Protein AF-0000000076143104 (afdb_homodimer)

InterPro domains:
  IPR003313 AraC-type arabinose-binding/dimerisation domain [PF02311] (27-128)
  IPR009057 Homedomain-like superfamily [SSF46689] (211-255)
  IPR011051 RmlC-like cupin domain superfamily [SSF51182] (24-183)
  IPR014710 RmlC-like jelly roll fold [G3DSA:2.60.120.10] (15-93)
  IPR018060 AraC-like, DNA binding HTH domain [PF12833] (180-257)
  IPR018060 AraC-like, DNA binding HTH domain [PS01124] (161-257)
  IPR018060 AraC-like, DNA binding HTH domain [SM00342] (174-256)
  IPR018062 HTH domain AraC-type, conserved site [PS00041] (211-252)
  IPR020449 Transcription regulator HTH, AraC- type, HTH domain [PR00032] (225-240)
  IPR020449 Transcription regulator HTH, AraC- type, HTH domain [PR00032] (240-256)

Solvent-accessible surface area (backbone atoms only — not comparable to full-atom values): 27422 Å² total; per-residue (Å²): 136,89,69,55,68,68,61,48,47,49,53,61,58,65,47,88,59,57,64,51,39,41,75,51,75,43,57,57,66,39,70,47,69,78,43,62,46,70,36,24,34,38,44,33,22,74,35,33,25,37,39,38,37,41,85,60,33,34,32,54,36,47,56,56,21,24,37,37,38,35,51,62,51,53,33,29,38,36,27,46,37,52,24,38,38,36,38,39,38,32,36,62,89,77,47,84,68,52,70,80,59,71,43,38,25,57,51,50,72,48,55,51,35,46,51,63,62,36,41,79,54,66,82,82,59,55,83,93,31,67,66,34,46,49,53,52,47,48,53,54,50,55,48,63,56,46,77,46,94,43,65,48,59,44,44,78,53,65,71,59,29,52,52,52,50,51,42,70,75,36,47,36,65,79,76,45,64,65,54,48,16,65,76,68,73,44,57,51,67,57,54,47,51,47,32,34,73,49,50,72,29,50,64,64,56,43,53,50,51,52,42,51,52,50,44,53,53,43,48,64,68,64,52,54,64,58,61,51,19,52,53,46,51,37,94,34,49,64,59,37,40,50,53,43,21,71,73,70,72,35,40,73,79,55,60,83,99,133,91,70,56,67,67,60,48,48,49,53,61,58,65,47,87,60,55,64,50,40,41,75,51,75,44,57,58,62,39,69,47,68,78,45,61,45,69,35,23,33,38,42,32,22,74,34,35,33,39,38,37,38,40,87,58,32,34,32,56,36,48,54,55,20,24,38,40,38,34,50,62,51,54,32,30,38,35,24,75,24,54,26,39,37,36,38,39,38,32,35,61,90,77,47,85,70,52,70,81,59,70,42,38,25,57,53,51,72,49,53,50,35,45,51,63,62,37,41,79,54,66,82,82,59,55,83,93,30,68,65,33,45,50,54,51,48,48,53,54,50,55,48,63,56,46,76,47,95,42,64,48,60,43,43,81,54,65,72,59,28,51,53,52,51,51,41,70,76,37,45,37,64,79,76,46,65,66,54,49,18,65,76,67,72,45,58,53,67,56,54,47,51,49,32,34,72,49,48,71,29,48,64,66,55,44,52,51,50,52,43,51,51,49,46,52,54,43,47,67,68,64,52,54,63,58,61,50,19,52,52,46,51,37,93,35,49,64,58,38,40,49,52,42,22,70,74,68,73,35,41,74,80,55,60,82,98

Organism: NCBI:txid2745518

pLDDT: mean 93.97, std 5.05, range [60.91, 98.75]

Foldseek 3Di:
DDDDPVVVQCCQQPDPDQKAKAKDKDAAFDKFDKDFHQWKKKKAWCAFWKWKDFDQKIFIAHHQKIKIGHHPTIMMMTTLGITIIMMMTGRPVVAPLADDDIAIFHHDPLLVVLRVVRNPDDDDDDPPDPNVVSRVVNSVVRSVTHGAPGMQGAFPPVLLNVVLVVCLVQLQDPDDLVNSCVVSVHDSVVNQVRCCVGGVDGPVVNSLSSLLSVLSSCVSVPDDLQVSCVRNNHPGSVVVQVSNCVRPVHGSVPVND/DDDDPVVVQVCQQPDPDQKAKAKDKDFAFDKDDKDFHQWKKKKAWCAFWKW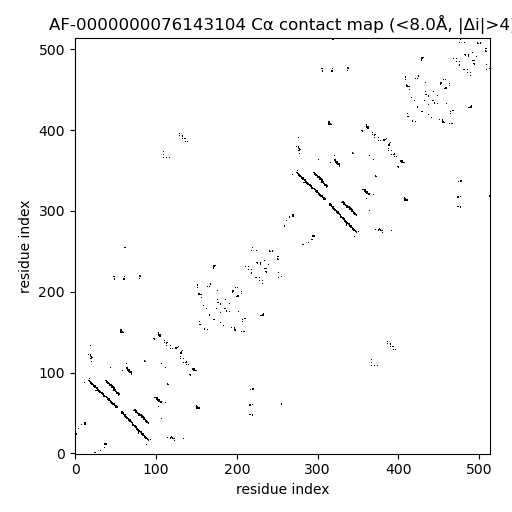KDFDQKIFIAHHQKIKTGHHPTIMMMTTLGITIIMMMTGRPVVAPLADDDIAIFHHDPLLVVLRVVRNPDDDDDDPPDPNVVSRVVNSVVRSVTHGAPGMQGAFPPVLLNVVLVVCLVQLQDPDDLVNSCVVSVHDSVVNQVRCCVGGVDGPVVNSLSSLLSVLSSCVSVPDDLQVSCVRNNHPGSVRVQVSNCVRPVHGSVPVND

Nearest PDB structures (foldseek):
  1yhf-assembly1_A  TM=9.070E-01  e=1.566E-05  Streptococcus pyogenes M1 GAS
  2ozj-assembly2_B-3  TM=9.223E-01  e=2.670E-05  Desulfitobacterium hafniense DCB-2
  9bwf-assembly1_A  TM=8.930E-01  e=3.189E-05  metagenome
  2pfw-assembly1_B  TM=9.242E-01  e=8.235E-05  Shewanella frigidimarina NCIMB 400
  3fjs-assembly2_D  TM=9.398E-01  e=1.323E-04  Cupriavidus pinatubonensis JMP134

Secondary structure (DSSP, 8-state):
----HHHHHHHHHH---SEEEEEEEE-TT-EEEEE--SSEEEEEEEEEEEEEEETTEEEEE-TTEEEEE-TT--EEEEEEEEEEEEEEEE-GGG-TTS--S-EEEE--HHHHHHHHHHTT--SPPPTTSHHHHHHHHHHHHHTT--B---EEE--SSHHHHHHHHHHHH-TT----HHHHHHHHT--HHHHHHHHHHHHSS-HHHHHHHHHHHHHHHHHHTT--HHHHHHHHT-S-HHHHHHHHHHHHSS-HHHH--/----HHHHHHHHHH---SEEEEEEEE-TT-EEEEE--SSEEEEEEEES-EEEEETTEEEEE-TTEEEEE-TT--EEEEESS-EEEEEEEE-GGG-TTS--S-EEEE--HHHHHHHHHHTT--SSPPTTSHHHHHHHHHHHHHTT--B---EEE--SSHHHHHHHHHHHH-TT----HHHHHHHHT--HHHHHHHHHHHHSS-HHHHHHHHHHHHHHHHHHTT--HHHHHHHHT-S-HHHHHHHHHHHHSS-HHHH--

Structure (mmCIF, N/CA/C/O backbone):
data_AF-0000000076143104-model_v1
#
loop_
_entity.id
_entity.type
_entity.pdbx_description
1 polymer 'Helix-turn-helix transcriptional regulator'
#
loop_
_atom_site.group_PDB
_atom_site.id
_atom_site.type_symbol
_atom_site.label_atom_id
_atom_site.label_alt_id
_atom_site.label_comp_id
_atom_site.label_asym_id
_atom_site.label_entity_id
_atom_site.label_seq_id
_atom_site.pdbx_PDB_ins_code
_atom_site.Cartn_x
_atom_site.Cartn_y
_atom_site.Cartn_z
_atom_site.occupancy
_atom_site.B_iso_or_equiv
_atom_site.auth_seq_id
_atom_site.auth_comp_id
_atom_site.auth_asym_id
_atom_site.auth_atom_id
_atom_site.pdbx_PDB_model_num
ATOM 1 N N . MET A 1 1 ? -22.234 6.957 9.867 1 70.81 1 MET A N 1
ATOM 2 C CA . MET A 1 1 ? -22.906 8.117 10.43 1 70.81 1 MET A CA 1
ATOM 3 C C . MET A 1 1 ? -21.938 8.938 11.297 1 70.81 1 MET A C 1
ATOM 5 O O . MET A 1 1 ? -21.109 8.375 12 1 70.81 1 MET A O 1
ATOM 9 N N . ILE A 1 2 ? -22.016 10.344 11.055 1 85.81 2 ILE A N 1
ATOM 10 C CA . ILE A 1 2 ? -21.141 11.234 11.82 1 85.81 2 ILE A CA 1
ATOM 11 C C . ILE A 1 2 ? -21.75 11.492 13.195 1 85.81 2 ILE A C 1
ATOM 13 O O . ILE A 1 2 ? -22.875 12.023 13.305 1 85.81 2 ILE A O 1
ATOM 17 N N . LYS A 1 3 ? -21.141 11.055 14.273 1 81.12 3 LYS A N 1
ATOM 18 C CA . LYS A 1 3 ? -21.578 11.242 15.656 1 81.12 3 LYS A CA 1
ATOM 19 C C . LYS A 1 3 ? -21.406 12.695 16.078 1 81.12 3 LYS A C 1
ATOM 21 O O . LYS A 1 3 ? -20.547 13.414 15.562 1 81.12 3 LYS A O 1
ATOM 26 N N . SER A 1 4 ? -22.203 13.055 17 1 89.81 4 SER A N 1
ATOM 27 C CA . SER A 1 4 ? -21.969 14.367 17.594 1 89.81 4 SER A CA 1
ATOM 28 C C . SER A 1 4 ? -20.594 14.43 18.281 1 89.81 4 SER A C 1
ATOM 30 O O . SER A 1 4 ? -20.125 13.43 18.828 1 89.81 4 SER A O 1
ATOM 32 N N . LEU A 1 5 ? -20.062 15.586 18.281 1 90.88 5 LEU A N 1
ATOM 33 C CA . LEU A 1 5 ? -18.719 15.766 18.828 1 90.88 5 LEU A CA 1
ATOM 34 C C . LEU A 1 5 ? -18.688 15.391 20.312 1 90.88 5 LEU A C 1
ATOM 36 O O . LEU A 1 5 ? -17.75 14.719 20.766 1 90.88 5 LEU A O 1
ATOM 40 N N . ASP A 1 6 ? -19.703 15.75 21.062 1 91.44 6 ASP A N 1
ATOM 41 C CA . ASP A 1 6 ? -19.734 15.477 22.5 1 91.44 6 ASP A CA 1
ATOM 42 C C . ASP A 1 6 ? -19.75 13.977 22.781 1 91.44 6 ASP A C 1
ATOM 44 O O . ASP A 1 6 ? -19.031 13.492 23.656 1 91.44 6 ASP A O 1
ATOM 48 N N . LEU A 1 7 ? -20.609 13.328 22.078 1 91.12 7 LEU A N 1
ATOM 49 C CA . LEU A 1 7 ? -20.703 11.883 22.25 1 91.12 7 LEU A CA 1
ATOM 50 C C . LEU A 1 7 ? -19.406 11.203 21.844 1 91.12 7 LEU A C 1
ATOM 52 O O . LEU A 1 7 ? -18.953 10.273 22.516 1 91.12 7 LEU A O 1
ATOM 56 N N . PHE A 1 8 ? -18.922 11.688 20.844 1 90.94 8 PHE A N 1
ATOM 57 C CA . PHE A 1 8 ? -17.656 11.164 20.344 1 90.94 8 PHE A CA 1
ATOM 58 C C . PHE A 1 8 ? -16.562 11.328 21.375 1 90.94 8 PHE A C 1
ATOM 60 O O . PHE A 1 8 ? -15.828 10.383 21.672 1 90.94 8 PHE A O 1
ATOM 67 N N . LEU A 1 9 ? -16.422 12.484 21.938 1 92.69 9 LEU A N 1
ATOM 68 C CA . LEU A 1 9 ? -15.391 12.781 22.938 1 92.69 9 LEU A CA 1
ATOM 69 C C . LEU A 1 9 ? -15.578 11.93 24.188 1 92.69 9 LEU A C 1
ATOM 71 O O . LEU A 1 9 ? -14.602 11.453 24.766 1 92.69 9 LEU A O 1
ATOM 75 N N . GLN A 1 10 ? -16.781 11.742 24.547 1 93.06 10 GLN A N 1
ATOM 76 C CA . GLN A 1 10 ? -17.094 10.906 25.703 1 93.06 10 GLN A CA 1
ATOM 77 C C . GLN A 1 10 ? -16.625 9.469 25.484 1 93.06 10 GLN A C 1
ATOM 79 O O . GLN A 1 10 ? -16 8.867 26.359 1 93.06 10 GLN A O 1
ATOM 84 N N . GLU A 1 11 ? -16.938 8.969 24.359 1 93.25 11 GLU A N 1
ATOM 85 C CA . GLU A 1 11 ? -16.562 7.598 24.016 1 93.25 11 GLU A CA 1
ATOM 86 C C . GLU A 1 11 ? -15.039 7.43 24 1 93.25 11 GLU A C 1
ATOM 88 O O . GLU A 1 11 ? -14.516 6.43 24.5 1 93.25 11 GLU A O 1
ATOM 93 N N . ILE A 1 12 ? -14.391 8.391 23.5 1 93.44 12 ILE A N 1
ATOM 94 C CA . ILE A 1 12 ? -12.93 8.344 23.406 1 93.44 12 ILE A CA 1
ATOM 95 C C . ILE A 1 12 ? -12.328 8.375 24.797 1 93.44 12 ILE A C 1
ATOM 97 O O . ILE A 1 12 ? -11.477 7.547 25.141 1 93.44 12 ILE A O 1
ATOM 101 N N . ASP A 1 13 ? -12.781 9.289 25.609 1 94.88 13 ASP A N 1
ATOM 102 C CA . ASP A 1 13 ? -12.164 9.508 26.922 1 94.88 13 ASP A CA 1
ATOM 103 C C . ASP A 1 13 ? -12.516 8.375 27.891 1 94.88 13 ASP A C 1
ATOM 105 O O . ASP A 1 13 ? -11.695 7.996 28.719 1 94.88 13 ASP A O 1
ATOM 109 N N . GLU A 1 14 ? -13.625 7.754 27.703 1 93.5 14 GLU A N 1
ATOM 110 C CA . GLU A 1 14 ? -14.078 6.727 28.625 1 93.5 14 GLU A CA 1
ATOM 111 C C . GLU A 1 14 ? -13.57 5.348 28.219 1 93.5 14 GLU A C 1
ATOM 113 O O . GLU A 1 14 ? -13.609 4.402 29 1 93.5 14 GLU A O 1
ATOM 118 N N . GLY A 1 15 ? -13.164 5.273 27.047 1 92.75 15 GLY A N 1
ATOM 119 C CA . GLY A 1 15 ? -12.703 3.977 26.594 1 92.75 15 GLY A CA 1
ATOM 120 C C . GLY A 1 15 ? -11.508 3.453 27.359 1 92.75 15 GLY A C 1
ATOM 121 O O . GLY A 1 15 ? -10.539 4.1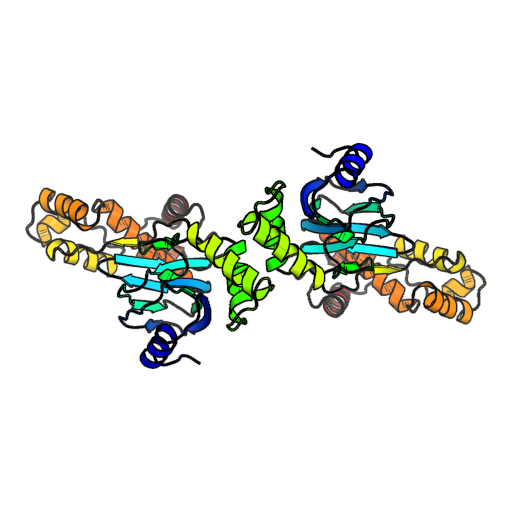8 27.578 1 92.75 15 GLY A O 1
ATOM 122 N N . ASP A 1 16 ? -11.469 2.201 27.781 1 91.56 16 ASP A N 1
ATOM 123 C CA . ASP A 1 16 ? -10.391 1.613 28.562 1 91.56 16 ASP A CA 1
ATOM 124 C C . ASP A 1 16 ? -9.391 0.886 27.672 1 91.56 16 ASP A C 1
ATOM 126 O O . ASP A 1 16 ? -8.516 0.165 28.156 1 91.56 16 ASP A O 1
ATOM 130 N N . TRP A 1 17 ? -9.477 1.115 26.484 1 91.69 17 TRP A N 1
ATOM 131 C CA . TRP A 1 17 ? -8.562 0.497 25.516 1 91.69 17 TRP A CA 1
ATOM 132 C C . TRP A 1 17 ? -7.246 1.265 25.453 1 91.69 17 TRP A C 1
ATOM 134 O O . TRP A 1 17 ? -7.203 2.465 25.734 1 91.69 17 TRP A O 1
ATOM 144 N N . ALA A 1 18 ? -6.164 0.556 25.141 1 93.56 18 ALA A N 1
ATOM 145 C CA . ALA A 1 18 ? -4.859 1.189 24.969 1 93.56 18 ALA A CA 1
ATOM 146 C C . ALA A 1 18 ? -4.758 1.881 23.609 1 93.56 18 ALA A C 1
ATOM 148 O O . ALA A 1 18 ? -4.215 2.984 23.5 1 93.56 18 ALA A O 1
ATOM 149 N N . VAL A 1 19 ? -5.281 1.269 22.609 1 96.44 19 VAL A N 1
ATOM 150 C CA . VAL A 1 19 ? -5.234 1.785 21.234 1 96.44 19 VAL A CA 1
ATOM 151 C C . VAL A 1 19 ? -6.465 1.317 20.469 1 96.44 19 VAL A C 1
ATOM 153 O O . VAL A 1 19 ? -6.902 0.176 20.609 1 96.44 19 VAL A O 1
ATOM 156 N N . ILE A 1 20 ? -7.066 2.205 19.641 1 96.94 20 ILE A N 1
ATOM 157 C CA . ILE A 1 20 ? -8.188 1.857 18.781 1 96.94 20 ILE A CA 1
ATOM 158 C C . ILE A 1 20 ? -8.148 2.709 17.516 1 96.94 20 ILE A C 1
ATOM 160 O O . ILE A 1 20 ? -7.574 3.803 17.516 1 96.94 20 ILE A O 1
ATOM 164 N N . SER A 1 21 ? -8.719 2.182 16.438 1 97.44 21 SER A N 1
ATOM 165 C CA . SER A 1 21 ? -8.836 2.912 15.18 1 97.44 21 SER A CA 1
ATOM 166 C C . SER A 1 21 ? -10.297 3.113 14.789 1 97.44 21 SER A C 1
ATOM 168 O O . SER A 1 21 ? -11.164 2.357 15.219 1 97.44 21 SER A O 1
ATOM 170 N N . SER A 1 22 ? -10.555 4.102 14.07 1 96.38 22 SER A N 1
ATOM 171 C CA . SER A 1 22 ? -11.898 4.355 13.547 1 96.38 22 SER A CA 1
ATOM 172 C C . SER A 1 22 ? -11.836 4.969 12.148 1 96.38 22 SER A C 1
ATOM 174 O O . SER A 1 22 ? -10.797 5.504 11.75 1 96.38 22 SER A O 1
ATOM 176 N N . ALA A 1 23 ? -12.922 4.75 11.43 1 97.38 23 ALA A N 1
ATOM 177 C CA . ALA A 1 23 ? -13.078 5.324 10.094 1 97.38 23 ALA A CA 1
ATOM 178 C C . ALA A 1 23 ? -14.312 6.215 10.023 1 97.38 23 ALA A C 1
ATOM 180 O O . ALA A 1 23 ? -15.398 5.816 10.453 1 97.38 23 ALA A O 1
ATOM 181 N N . THR A 1 24 ? -14.117 7.402 9.523 1 96.38 24 THR A N 1
ATOM 182 C CA . THR A 1 24 ? -15.234 8.312 9.281 1 96.38 24 THR A CA 1
ATOM 183 C C . THR A 1 24 ? -15.062 9.039 7.953 1 96.38 24 THR A C 1
ATOM 185 O O . THR A 1 24 ? -13.977 9.539 7.652 1 96.38 24 THR A O 1
ATOM 188 N N . ASP A 1 25 ? -16.031 9.086 7.148 1 96.81 25 ASP A N 1
ATOM 189 C CA . ASP A 1 25 ? -16.062 9.875 5.918 1 96.81 25 ASP A CA 1
ATOM 190 C C . ASP A 1 25 ? -16.859 11.164 6.113 1 96.81 25 ASP A C 1
ATOM 192 O O . ASP A 1 25 ? -18.016 11.125 6.543 1 96.81 25 ASP A O 1
ATOM 196 N N . TYR A 1 26 ? -16.234 12.25 5.84 1 96.5 26 TYR A N 1
ATOM 197 C CA . TYR A 1 26 ? -16.859 13.547 6.043 1 96.5 26 TYR A CA 1
ATOM 198 C C . TYR A 1 26 ? -17.219 14.195 4.707 1 96.5 26 TYR A C 1
ATOM 200 O O . TYR A 1 26 ? -16.484 14.07 3.732 1 96.5 26 TYR A O 1
ATOM 208 N N . PRO A 1 27 ? -18.312 14.898 4.656 1 94.69 27 PRO A N 1
ATOM 209 C CA . PRO A 1 27 ? -18.656 15.641 3.438 1 94.69 27 PRO A CA 1
ATOM 210 C C . PRO A 1 27 ? -17.797 16.891 3.258 1 94.69 27 PRO A C 1
ATOM 212 O O . PRO A 1 27 ? -17.047 17.266 4.16 1 94.69 27 PRO A O 1
ATOM 215 N N . GLU A 1 28 ? -17.891 17.469 2.123 1 91.56 28 GLU A N 1
ATOM 216 C CA . GLU A 1 28 ? -17.172 18.688 1.803 1 91.56 28 GLU A CA 1
ATOM 217 C C . GLU A 1 28 ? -17.5 19.797 2.789 1 91.56 28 GLU A C 1
ATOM 219 O O . GLU A 1 28 ? -18.656 19.969 3.174 1 91.56 28 GLU A O 1
ATOM 224 N N . ASN A 1 29 ? -16.484 20.516 3.244 1 92 29 ASN A N 1
ATOM 225 C CA . ASN A 1 29 ? -16.578 21.719 4.059 1 92 29 ASN A CA 1
ATOM 226 C C . ASN A 1 29 ? -17.062 21.406 5.477 1 92 29 ASN A C 1
ATOM 228 O O . ASN A 1 29 ? -17.562 22.281 6.176 1 92 29 ASN A O 1
ATOM 232 N N . TRP A 1 30 ? -17.016 20.172 5.855 1 95 30 TRP A N 1
ATOM 233 C CA . TRP A 1 30 ? -17.312 19.828 7.238 1 95 30 TRP A CA 1
ATOM 234 C C . TRP A 1 30 ? -16.312 20.453 8.195 1 95 30 TRP A C 1
ATOM 236 O O . TRP A 1 30 ? -15.117 20.547 7.879 1 95 30 TRP A O 1
ATOM 246 N N . VAL A 1 31 ? -16.859 20.891 9.406 1 96.81 31 VAL A N 1
ATOM 247 C CA . VAL A 1 31 ? -16 21.516 10.414 1 96.81 31 VAL A CA 1
ATOM 248 C C . VAL A 1 31 ? -16.156 20.781 11.742 1 96.81 31 VAL A C 1
ATOM 250 O O . VAL A 1 31 ? -17.266 20.5 12.172 1 96.81 31 VAL A O 1
ATOM 253 N N . ILE A 1 32 ? -15.086 20.375 12.328 1 97.12 32 ILE A N 1
ATOM 254 C CA . ILE A 1 32 ? -15.039 19.922 13.711 1 97.12 32 ILE A CA 1
ATOM 255 C C . ILE A 1 32 ? -14.484 21.047 14.594 1 97.12 32 ILE A C 1
ATOM 257 O O . ILE A 1 32 ? -13.305 21.375 14.523 1 97.12 32 ILE A O 1
ATOM 261 N N . PRO A 1 33 ? -15.32 21.609 15.383 1 97.25 33 PRO A N 1
ATOM 262 C CA . PRO A 1 33 ? -14.906 22.781 16.156 1 97.25 33 PRO A CA 1
ATOM 263 C C . PRO A 1 33 ? -13.844 22.438 17.203 1 97.25 33 PRO A C 1
ATOM 265 O O . PRO A 1 33 ? -13.5 21.266 17.391 1 97.25 33 PRO A O 1
ATOM 268 N N . ASP A 1 34 ? -13.32 23.469 17.859 1 97.69 34 ASP A N 1
ATOM 269 C CA . ASP A 1 34 ? -12.281 23.328 18.875 1 97.69 34 ASP A CA 1
ATOM 270 C C . ASP A 1 34 ? -12.688 22.312 19.938 1 97.69 34 ASP A C 1
ATOM 272 O O . ASP A 1 34 ? -13.797 22.359 20.453 1 97.69 34 ASP A O 1
ATOM 276 N N . HIS A 1 35 ? -11.812 21.391 20.188 1 97.62 35 HIS A N 1
ATOM 277 C CA . HIS A 1 35 ? -12.008 20.375 21.219 1 97.62 35 HIS A CA 1
ATOM 278 C C . HIS A 1 35 ? -10.68 19.781 21.656 1 97.62 35 HIS A C 1
ATOM 280 O O . HIS A 1 35 ? -9.633 20.078 21.078 1 97.62 35 HIS A O 1
ATOM 286 N N . SER A 1 36 ? -10.703 19.047 22.703 1 97.06 36 SER A N 1
ATOM 287 C CA . SER A 1 36 ? -9.57 18.266 23.203 1 97.06 36 SER A CA 1
ATOM 288 C C . SER A 1 36 ? -10.031 16.938 23.812 1 97.06 36 SER A C 1
ATOM 290 O O . SER A 1 36 ? -11.211 16.766 24.109 1 97.06 36 SER A O 1
ATOM 292 N N . HIS A 1 37 ? -9.18 16.016 23.906 1 95.94 37 HIS A N 1
ATOM 293 C CA . HIS A 1 37 ? -9.445 14.727 24.531 1 95.94 37 HIS A CA 1
ATOM 294 C C . HIS A 1 37 ? -8.188 14.156 25.172 1 95.94 37 HIS A C 1
ATOM 296 O O . HIS A 1 37 ? -7.098 14.703 25.016 1 95.94 37 HIS A O 1
ATOM 302 N N . GLU A 1 38 ? -8.406 13.039 25.953 1 95.69 38 GLU A N 1
ATOM 303 C CA . GLU A 1 38 ? -7.359 12.523 26.828 1 95.69 38 GLU A CA 1
ATOM 304 C C . GLU A 1 38 ? -6.559 11.422 26.156 1 95.69 38 GLU A C 1
ATOM 306 O O . GLU A 1 38 ? -5.848 10.664 26.812 1 95.69 38 GLU A O 1
ATOM 311 N N . LYS A 1 39 ? -6.699 11.281 24.906 1 97.44 39 LYS A N 1
ATOM 312 C CA . LYS A 1 39 ? -5.941 10.312 24.125 1 97.44 39 LYS A CA 1
ATOM 313 C C . LYS A 1 39 ? -5.066 11.016 23.094 1 97.44 39 LYS A C 1
ATOM 315 O O . LYS A 1 39 ? -5.41 12.094 22.609 1 97.44 39 LYS A O 1
ATOM 320 N N . HIS A 1 40 ? -3.859 10.445 22.812 1 97.5 40 HIS A N 1
ATOM 321 C CA . HIS A 1 40 ? -3.18 10.836 21.578 1 97.5 40 HIS A CA 1
ATOM 322 C C . HIS A 1 40 ? -4.004 10.461 20.359 1 97.5 40 HIS A C 1
ATOM 324 O O . HIS A 1 40 ? -4.812 9.531 20.406 1 97.5 40 HIS A O 1
ATOM 330 N N . GLN A 1 41 ? -3.799 11.195 19.312 1 98.06 41 GLN A N 1
ATOM 331 C CA . GLN A 1 41 ? -4.555 10.883 18.094 1 98.06 41 GLN A CA 1
ATOM 332 C C . GLN A 1 41 ? -3.701 11.086 16.844 1 98.06 41 GLN A C 1
ATOM 334 O O . GLN A 1 41 ? -2.977 12.078 16.734 1 98.06 41 GLN A O 1
ATOM 339 N N . LEU A 1 42 ? -3.666 10.117 15.969 1 98.62 42 LEU A N 1
ATOM 340 C CA . LEU A 1 42 ? -3.236 10.297 14.586 1 98.62 42 LEU A CA 1
ATOM 341 C C . LEU A 1 42 ? -4.438 10.445 13.656 1 98.62 42 LEU A C 1
ATOM 343 O O . LEU A 1 42 ? -5.312 9.586 13.625 1 98.62 42 LEU A O 1
ATOM 347 N N . LEU A 1 43 ? -4.523 11.547 12.984 1 98.38 43 LEU A N 1
ATOM 348 C CA . LEU A 1 43 ? -5.465 11.758 11.891 1 98.38 43 LEU A CA 1
ATOM 349 C C . LEU A 1 43 ? -4.828 11.398 10.547 1 98.38 43 LEU A C 1
ATOM 351 O O . LEU A 1 43 ? -3.797 11.969 10.18 1 98.38 43 LEU A O 1
ATOM 355 N N . TYR A 1 44 ? -5.387 10.453 9.891 1 98.31 44 TYR A N 1
ATOM 356 C CA . TYR A 1 44 ? -4.879 9.992 8.602 1 98.31 44 TYR A CA 1
ATOM 357 C C . TYR A 1 44 ? -5.914 10.203 7.5 1 98.31 44 TYR A C 1
ATOM 359 O O . TYR A 1 44 ? -7.004 9.633 7.543 1 98.31 44 TYR A O 1
ATOM 367 N N . ALA A 1 45 ? -5.582 11 6.465 1 96.56 45 ALA A N 1
ATOM 368 C CA . ALA A 1 45 ? -6.453 11.211 5.312 1 96.56 45 ALA A CA 1
ATOM 369 C C . ALA A 1 45 ? -6.141 10.211 4.203 1 96.56 45 ALA A C 1
ATOM 371 O O . ALA A 1 45 ? -5.16 10.367 3.471 1 96.56 45 ALA A O 1
ATOM 372 N N . THR A 1 46 ? -6.965 9.25 4.047 1 95.62 46 THR A N 1
ATOM 373 C CA . THR A 1 46 ? -6.758 8.336 2.928 1 95.62 46 THR A CA 1
ATOM 374 C C . THR A 1 46 ? -7.137 9 1.607 1 95.62 46 THR A C 1
ATOM 376 O O . THR A 1 46 ? -6.586 8.664 0.556 1 95.62 46 THR A O 1
ATOM 379 N N . GLU A 1 47 ? -8.031 9.898 1.652 1 92.44 47 GLU A N 1
ATOM 380 C CA . GLU A 1 47 ? -8.461 10.758 0.555 1 92.44 47 GLU A CA 1
ATOM 381 C C . GLU A 1 47 ? -8.875 12.133 1.062 1 92.44 47 GLU A C 1
ATOM 383 O O . GLU A 1 47 ? -9.375 12.266 2.182 1 92.44 47 GLU A O 1
ATOM 388 N N . GLY A 1 48 ? -8.641 13.125 0.197 1 92.12 48 GLY A N 1
ATOM 389 C CA . GLY A 1 48 ? -9.047 14.469 0.556 1 92.12 48 GLY A CA 1
ATOM 390 C C . GLY A 1 48 ? -7.984 15.234 1.321 1 92.12 48 GLY A C 1
ATOM 391 O O . GLY A 1 48 ? -6.906 14.703 1.594 1 92.12 48 GLY A O 1
ATOM 392 N N . VAL A 1 49 ? -8.289 16.531 1.611 1 94.94 49 VAL A N 1
ATOM 393 C CA . VAL A 1 49 ? -7.387 17.422 2.318 1 94.94 49 VAL A CA 1
ATOM 394 C C . VAL A 1 49 ? -8.07 17.953 3.578 1 94.94 49 VAL A C 1
ATOM 396 O O . VAL A 1 49 ? -9.266 18.266 3.562 1 94.94 49 VAL A O 1
ATOM 399 N N . MET A 1 50 ? -7.348 18.016 4.637 1 96.69 50 MET A N 1
ATOM 400 C CA . MET A 1 50 ? -7.867 18.641 5.848 1 96.69 50 MET A CA 1
ATOM 401 C C . MET A 1 50 ? -6.93 19.734 6.332 1 96.69 50 MET A C 1
ATOM 403 O O . MET A 1 50 ? -5.719 19.672 6.129 1 96.69 50 MET A O 1
ATOM 407 N N . VAL A 1 51 ? -7.512 20.781 6.895 1 97.25 51 VAL A N 1
ATOM 408 C CA . VAL A 1 51 ? -6.785 21.859 7.551 1 97.25 51 VAL A CA 1
ATOM 409 C C . VAL A 1 51 ? -7 21.781 9.062 1 97.25 51 VAL A C 1
ATOM 411 O O . VAL A 1 51 ? -8.141 21.797 9.531 1 97.25 51 VAL A O 1
ATOM 414 N N . VAL A 1 52 ? -5.93 21.656 9.758 1 98.06 52 VAL A N 1
ATOM 415 C CA . VAL A 1 52 ? -5.977 21.516 11.211 1 98.06 52 VAL A CA 1
ATOM 416 C C . VAL A 1 52 ? -5.449 22.781 11.883 1 98.06 52 VAL A C 1
ATOM 418 O O . VAL A 1 52 ? -4.441 23.344 11.445 1 98.06 52 VAL A O 1
ATOM 421 N N . HIS A 1 53 ? -6.145 23.203 12.859 1 96.94 53 HIS A N 1
ATOM 422 C CA . HIS A 1 53 ? -5.715 24.344 13.664 1 96.94 53 HIS A CA 1
ATOM 423 C C . HIS A 1 53 ? -5.441 23.922 15.102 1 96.94 53 HIS A C 1
ATOM 425 O O . HIS A 1 53 ? -6.246 23.203 15.711 1 96.94 53 HIS A O 1
ATOM 431 N N . SER A 1 54 ? -4.391 24.297 15.586 1 95.88 54 SER A N 1
ATOM 432 C CA . SER A 1 54 ? -4.02 24.109 16.984 1 95.88 54 SER A CA 1
ATOM 433 C C . SER A 1 54 ? -3.068 25.203 17.453 1 95.88 54 SER A C 1
ATOM 435 O O . SER A 1 54 ? -2.082 25.5 16.781 1 95.88 54 SER A O 1
ATOM 437 N N . ALA A 1 55 ? -3.43 25.812 18.547 1 91.12 55 ALA A N 1
ATOM 438 C CA . ALA A 1 55 ? -2.666 26.953 19.047 1 91.12 55 ALA A CA 1
ATOM 439 C C . ALA A 1 55 ? -2.508 28.016 17.969 1 91.12 55 ALA A C 1
ATOM 441 O O . ALA A 1 55 ? -3.494 28.453 17.359 1 91.12 55 ALA A O 1
ATOM 442 N N . GLN A 1 56 ? -1.355 28.531 17.797 1 89.44 56 GLN A N 1
ATOM 443 C CA . GLN A 1 56 ? -1.125 29.594 16.812 1 89.44 56 GLN A CA 1
ATOM 444 C C . GLN A 1 56 ? -0.488 29.031 15.539 1 89.44 56 GLN A C 1
ATOM 446 O O . GLN A 1 56 ? 0.419 29.641 14.969 1 89.44 56 GLN A O 1
ATOM 451 N N . ASN A 1 57 ? -1.067 27.844 15.227 1 95.19 57 ASN A N 1
ATOM 452 C CA . ASN A 1 57 ? -0.525 27.219 14.023 1 95.19 57 ASN A CA 1
ATOM 453 C C . ASN A 1 57 ? -1.616 26.531 13.203 1 95.19 57 ASN A C 1
ATOM 455 O O . ASN A 1 57 ? -2.648 26.141 13.75 1 95.19 57 ASN A O 1
ATOM 459 N N . GLN A 1 58 ? -1.383 26.547 11.922 1 96.25 58 GLN A N 1
ATOM 460 C CA . GLN A 1 58 ? -2.244 25.875 10.961 1 96.25 58 GLN A CA 1
ATOM 461 C C . GLN A 1 58 ? -1.456 24.859 10.141 1 96.25 58 GLN A C 1
ATOM 463 O O . GLN A 1 58 ? -0.32 25.125 9.742 1 96.25 58 GLN A O 1
ATOM 468 N N . TRP A 1 59 ? -2.051 23.703 9.914 1 97.19 59 TRP A N 1
ATOM 469 C CA . TRP A 1 59 ? -1.465 22.703 9.039 1 97.19 59 TRP A CA 1
ATOM 470 C C . TRP A 1 59 ? -2.432 22.328 7.918 1 97.19 59 TRP A C 1
ATOM 472 O O . TRP A 1 59 ? -3.637 22.203 8.148 1 97.19 59 TRP A O 1
ATOM 482 N N . THR A 1 60 ? -1.937 22.172 6.773 1 95.94 60 THR A N 1
ATOM 483 C CA . THR A 1 60 ? -2.672 21.547 5.672 1 95.94 60 THR A CA 1
ATOM 484 C C . THR A 1 60 ? -2.168 20.141 5.41 1 95.94 60 THR A C 1
ATOM 486 O O . THR A 1 60 ? -0.995 19.938 5.094 1 95.94 60 THR A O 1
ATOM 489 N N . VAL A 1 61 ? -3.043 19.203 5.5 1 95.75 61 VAL A N 1
ATOM 490 C CA . VAL A 1 61 ? -2.668 17.797 5.395 1 95.75 61 VAL A CA 1
ATOM 491 C C . VAL A 1 61 ? -3.27 17.188 4.125 1 95.75 61 VAL A C 1
ATOM 493 O O . VAL A 1 61 ? -4.477 16.938 4.059 1 95.75 61 VAL A O 1
ATOM 496 N N . PRO A 1 62 ? -2.445 16.922 3.133 1 92.69 62 PRO A N 1
ATOM 497 C CA . PRO A 1 62 ? -2.945 16.359 1.88 1 92.69 62 PRO A CA 1
ATOM 498 C C . PRO A 1 62 ? -3.215 14.859 1.98 1 92.69 62 PRO A C 1
ATOM 500 O O . PRO A 1 62 ? -3.012 14.258 3.039 1 92.69 62 PRO A O 1
ATOM 503 N N . PRO A 1 63 ? -3.699 14.25 0.893 1 91.12 63 PRO A N 1
ATOM 504 C CA . PRO A 1 63 ? -3.955 12.805 0.904 1 91.12 63 PRO A CA 1
ATOM 505 C C . PRO A 1 63 ? -2.705 11.984 1.214 1 91.12 63 PRO A C 1
ATOM 507 O O . PRO A 1 63 ? -1.6 12.367 0.815 1 91.12 63 PRO A O 1
ATOM 510 N N . ASN A 1 64 ? -2.93 10.891 1.975 1 91.19 64 ASN A N 1
ATOM 511 C CA . ASN A 1 64 ? -1.906 9.914 2.34 1 91.19 64 ASN A CA 1
ATOM 512 C C . ASN A 1 64 ? -0.909 10.492 3.338 1 91.19 64 ASN A C 1
ATOM 514 O O . ASN A 1 64 ? 0.206 9.984 3.473 1 91.19 64 ASN A O 1
ATOM 518 N N . ARG A 1 65 ? -1.259 11.609 3.91 1 94.69 65 ARG A N 1
ATOM 519 C CA . ARG A 1 65 ? -0.501 12.164 5.027 1 94.69 65 ARG A CA 1
ATOM 520 C C . ARG A 1 65 ? -1.342 12.195 6.297 1 94.69 65 ARG A C 1
ATOM 522 O O . ARG A 1 65 ? -2.547 11.938 6.258 1 94.69 65 ARG A O 1
ATOM 529 N N . GLY A 1 66 ? -0.653 12.438 7.383 1 97.19 66 GLY A N 1
ATOM 530 C CA . GLY A 1 66 ? -1.345 12.43 8.664 1 97.19 66 GLY A CA 1
ATOM 531 C C . GLY A 1 66 ? -0.993 13.609 9.539 1 97.19 66 GLY A C 1
ATOM 532 O O . GLY A 1 66 ? -0.174 14.453 9.156 1 97.19 66 GLY A O 1
ATOM 533 N N . PHE A 1 67 ? -1.702 13.75 10.633 1 98.31 67 PHE A N 1
ATOM 534 C CA . PHE A 1 67 ? -1.467 14.742 11.672 1 98.31 67 PHE A CA 1
ATOM 535 C C . PHE A 1 67 ? -1.468 14.086 13.047 1 98.31 67 PHE A C 1
ATOM 537 O O . PHE A 1 67 ? -2.43 13.414 13.422 1 98.31 67 PHE A O 1
ATOM 544 N N . TRP A 1 68 ? -0.401 14.266 13.719 1 98.31 68 TRP A N 1
ATOM 545 C CA . TRP A 1 68 ? -0.279 13.719 15.07 1 98.31 68 TRP A CA 1
ATOM 546 C C . TRP A 1 68 ? -0.671 14.75 16.109 1 98.31 68 TRP A C 1
ATOM 548 O O . TRP A 1 68 ? -0.171 15.883 16.094 1 98.31 68 TRP A O 1
ATOM 558 N N . MET A 1 69 ? -1.512 14.375 17.031 1 97.38 69 MET A N 1
ATOM 559 C CA . MET A 1 69 ? -2.029 15.25 18.078 1 97.38 69 MET A CA 1
ATOM 560 C C . MET A 1 69 ? -1.882 14.594 19.453 1 97.38 69 MET A C 1
ATOM 562 O O . MET A 1 69 ? -2.654 13.695 19.797 1 97.38 69 MET A O 1
ATOM 566 N N . PRO A 1 70 ? -0.916 15.078 20.297 1 96.56 70 PRO A N 1
ATOM 567 C CA . PRO A 1 70 ? -0.818 14.539 21.656 1 96.56 70 PRO A CA 1
ATOM 568 C C . PRO A 1 70 ? -2.057 14.844 22.5 1 96.56 70 PRO A C 1
ATOM 570 O O . PRO A 1 70 ? -2.771 15.812 22.234 1 96.56 70 PRO A O 1
ATOM 573 N N . SER A 1 71 ? -2.225 14.008 23.469 1 96.25 71 SER A N 1
ATOM 574 C CA . SER A 1 71 ? -3.352 14.148 24.391 1 96.25 71 SER A CA 1
ATOM 575 C C . SER A 1 71 ? -3.385 15.531 25.016 1 96.25 71 SER A C 1
ATOM 577 O O . SER A 1 71 ? -2.338 16.094 25.344 1 96.25 71 SER A O 1
ATOM 579 N N . GLY A 1 72 ? -4.633 16.094 25.078 1 95.94 72 GLY A N 1
ATOM 580 C CA . GLY A 1 72 ? -4.836 17.312 25.828 1 95.94 72 GLY A CA 1
ATOM 581 C C . GLY A 1 72 ? -4.75 18.562 24.969 1 95.94 72 GLY A C 1
ATOM 582 O O . GLY A 1 72 ? -5.141 19.656 25.406 1 95.94 72 GLY A O 1
ATOM 583 N N . HIS A 1 73 ? -4.254 18.516 23.781 1 96.06 73 HIS A N 1
ATOM 584 C CA . HIS A 1 73 ? -4.113 19.672 22.906 1 96.06 73 HIS A CA 1
ATOM 585 C C . HIS A 1 73 ? -5.445 20.047 22.266 1 96.06 73 HIS A C 1
ATOM 587 O O . HIS A 1 73 ? -6.129 19.172 21.703 1 96.06 73 HIS A O 1
ATOM 593 N N . VAL A 1 74 ? -5.75 21.312 22.375 1 97.5 74 VAL A N 1
ATOM 594 C CA . VAL A 1 74 ? -6.953 21.812 21.719 1 97.5 74 VAL A CA 1
ATOM 595 C C . VAL A 1 74 ? -6.711 21.953 20.219 1 97.5 74 VAL A C 1
ATOM 597 O O . VAL A 1 74 ? -5.664 22.453 19.797 1 97.5 74 VAL A O 1
ATOM 600 N N . HIS A 1 75 ? -7.645 21.469 19.391 1 97.75 75 HIS A N 1
ATOM 601 C CA . HIS A 1 75 ? -7.516 21.547 17.938 1 97.75 75 HIS A CA 1
ATOM 602 C C . HIS A 1 75 ? -8.883 21.594 17.266 1 97.75 75 HIS A C 1
ATOM 604 O O . HIS A 1 75 ? -9.906 21.297 17.906 1 97.75 75 HIS A O 1
ATOM 610 N N . SER A 1 76 ? -8.891 22.062 16.094 1 97.75 76 SER A N 1
ATOM 611 C CA . SER A 1 76 ? -10.047 22.047 15.203 1 97.75 76 SER A CA 1
ATOM 612 C C . SER A 1 76 ? -9.641 21.625 13.789 1 97.75 76 SER A C 1
ATOM 614 O O . SER A 1 76 ? -8.453 21.578 13.469 1 97.75 76 SER A O 1
ATOM 616 N N . LEU A 1 77 ? -10.602 21.188 13.023 1 96.62 77 LEU A N 1
ATOM 617 C CA . LEU A 1 77 ? -10.273 20.797 11.656 1 96.62 77 LEU A CA 1
ATOM 618 C C . LEU A 1 77 ? -11.406 21.172 10.695 1 96.62 77 LEU A C 1
ATOM 620 O O . LEU A 1 77 ? -12.562 21.234 11.102 1 96.62 77 LEU A O 1
ATOM 624 N N . ARG A 1 78 ? -11.016 21.484 9.523 1 96.31 78 ARG A N 1
ATOM 625 C CA . ARG A 1 78 ? -11.977 21.656 8.438 1 96.31 78 ARG A CA 1
ATOM 626 C C . ARG A 1 78 ? -11.602 20.797 7.234 1 96.31 78 ARG A C 1
ATOM 628 O O . ARG A 1 78 ? -10.422 20.641 6.91 1 96.31 78 ARG A O 1
ATOM 635 N N . CYS A 1 79 ? -12.547 20.219 6.602 1 95.94 79 CYS A N 1
ATOM 636 C CA . CYS A 1 79 ? -12.375 19.391 5.406 1 95.94 79 CYS A CA 1
ATOM 637 C C . CYS A 1 79 ? -12.445 20.25 4.145 1 95.94 79 CYS A C 1
ATOM 639 O O . CYS A 1 79 ? -13.367 21.031 3.977 1 95.94 79 CYS A O 1
ATOM 641 N N . VAL A 1 80 ? -11.367 20.062 3.338 1 93.56 80 VAL A N 1
ATOM 642 C CA . VAL A 1 80 ? -11.367 20.688 2.018 1 93.56 80 VAL A CA 1
ATOM 643 C C . VAL A 1 80 ? -11.914 19.703 0.983 1 93.56 80 VAL A C 1
ATOM 645 O O . VAL A 1 80 ? -11.234 18.766 0.589 1 93.56 80 VAL A O 1
ATOM 648 N N . GLY A 1 81 ? -13.211 19.734 0.647 1 89.75 81 GLY A N 1
ATOM 649 C CA . GLY A 1 81 ? -13.883 18.703 -0.124 1 89.75 81 GLY A CA 1
ATOM 650 C C . GLY A 1 81 ? -14.227 17.469 0.696 1 89.75 81 GLY A C 1
ATOM 651 O O . GLY A 1 81 ? -14.141 17.484 1.925 1 89.75 81 GLY A O 1
ATOM 652 N N . PRO A 1 82 ? -14.633 16.438 -0.026 1 93.69 82 PRO A N 1
ATOM 653 C CA . PRO A 1 82 ? -14.883 15.195 0.713 1 93.69 82 PRO A CA 1
ATOM 654 C C . PRO A 1 82 ? -13.617 14.594 1.315 1 93.69 82 PRO A C 1
ATOM 656 O O . PRO A 1 82 ? -12.555 14.648 0.697 1 93.69 82 PRO A O 1
ATOM 659 N N . LEU A 1 83 ? -13.719 14.086 2.551 1 95.19 83 LEU A N 1
ATOM 660 C CA . LEU A 1 83 ? -12.57 13.586 3.297 1 95.19 83 LEU A CA 1
ATOM 661 C C . LEU A 1 83 ? -12.836 12.172 3.812 1 95.19 83 LEU A C 1
ATOM 663 O O . LEU A 1 83 ? -13.859 11.922 4.457 1 95.19 83 LEU A O 1
ATOM 667 N N . LYS A 1 84 ? -11.992 11.227 3.488 1 97.12 84 LYS A N 1
ATOM 668 C CA . LYS A 1 84 ? -11.961 9.914 4.125 1 97.12 84 LYS A CA 1
ATOM 669 C C . LYS A 1 84 ? -10.883 9.859 5.203 1 97.12 84 LYS A C 1
ATOM 671 O O . LYS A 1 84 ? -9.695 9.711 4.895 1 97.12 84 LYS A O 1
ATOM 676 N N . MET A 1 85 ? -11.344 9.906 6.438 1 97.38 85 MET A N 1
ATOM 677 C CA . MET A 1 85 ? -10.43 10.047 7.566 1 97.38 85 MET A CA 1
ATOM 678 C C . MET A 1 85 ? -10.352 8.742 8.359 1 97.38 85 MET A C 1
ATOM 680 O O . MET A 1 85 ? -11.375 8.102 8.617 1 97.38 85 MET A O 1
ATOM 684 N N . ARG A 1 86 ? -9.164 8.305 8.656 1 98.5 86 ARG A N 1
ATOM 685 C CA . ARG A 1 86 ? -8.883 7.258 9.633 1 98.5 86 ARG A CA 1
ATOM 686 C C . ARG A 1 86 ? -8.18 7.824 10.859 1 98.5 86 ARG A C 1
ATOM 688 O O . ARG A 1 86 ? -7.297 8.68 10.742 1 98.5 86 ARG A O 1
ATOM 695 N N . SER A 1 87 ? -8.664 7.418 12.008 1 97.88 87 SER A N 1
ATOM 696 C CA . SER A 1 87 ? -8.078 7.887 13.266 1 97.88 87 SER A CA 1
ATOM 697 C C . SER A 1 87 ? -7.523 6.73 14.086 1 97.88 87 SER A C 1
ATOM 699 O O . SER A 1 87 ? -8.117 5.648 14.125 1 97.88 87 SER A O 1
ATOM 701 N N . VAL A 1 88 ? -6.441 6.977 14.641 1 98.31 88 VAL A N 1
ATOM 702 C CA . VAL A 1 88 ? -5.875 6.082 15.648 1 98.31 88 VAL A CA 1
ATOM 703 C C . VAL A 1 88 ? -5.766 6.812 16.984 1 98.31 88 VAL A C 1
ATOM 705 O O . VAL A 1 88 ? -5.105 7.852 17.078 1 98.31 88 VAL A O 1
ATOM 708 N N . PHE A 1 89 ? -6.395 6.285 18.016 1 97.75 89 PHE A N 1
ATOM 709 C CA . PHE A 1 89 ? -6.336 6.84 19.359 1 97.75 89 PHE A CA 1
ATOM 710 C C . PHE A 1 89 ? -5.469 5.969 20.266 1 97.75 89 PHE A C 1
ATOM 712 O O . PHE A 1 89 ? -5.582 4.742 20.25 1 97.75 89 PHE A O 1
ATOM 719 N N . VAL A 1 90 ? -4.629 6.594 21.047 1 97.44 90 VAL A N 1
ATOM 720 C CA . VAL A 1 90 ? -3.703 5.871 21.906 1 97.44 90 VAL A CA 1
ATOM 721 C C . VAL A 1 90 ? -3.777 6.43 23.328 1 97.44 90 VAL A C 1
ATOM 723 O O . VAL A 1 90 ? -3.707 7.645 23.531 1 97.44 90 VAL A O 1
ATOM 726 N N . ARG A 1 91 ? -3.93 5.574 24.234 1 95.88 91 ARG A N 1
ATOM 727 C CA . ARG A 1 91 ? -3.857 5.984 25.641 1 95.88 91 ARG A CA 1
ATOM 728 C C . ARG A 1 91 ? -2.445 6.422 26.016 1 95.88 91 ARG A C 1
ATOM 730 O O . ARG A 1 91 ? -1.481 5.688 25.781 1 95.88 91 ARG A O 1
ATOM 737 N N . PRO A 1 92 ? -2.184 7.594 26.531 1 92.88 92 PRO A N 1
ATOM 738 C CA . PRO A 1 92 ? -0.855 8.172 26.75 1 92.88 92 PRO A CA 1
ATOM 739 C C . PRO A 1 92 ? 0.01 7.324 27.688 1 92.88 92 PRO A C 1
ATOM 741 O O . PRO A 1 92 ? 1.229 7.254 27.516 1 92.88 92 PRO A O 1
ATOM 744 N N . ASP A 1 93 ? -0.427 6.629 28.672 1 88.12 93 ASP A N 1
ATOM 745 C CA . ASP A 1 93 ? 0.374 5.938 29.672 1 88.12 93 ASP A CA 1
ATOM 746 C C . ASP A 1 93 ? 0.753 4.535 29.203 1 88.12 93 ASP A C 1
ATOM 748 O O . ASP A 1 93 ? 1.613 3.887 29.812 1 88.12 93 ASP A O 1
ATOM 752 N N . SER A 1 94 ? 0.288 4.105 28.125 1 82.81 94 SER A N 1
ATOM 753 C CA . SER A 1 94 ? 0.505 2.736 27.672 1 82.81 94 SER A CA 1
ATOM 754 C C . SER A 1 94 ? 1.752 2.631 26.797 1 82.81 94 SER A C 1
ATOM 756 O O . SER A 1 94 ? 2.363 1.564 26.703 1 82.81 94 SER A O 1
ATOM 758 N N . PHE A 1 95 ? 2.184 3.799 26.281 1 83.38 95 PHE A N 1
ATOM 759 C CA . PHE A 1 95 ? 3.324 3.752 25.359 1 83.38 95 PHE A CA 1
ATOM 760 C C . PHE A 1 95 ? 4.184 5 25.516 1 83.38 95 PHE A C 1
ATOM 762 O O . PHE A 1 95 ? 3.895 6.039 24.906 1 83.38 95 PHE A O 1
ATOM 769 N N . PRO A 1 96 ? 5.215 4.809 26.109 1 77.94 96 PRO A N 1
ATOM 770 C CA . PRO A 1 96 ? 5.969 6 26.5 1 77.94 96 PRO A CA 1
ATOM 771 C C . PRO A 1 96 ? 6.793 6.574 25.344 1 77.94 96 PRO A C 1
ATOM 773 O O . PRO A 1 96 ? 7.266 7.711 25.422 1 77.94 96 PRO A O 1
ATOM 776 N N . ASN A 1 97 ? 6.926 5.973 24.219 1 87.56 97 ASN A N 1
ATOM 777 C CA . ASN A 1 97 ? 7.852 6.426 23.172 1 87.56 97 ASN A CA 1
ATOM 778 C C . ASN A 1 97 ? 7.113 7.109 22.031 1 87.56 97 ASN A C 1
ATOM 780 O O . ASN A 1 97 ? 7.633 7.191 20.906 1 87.56 97 ASN A O 1
ATOM 784 N N . LEU A 1 98 ? 6 7.793 22.359 1 94.75 98 LEU A N 1
ATOM 785 C CA . LEU A 1 98 ? 5.254 8.469 21.297 1 94.75 98 LEU A CA 1
ATOM 786 C C . LEU A 1 98 ? 5.586 9.961 21.266 1 94.75 98 LEU A C 1
ATOM 788 O O . LEU A 1 98 ? 5.977 10.531 22.297 1 94.75 98 LEU A O 1
ATOM 792 N N . PRO A 1 99 ? 5.496 10.578 20.094 1 94.69 99 PRO A N 1
ATOM 793 C CA . PRO A 1 99 ? 5.82 12 19.969 1 94.69 99 PRO A CA 1
ATOM 794 C C . PRO A 1 99 ? 4.988 12.883 20.906 1 94.69 99 PRO A C 1
ATOM 796 O O . PRO A 1 99 ? 3.805 12.617 21.109 1 94.69 99 PRO A O 1
ATOM 799 N N . THR A 1 100 ? 5.559 13.969 21.359 1 93.38 100 THR A N 1
ATOM 800 C CA . THR A 1 100 ? 4.906 14.805 22.359 1 93.38 100 THR A CA 1
ATOM 801 C C . THR A 1 100 ? 4.457 16.125 21.75 1 93.38 100 THR A C 1
ATOM 803 O O . THR A 1 100 ? 3.816 16.938 22.422 1 93.38 100 THR A O 1
ATOM 806 N N . GLU A 1 101 ? 4.754 16.344 20.5 1 94.25 101 GLU A N 1
ATOM 807 C CA . GLU A 1 101 ? 4.387 17.594 19.844 1 94.25 101 GLU A CA 1
ATOM 808 C C . GLU A 1 101 ? 3.484 17.328 18.641 1 94.25 101 GLU A C 1
ATOM 810 O O . GLU A 1 101 ? 3.586 16.297 18 1 94.25 101 GLU A O 1
ATOM 815 N N . THR A 1 102 ? 2.643 18.328 18.391 1 96.69 102 THR A N 1
ATOM 816 C CA . THR A 1 102 ? 1.808 18.266 17.188 1 96.69 102 THR A CA 1
ATOM 817 C C . THR A 1 102 ? 2.654 18.406 15.93 1 96.69 102 THR A C 1
ATOM 819 O O . THR A 1 102 ? 3.631 19.156 15.906 1 96.69 102 THR A O 1
ATOM 822 N N . LYS A 1 103 ? 2.297 17.672 14.898 1 96.44 103 LYS A N 1
ATOM 823 C CA . LYS A 1 103 ? 3.039 17.781 13.641 1 96.44 103 LYS A CA 1
ATOM 824 C C . LYS A 1 103 ? 2.305 17.078 12.508 1 96.44 103 LYS A C 1
ATOM 826 O O . LYS A 1 103 ? 1.62 16.078 12.727 1 96.44 103 LYS A O 1
ATOM 831 N N . ALA A 1 104 ? 2.432 17.625 11.336 1 97.12 104 ALA A N 1
ATOM 832 C CA . ALA A 1 104 ? 2.086 16.875 10.125 1 97.12 104 ALA A CA 1
ATOM 833 C C . ALA A 1 104 ? 3.119 15.781 9.844 1 97.12 104 ALA A C 1
ATOM 835 O O . ALA A 1 104 ? 4.32 15.992 10.039 1 97.12 104 ALA A O 1
ATOM 836 N N . VAL A 1 105 ? 2.613 14.664 9.352 1 97.31 105 VAL A N 1
ATOM 837 C CA . VAL A 1 105 ? 3.539 13.539 9.258 1 97.31 105 VAL A CA 1
ATOM 838 C C . VAL A 1 105 ? 3.326 12.797 7.941 1 97.31 105 VAL A C 1
ATOM 840 O O . VAL A 1 105 ? 2.23 12.828 7.375 1 97.31 105 VAL A O 1
ATOM 843 N N . SER A 1 106 ? 4.422 12.164 7.535 1 95.12 106 SER A N 1
ATOM 844 C CA . SER A 1 106 ? 4.309 11.203 6.449 1 95.12 106 SER A CA 1
ATOM 845 C C . SER A 1 106 ? 3.781 9.859 6.949 1 95.12 106 SER A C 1
ATOM 847 O O . SER A 1 106 ? 4.137 9.422 8.039 1 95.12 106 SER A O 1
ATOM 849 N N . ILE A 1 107 ? 2.957 9.289 6.16 1 96.88 107 ILE A N 1
ATOM 850 C CA . ILE A 1 107 ? 2.436 7.957 6.449 1 96.88 107 ILE A CA 1
ATOM 851 C C . ILE A 1 107 ? 3.059 6.938 5.496 1 96.88 107 ILE A C 1
ATOM 853 O O . ILE A 1 107 ? 2.855 7.012 4.281 1 96.88 107 ILE A O 1
ATOM 857 N N . SER A 1 108 ? 3.822 5.988 6.039 1 96.5 108 SER A N 1
ATOM 858 C CA . SER A 1 108 ? 4.418 4.961 5.191 1 96.5 108 SER A CA 1
ATOM 859 C C . SER A 1 108 ? 3.355 4.031 4.621 1 96.5 108 SER A C 1
ATOM 861 O O . SER A 1 108 ? 2.275 3.883 5.195 1 96.5 108 SER A O 1
ATOM 863 N N . PRO A 1 109 ? 3.707 3.385 3.496 1 96.88 109 PRO A N 1
ATOM 864 C CA . PRO A 1 109 ? 2.768 2.393 2.971 1 96.88 109 PRO A CA 1
ATOM 865 C C . PRO A 1 109 ? 2.42 1.311 3.992 1 96.88 109 PRO A C 1
ATOM 867 O O . PRO A 1 109 ? 1.266 0.887 4.078 1 96.88 109 PRO A O 1
ATOM 870 N N . LEU A 1 110 ? 3.357 0.894 4.793 1 98.19 110 LEU A N 1
ATOM 871 C CA . LEU A 1 110 ? 3.098 -0.113 5.816 1 98.19 110 LEU A CA 1
ATOM 872 C C . LEU A 1 110 ? 2.113 0.409 6.855 1 98.19 110 LEU A C 1
ATOM 874 O O . LEU A 1 110 ? 1.12 -0.254 7.164 1 98.19 110 LEU A O 1
ATOM 878 N N . LEU A 1 111 ? 2.35 1.573 7.363 1 98.44 111 LEU A N 1
ATOM 879 C CA . LEU A 1 111 ? 1.454 2.146 8.367 1 98.44 111 LEU A CA 1
ATOM 880 C C . LEU A 1 111 ? 0.058 2.354 7.789 1 98.44 111 LEU A C 1
ATOM 882 O O . LEU A 1 111 ? -0.941 2.113 8.469 1 98.44 111 LEU A O 1
ATOM 886 N N . SER A 1 112 ? 0.017 2.818 6.559 1 98.38 112 SER A N 1
ATOM 887 C CA . SER A 1 112 ? -1.263 2.992 5.879 1 98.38 112 SER A CA 1
ATOM 888 C C . SER A 1 112 ? -2.074 1.702 5.891 1 98.38 112 SER A C 1
ATOM 890 O O . SER A 1 112 ? -3.236 1.696 6.301 1 98.38 112 SER A O 1
ATOM 892 N N . GLU A 1 113 ? -1.459 0.601 5.527 1 98.5 113 GLU A N 1
ATOM 893 C CA . GLU A 1 113 ? -2.186 -0.663 5.445 1 98.5 113 GLU A CA 1
ATOM 894 C C . GLU A 1 113 ? -2.516 -1.204 6.832 1 98.5 113 GLU A C 1
ATOM 896 O O . GLU A 1 113 ? -3.557 -1.836 7.027 1 98.5 113 GLU A O 1
ATOM 901 N N . LEU A 1 114 ? -1.659 -0.989 7.785 1 98.69 114 LEU A N 1
ATOM 902 C CA . LEU A 1 114 ? -1.941 -1.377 9.164 1 98.69 114 LEU A CA 1
ATOM 903 C C . LEU A 1 114 ? -3.174 -0.651 9.688 1 98.69 114 LEU A C 1
ATOM 905 O O . LEU A 1 114 ? -4.051 -1.27 10.297 1 98.69 114 LEU A O 1
ATOM 909 N N . ILE A 1 115 ? -3.217 0.631 9.414 1 98.69 115 ILE A N 1
ATOM 910 C CA . ILE A 1 115 ? -4.34 1.431 9.891 1 98.69 115 ILE A CA 1
ATOM 911 C C . ILE A 1 115 ? -5.629 0.957 9.227 1 98.69 115 ILE A C 1
ATOM 913 O O . ILE A 1 115 ? -6.645 0.757 9.898 1 98.69 115 ILE A O 1
ATOM 917 N N . LYS A 1 116 ? -5.586 0.75 7.957 1 98.31 116 LYS A N 1
ATOM 918 C CA . LYS A 1 116 ? -6.766 0.277 7.242 1 98.31 116 LYS A CA 1
ATOM 919 C C . LYS A 1 116 ? -7.258 -1.052 7.809 1 98.31 116 LYS A C 1
ATOM 921 O O . LYS A 1 116 ? -8.461 -1.238 8.016 1 98.31 116 LYS A O 1
ATOM 926 N N . ALA A 1 117 ? -6.352 -1.965 8.125 1 98 117 ALA A N 1
ATOM 927 C CA . ALA A 1 117 ? -6.703 -3.27 8.68 1 98 117 ALA A CA 1
ATOM 928 C C . ALA A 1 117 ? -7.27 -3.129 10.086 1 98 117 ALA A C 1
ATOM 930 O O . ALA A 1 117 ? -8.117 -3.924 10.508 1 98 117 ALA A O 1
ATOM 931 N N . SER A 1 118 ? -6.836 -2.152 10.812 1 98.25 118 SER A N 1
ATOM 932 C CA . SER A 1 118 ? -7.141 -2.031 12.234 1 98.25 118 SER A CA 1
ATOM 933 C C . SER A 1 118 ? -8.539 -1.463 12.445 1 98.25 118 SER A C 1
ATOM 935 O O . SER A 1 118 ? -9.102 -1.574 13.539 1 98.25 118 SER A O 1
ATOM 937 N N . VAL A 1 119 ? -9.086 -0.806 11.43 1 97.75 119 VAL A N 1
ATOM 938 C CA . VAL A 1 119 ? -10.352 -0.092 11.562 1 97.75 119 VAL A CA 1
ATOM 939 C C . VAL A 1 119 ? -11.461 -1.07 11.945 1 97.75 119 VAL A C 1
ATOM 941 O O . VAL A 1 119 ? -12.391 -0.713 12.672 1 97.75 119 VAL A O 1
ATOM 944 N N . SER A 1 120 ? -11.359 -2.309 11.555 1 96.06 120 SER A N 1
ATOM 945 C CA . SER A 1 120 ? -12.414 -3.287 11.812 1 96.06 120 SER A CA 1
ATOM 946 C C . SER A 1 120 ? -12.164 -4.043 13.109 1 96.06 120 SER A C 1
ATOM 948 O O . SER A 1 120 ? -13.016 -4.812 13.562 1 96.06 120 SER A O 1
ATOM 950 N N . LEU A 1 121 ? -11.086 -3.846 13.719 1 96.94 121 LEU A N 1
ATOM 951 C CA . LEU A 1 121 ? -10.727 -4.562 14.938 1 96.94 121 LEU A CA 1
ATOM 952 C C . LEU A 1 121 ? -11.297 -3.863 16.172 1 96.94 121 LEU A C 1
ATOM 954 O O . LEU A 1 121 ? -11.289 -2.633 16.25 1 96.94 121 LEU A O 1
ATOM 958 N N . LYS A 1 122 ? -11.773 -4.691 17.078 1 94.38 122 LYS A N 1
ATOM 959 C CA . LYS A 1 122 ? -12.344 -4.141 18.312 1 94.38 122 LYS A CA 1
ATOM 960 C C . LYS A 1 122 ? -11.648 -4.715 19.531 1 94.38 122 LYS A C 1
ATOM 962 O O . LYS A 1 122 ? -11.414 -5.922 19.625 1 94.38 122 LYS A O 1
ATOM 967 N N . PRO A 1 123 ? -11.344 -3.82 20.469 1 92.75 123 PRO A N 1
ATOM 968 C CA . PRO A 1 123 ? -10.781 -4.312 21.719 1 92.75 123 PRO A CA 1
ATOM 969 C C . PRO A 1 123 ? -11.812 -5.031 22.594 1 92.75 123 PRO A C 1
ATOM 971 O O . PRO A 1 123 ? -13.016 -4.836 22.422 1 92.75 123 PRO A O 1
ATOM 974 N N . PRO A 1 124 ? -11.32 -5.879 23.547 1 94.06 124 PRO A N 1
ATOM 975 C CA . PRO A 1 124 ? -9.906 -6.156 23.812 1 94.06 124 PRO A CA 1
ATOM 976 C C . PRO A 1 124 ? -9.281 -7.113 22.797 1 94.06 124 PRO A C 1
ATOM 978 O O . PRO A 1 124 ? -9.984 -7.961 22.25 1 94.06 124 PRO A O 1
ATOM 981 N N . TYR A 1 125 ? -7.984 -6.938 22.625 1 94.75 125 TYR A N 1
ATOM 982 C CA . TYR A 1 125 ? -7.23 -7.816 21.734 1 94.75 125 TYR A CA 1
ATOM 983 C C . TYR A 1 125 ? -6.531 -8.914 22.516 1 94.75 125 TYR A C 1
ATOM 985 O O . TYR A 1 125 ? -5.754 -8.633 23.438 1 94.75 125 TYR A O 1
ATOM 993 N N . ALA A 1 126 ? -6.754 -10.148 22.125 1 94.44 126 ALA A N 1
ATOM 994 C CA . ALA A 1 126 ? -6.07 -11.258 22.797 1 94.44 126 ALA A CA 1
ATOM 995 C C . ALA A 1 126 ? -4.559 -11.148 22.641 1 94.44 126 ALA A C 1
ATOM 997 O O . ALA A 1 126 ? -4.066 -10.781 21.562 1 94.44 126 ALA A O 1
ATOM 998 N N . GLU A 1 127 ? -3.91 -11.539 23.719 1 90.56 127 GLU A N 1
ATOM 999 C CA . GLU A 1 127 ? -2.451 -11.484 23.688 1 90.56 127 GLU A CA 1
ATOM 1000 C C . GLU A 1 127 ? -1.891 -12.391 22.594 1 90.56 127 GLU A C 1
ATOM 1002 O O . GLU A 1 127 ? -2.379 -13.5 22.391 1 90.56 127 GLU A O 1
ATOM 1007 N N . ASP A 1 128 ? -0.919 -11.992 21.891 1 88.94 128 ASP A N 1
ATOM 1008 C CA . ASP A 1 128 ? -0.199 -12.742 20.875 1 88.94 128 ASP A CA 1
ATOM 1009 C C . ASP A 1 128 ? -1.116 -13.094 19.703 1 88.94 128 ASP A C 1
ATOM 1011 O O . ASP A 1 128 ? -0.908 -14.102 19.031 1 88.94 128 ASP A O 1
ATOM 1015 N N . SER A 1 129 ? -2.23 -12.359 19.625 1 94.62 129 SER A N 1
ATOM 1016 C CA . SER A 1 129 ? -3.125 -12.523 18.484 1 94.62 129 SER A CA 1
ATOM 1017 C C . SER A 1 129 ? -2.684 -11.648 17.312 1 94.62 129 SER A C 1
ATOM 1019 O O . SER A 1 129 ? -1.878 -10.734 17.484 1 94.62 129 SER A O 1
ATOM 1021 N N . ARG A 1 130 ? -3.219 -11.984 16.156 1 95.88 130 ARG A N 1
ATOM 1022 C CA . ARG A 1 130 ? -3 -11.156 14.977 1 95.88 130 ARG A CA 1
ATOM 1023 C C . ARG A 1 130 ? -3.43 -9.719 15.234 1 95.88 130 ARG A C 1
ATOM 1025 O O . ARG A 1 130 ? -2.713 -8.781 14.883 1 95.88 130 ARG A O 1
ATOM 1032 N N . ASP A 1 131 ? -4.621 -9.594 15.875 1 97.62 131 ASP A N 1
ATOM 1033 C CA . ASP A 1 131 ? -5.16 -8.266 16.156 1 97.62 131 ASP A CA 1
ATOM 1034 C C . ASP A 1 131 ? -4.215 -7.461 17.047 1 97.62 131 ASP A C 1
ATOM 1036 O O . ASP A 1 131 ? -3.941 -6.289 16.766 1 97.62 131 ASP A O 1
ATOM 1040 N N . ALA A 1 132 ? -3.721 -8.109 18.094 1 96.62 132 ALA A N 1
ATOM 1041 C CA . ALA A 1 132 ? -2.793 -7.445 19.016 1 96.62 132 ALA A CA 1
ATOM 1042 C C . ALA A 1 132 ? -1.496 -7.07 18.297 1 96.62 132 ALA A C 1
ATOM 1044 O O . ALA A 1 132 ? -0.94 -5.996 18.547 1 96.62 132 ALA A O 1
ATOM 1045 N N . ARG A 1 133 ? -1.014 -7.949 17.453 1 97 133 ARG A N 1
ATOM 1046 C CA . ARG A 1 133 ? 0.225 -7.688 16.734 1 97 133 ARG A CA 1
ATOM 1047 C C . ARG A 1 133 ? 0.066 -6.504 15.789 1 97 133 ARG A C 1
ATOM 1049 O O . ARG A 1 133 ? 0.981 -5.691 15.641 1 97 133 ARG A O 1
ATOM 1056 N N . ILE A 1 134 ? -1.106 -6.395 15.117 1 98.25 134 ILE A N 1
ATOM 1057 C CA . ILE A 1 134 ? -1.398 -5.25 14.258 1 98.25 134 ILE A CA 1
ATOM 1058 C C . ILE A 1 134 ? -1.326 -3.961 15.078 1 98.25 134 ILE A C 1
ATOM 1060 O O . ILE A 1 134 ? -0.62 -3.021 14.703 1 98.25 134 ILE A O 1
ATOM 1064 N N . MET A 1 135 ? -1.963 -3.939 16.188 1 97.38 135 MET A N 1
ATOM 1065 C CA . MET A 1 135 ? -2.039 -2.729 17 1 97.38 135 MET A CA 1
ATOM 1066 C C . MET A 1 135 ? -0.669 -2.365 17.562 1 97.38 135 MET A C 1
ATOM 1068 O O . MET A 1 135 ? -0.284 -1.194 17.562 1 97.38 135 MET A O 1
ATOM 1072 N N . HIS A 1 136 ? 0.094 -3.34 18.016 1 96.38 136 HIS A N 1
ATOM 1073 C CA . HIS A 1 136 ? 1.423 -3.068 18.547 1 96.38 136 HIS A CA 1
ATOM 1074 C C . HIS A 1 136 ? 2.361 -2.553 17.469 1 96.38 136 HIS A C 1
ATOM 1076 O O . HIS A 1 136 ? 3.195 -1.682 17.719 1 96.38 136 HIS A O 1
ATOM 1082 N N . LEU A 1 137 ? 2.209 -3.111 16.281 1 97.38 137 LEU A N 1
ATOM 1083 C CA . LEU A 1 137 ? 3.051 -2.645 15.195 1 97.38 137 LEU A CA 1
ATOM 1084 C C . LEU A 1 137 ? 2.689 -1.216 14.797 1 97.38 137 LEU A C 1
ATOM 1086 O O . LEU A 1 137 ? 3.562 -0.429 14.43 1 97.38 137 LEU A O 1
ATOM 1090 N N . ILE A 1 138 ? 1.399 -0.867 14.82 1 97.94 138 ILE A N 1
ATOM 1091 C CA . ILE A 1 138 ? 0.993 0.519 14.617 1 97.94 138 ILE A CA 1
ATOM 1092 C C . ILE A 1 138 ? 1.712 1.422 15.617 1 97.94 138 ILE A C 1
ATOM 1094 O O . ILE A 1 138 ? 2.26 2.461 15.242 1 97.94 138 ILE A O 1
ATOM 1098 N N . LEU A 1 139 ? 1.783 0.991 16.891 1 96.88 139 LEU A N 1
ATOM 1099 C CA . LEU A 1 139 ? 2.443 1.785 17.922 1 96.88 139 LEU A CA 1
ATOM 1100 C C . LEU A 1 139 ? 3.932 1.931 17.625 1 96.88 139 LEU A C 1
ATOM 1102 O O . LEU A 1 139 ? 4.508 3.004 17.812 1 96.88 139 LEU A O 1
ATOM 1106 N N . ASP A 1 140 ? 4.535 0.853 17.125 1 96.5 140 ASP A N 1
ATOM 1107 C CA . ASP A 1 140 ? 5.93 0.931 16.703 1 96.5 140 ASP A CA 1
ATOM 1108 C C . ASP A 1 140 ? 6.121 1.984 15.609 1 96.5 140 ASP A C 1
ATOM 1110 O O . ASP A 1 140 ? 7.066 2.771 15.656 1 96.5 140 ASP A O 1
ATOM 1114 N N . GLU A 1 141 ? 5.23 1.999 14.625 1 96.94 141 GLU A N 1
ATOM 1115 C CA . GLU A 1 141 ? 5.324 2.904 13.484 1 96.94 141 GLU A CA 1
ATOM 1116 C C . GLU A 1 141 ? 5.062 4.348 13.898 1 96.94 141 GLU A C 1
ATOM 1118 O O . GLU A 1 141 ? 5.664 5.277 13.359 1 96.94 141 GLU A O 1
ATOM 1123 N N . LEU A 1 142 ? 4.156 4.523 14.852 1 96.94 142 LEU A N 1
ATOM 1124 C CA . LEU A 1 142 ? 3.822 5.863 15.328 1 96.94 142 LEU A CA 1
ATOM 1125 C C . LEU A 1 142 ? 5.023 6.52 15.992 1 96.94 142 LEU A C 1
ATOM 1127 O O . LEU A 1 142 ? 5.18 7.742 15.945 1 96.94 142 LEU A O 1
ATOM 1131 N N . ALA A 1 143 ? 5.832 5.672 16.594 1 94.94 143 ALA A N 1
ATOM 1132 C CA . ALA A 1 143 ? 7.012 6.18 17.297 1 94.94 143 ALA A CA 1
ATOM 1133 C C . ALA A 1 143 ? 8.031 6.742 16.297 1 94.94 143 ALA A C 1
ATOM 1135 O O . ALA A 1 143 ? 8.914 7.516 16.688 1 94.94 143 ALA A O 1
ATOM 1136 N N . LEU A 1 144 ? 7.887 6.402 14.969 1 91.12 144 LEU A N 1
ATOM 1137 C CA . LEU A 1 144 ? 8.875 6.734 13.945 1 91.12 144 LEU A CA 1
ATOM 1138 C C . LEU A 1 144 ? 8.312 7.742 12.953 1 91.12 144 LEU A C 1
ATOM 1140 O O . LEU A 1 144 ? 8.906 7.973 11.898 1 91.12 144 LEU A O 1
ATOM 1144 N N . LEU A 1 145 ? 7.324 8.445 13.211 1 93.69 145 LEU A N 1
ATOM 1145 C CA . LEU A 1 145 ? 6.605 9.281 12.258 1 93.69 145 LEU A CA 1
ATOM 1146 C C . LEU A 1 145 ? 7.469 10.453 11.805 1 93.69 145 LEU A C 1
ATOM 1148 O O . LEU A 1 145 ? 7.75 11.367 12.594 1 93.69 145 LEU A O 1
ATOM 1152 N N . PRO A 1 146 ? 7.863 10.484 10.562 1 94.25 146 PRO A N 1
ATOM 1153 C CA . PRO A 1 146 ? 8.633 11.641 10.078 1 94.25 146 PRO A CA 1
ATOM 1154 C C . PRO A 1 146 ? 7.785 12.898 9.945 1 94.2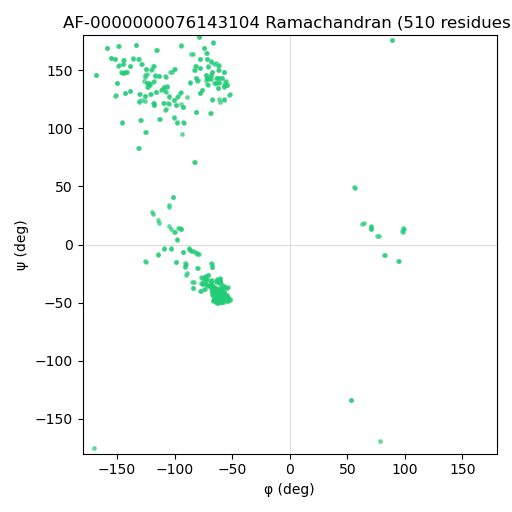5 146 PRO A C 1
ATOM 1156 O O . PRO A 1 146 ? 6.676 12.852 9.406 1 94.25 146 PRO A O 1
ATOM 1159 N N . ALA A 1 147 ? 8.344 14.008 10.359 1 94.75 147 ALA A N 1
ATOM 1160 C CA . ALA A 1 147 ? 7.637 15.281 10.297 1 94.75 147 ALA A CA 1
ATOM 1161 C C . ALA A 1 147 ? 7.715 15.883 8.891 1 94.75 147 ALA A C 1
ATOM 1163 O O . ALA A 1 147 ? 8.719 15.719 8.195 1 94.75 147 ALA A O 1
ATOM 1164 N N . LEU A 1 148 ? 6.645 16.516 8.469 1 91.94 148 LEU A N 1
ATOM 1165 C CA . LEU A 1 148 ? 6.605 17.266 7.219 1 91.94 148 LEU A CA 1
ATOM 1166 C C . LEU A 1 148 ? 6.434 18.766 7.488 1 91.94 148 LEU A C 1
ATOM 1168 O O . LEU A 1 148 ? 5.719 19.156 8.414 1 91.94 148 LEU A O 1
ATOM 1172 N N . PRO A 1 149 ? 7.043 19.562 6.676 1 89.62 149 PRO A N 1
ATOM 1173 C CA . PRO A 1 149 ? 6.93 21 6.852 1 89.62 149 PRO A CA 1
ATOM 1174 C C . PRO A 1 149 ? 5.652 21.578 6.234 1 89.62 149 PRO A C 1
ATOM 1176 O O . PRO A 1 149 ? 5.723 22.391 5.309 1 89.62 149 PRO A O 1
ATOM 1179 N N . LEU A 1 150 ? 4.582 21.297 6.828 1 93.94 150 LEU A N 1
ATOM 1180 C CA . LEU A 1 150 ? 3.291 21.688 6.273 1 93.94 150 LEU A CA 1
ATOM 1181 C C . LEU A 1 150 ? 2.549 22.609 7.23 1 93.94 150 LEU A C 1
ATOM 1183 O O . LEU A 1 150 ? 1.316 22.594 7.285 1 93.94 150 LEU A O 1
ATOM 1187 N N . SER A 1 151 ? 3.295 23.312 8.008 1 95.5 151 SER A N 1
ATOM 1188 C CA . SER A 1 151 ? 2.707 24.219 8.977 1 95.5 151 SER A CA 1
ATOM 1189 C C . SER A 1 151 ? 2.812 25.672 8.508 1 95.5 151 SER A C 1
ATOM 1191 O O . SER A 1 151 ? 3.701 26.016 7.723 1 95.5 151 SER A O 1
ATOM 1193 N N . LEU A 1 152 ? 1.896 26.406 8.875 1 96.81 152 LEU A N 1
ATOM 1194 C CA . LEU A 1 152 ? 1.868 27.859 8.695 1 96.81 152 LEU A CA 1
ATOM 1195 C C . LEU A 1 152 ? 1.638 28.562 10.023 1 96.81 152 LEU A C 1
ATOM 1197 O O . LEU A 1 152 ? 0.492 28.781 10.43 1 96.81 152 LEU A O 1
ATOM 1201 N N . PRO A 1 153 ? 2.766 29 10.625 1 97.12 153 PRO A N 1
ATOM 1202 C CA . PRO A 1 153 ? 2.604 29.688 11.906 1 97.12 153 PRO A CA 1
ATOM 1203 C C . PRO A 1 153 ? 1.825 31 11.773 1 97.12 153 PRO A C 1
ATOM 1205 O O . PRO A 1 153 ? 2.018 31.734 10.805 1 97.12 153 PRO A O 1
ATOM 1208 N N . GLN A 1 154 ? 0.989 31.234 12.695 1 96.19 154 GLN A N 1
ATOM 1209 C CA . GLN A 1 154 ? 0.226 32.469 12.758 1 96.19 154 GLN A CA 1
ATOM 1210 C C . GLN A 1 154 ? 0.767 33.406 13.844 1 96.19 154 GLN A C 1
ATOM 1212 O O . GLN A 1 154 ? 0.885 33 15 1 96.19 154 GLN A O 1
ATOM 1217 N N . PRO A 1 155 ? 1.066 34.656 13.445 1 96.38 155 PRO A N 1
ATOM 1218 C CA . PRO A 1 155 ? 1.623 35.562 14.438 1 96.38 155 PRO A CA 1
ATOM 1219 C C . PRO A 1 155 ? 0.586 36.031 15.453 1 96.38 155 PRO A C 1
ATOM 1221 O O . PRO A 1 155 ? -0.576 36.25 15.102 1 96.38 155 PRO A O 1
ATOM 1224 N N . ALA A 1 156 ? 1.049 36.219 16.656 1 95.31 156 ALA A N 1
ATOM 1225 C CA . ALA A 1 156 ? 0.192 36.781 17.703 1 95.31 156 ALA A CA 1
ATOM 1226 C C . ALA A 1 156 ? 0.148 38.281 17.641 1 95.31 156 ALA A C 1
ATOM 1228 O O . ALA A 1 156 ? -0.858 38.906 18.016 1 95.31 156 ALA A O 1
ATOM 1229 N N . ASP A 1 157 ? 1.233 38.906 17.219 1 96.62 157 ASP A N 1
ATOM 1230 C CA . ASP A 1 157 ? 1.287 40.375 17.109 1 96.62 157 ASP A CA 1
ATOM 1231 C C . ASP A 1 157 ? 0.246 40.875 16.109 1 96.62 157 ASP A C 1
ATOM 1233 O O . ASP A 1 157 ? 0.23 40.469 14.953 1 96.62 157 ASP A O 1
ATOM 1237 N N . PRO A 1 158 ? -0.581 41.75 16.531 1 96.06 158 PRO A N 1
ATOM 1238 C CA . PRO A 1 158 ? -1.701 42.156 15.688 1 96.06 158 PRO A CA 1
ATOM 1239 C C . PRO A 1 158 ? -1.244 42.812 14.383 1 96.06 158 PRO A C 1
ATOM 1241 O O . PRO A 1 158 ? -1.948 42.75 13.375 1 96.06 158 PRO A O 1
ATOM 1244 N N . ARG A 1 159 ? -0.115 43.5 14.438 1 95.31 159 ARG A N 1
ATOM 1245 C CA . ARG A 1 159 ? 0.362 44.188 13.242 1 95.31 159 ARG A CA 1
ATOM 1246 C C . ARG A 1 159 ? 0.752 43.188 12.156 1 95.31 159 ARG A C 1
ATOM 1248 O O . ARG A 1 159 ? 0.29 43.312 11.016 1 95.31 159 ARG A O 1
ATOM 1255 N N . VAL A 1 160 ? 1.479 42.219 12.492 1 96.12 160 VAL A N 1
ATOM 1256 C CA . VAL A 1 160 ? 1.906 41.219 11.523 1 96.12 160 VAL A CA 1
ATOM 1257 C C . VAL A 1 160 ? 0.745 40.281 11.203 1 96.12 160 VAL A C 1
ATOM 1259 O O . VAL A 1 160 ? 0.623 39.781 10.07 1 96.12 160 VAL A O 1
ATOM 1262 N N . HIS A 1 161 ? -0.058 40.062 12.141 1 97.06 161 HIS A N 1
ATOM 1263 C CA . HIS A 1 161 ? -1.255 39.25 11.898 1 97.06 161 HIS A CA 1
ATOM 1264 C C . HIS A 1 161 ? -2.109 39.844 10.789 1 97.06 161 HIS A C 1
ATOM 1266 O O . HIS A 1 161 ? -2.658 39.125 9.961 1 97.06 161 HIS A O 1
ATOM 1272 N N . ARG A 1 162 ? -2.281 41.125 10.812 1 97 162 ARG A N 1
ATOM 1273 C CA . ARG A 1 162 ? -3.041 41.812 9.781 1 97 162 ARG A CA 1
ATOM 1274 C C . ARG A 1 162 ? -2.447 41.562 8.398 1 97 162 ARG A C 1
ATOM 1276 O O . ARG A 1 162 ? -3.182 41.375 7.43 1 97 162 ARG A O 1
ATOM 1283 N N . ILE A 1 163 ? -1.188 41.625 8.336 1 97.69 163 ILE A N 1
ATOM 1284 C CA . ILE A 1 163 ? -0.502 41.375 7.078 1 97.69 163 ILE A CA 1
ATOM 1285 C C . ILE A 1 163 ? -0.802 39.938 6.617 1 97.69 163 ILE A C 1
ATOM 1287 O O . ILE A 1 163 ? -1.221 39.719 5.477 1 97.69 163 ILE A O 1
ATOM 1291 N N . CYS A 1 164 ? -0.634 38.969 7.523 1 97.44 164 CYS A N 1
ATOM 1292 C CA . CYS A 1 164 ? -0.807 37.562 7.207 1 97.44 164 CYS A CA 1
ATOM 1293 C C . CYS A 1 164 ? -2.238 37.281 6.77 1 97.44 164 CYS A C 1
ATOM 1295 O O . CYS A 1 164 ? -2.461 36.562 5.793 1 97.44 164 CYS A O 1
ATOM 1297 N N . GLN A 1 165 ? -3.15 37.844 7.398 1 96.62 165 GLN A N 1
ATOM 1298 C CA . GLN A 1 165 ? -4.555 37.688 7.039 1 96.62 165 GLN A CA 1
ATOM 1299 C C . GLN A 1 165 ? -4.84 38.219 5.645 1 96.62 165 GLN A C 1
ATOM 1301 O O . GLN A 1 165 ? -5.535 37.562 4.852 1 96.62 165 GLN A O 1
ATOM 1306 N N . ALA A 1 166 ? -4.367 39.344 5.426 1 96.69 166 ALA A N 1
ATOM 1307 C CA . ALA A 1 166 ? -4.559 39.969 4.121 1 96.69 166 ALA A CA 1
ATOM 1308 C C . ALA A 1 166 ? -3.984 39.094 3.006 1 96.69 166 ALA A C 1
ATOM 1310 O O . ALA A 1 166 ? -4.609 38.938 1.958 1 96.69 166 ALA A O 1
ATOM 1311 N N . LEU A 1 167 ? -2.818 38.594 3.244 1 96 167 LEU A N 1
ATOM 1312 C CA . LEU A 1 167 ? -2.139 37.781 2.246 1 96 167 LEU A CA 1
ATOM 1313 C C . LEU A 1 167 ? -2.867 36.438 2.041 1 96 167 LEU A C 1
ATOM 1315 O O . LEU A 1 167 ? -2.877 35.906 0.935 1 96 167 LEU A O 1
ATOM 1319 N N . GLN A 1 168 ? -3.467 35.875 3.037 1 94.81 168 GLN A N 1
ATOM 1320 C CA . GLN A 1 168 ? -4.238 34.656 2.918 1 94.81 168 GLN A CA 1
ATOM 1321 C C . GLN A 1 168 ? -5.559 34.906 2.195 1 94.81 168 GLN A C 1
ATOM 1323 O O . GLN A 1 168 ? -6.039 34.031 1.461 1 94.81 168 GLN A O 1
ATOM 1328 N N . ASP A 1 169 ? -6.062 36.094 2.355 1 94.88 169 ASP A N 1
ATOM 1329 C CA . ASP A 1 169 ? -7.309 36.469 1.69 1 94.88 169 ASP A CA 1
ATOM 1330 C C . ASP A 1 169 ? -7.074 36.75 0.207 1 94.88 169 ASP A C 1
ATOM 1332 O O . ASP A 1 169 ? -7.961 36.531 -0.619 1 94.88 169 ASP A O 1
ATOM 1336 N N . GLU A 1 170 ? -5.922 37.281 -0.074 1 95.88 170 GLU A N 1
ATOM 1337 C CA . GLU A 1 170 ? -5.504 37.594 -1.44 1 95.88 170 GLU A CA 1
ATOM 1338 C C . GLU A 1 170 ? -4.102 37.062 -1.72 1 95.88 170 GLU A C 1
ATOM 1340 O O . GLU A 1 170 ? -3.141 37.844 -1.771 1 95.88 170 GLU A O 1
ATOM 1345 N N . PRO A 1 171 ? -4.027 35.844 -2.049 1 94.38 171 PRO A N 1
ATOM 1346 C CA . PRO A 1 171 ? -2.711 35.219 -2.145 1 94.38 171 PRO A CA 1
ATOM 1347 C C . PRO A 1 171 ? -1.876 35.781 -3.301 1 94.38 171 PRO A C 1
ATOM 1349 O O . PRO A 1 171 ? -0.649 35.625 -3.299 1 94.38 171 PRO A O 1
ATOM 1352 N N . GLY A 1 172 ? -2.467 36.375 -4.215 1 94.44 172 GLY A N 1
ATOM 1353 C CA . GLY A 1 172 ? -1.745 36.969 -5.34 1 94.44 172 GLY A CA 1
ATOM 1354 C C . GLY A 1 172 ? -1.17 38.344 -5.043 1 94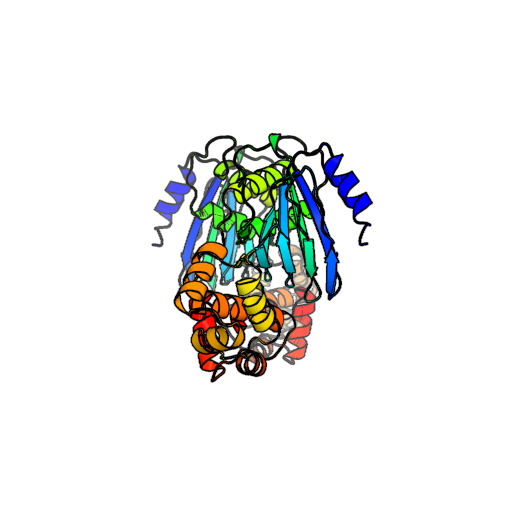.44 172 GLY A C 1
ATOM 1355 O O . GLY A 1 172 ? -0.465 38.906 -5.879 1 94.44 172 GLY A O 1
ATOM 1356 N N . ASP A 1 173 ? -1.479 38.875 -3.902 1 94.88 173 ASP A N 1
ATOM 1357 C CA . ASP A 1 173 ? -0.971 40.188 -3.506 1 94.88 173 ASP A CA 1
ATOM 1358 C C . ASP A 1 173 ? 0.556 40.219 -3.535 1 94.88 173 ASP A C 1
ATOM 1360 O O . ASP A 1 173 ? 1.21 39.438 -2.832 1 94.88 173 ASP A O 1
ATOM 1364 N N . ALA A 1 174 ? 1.169 41.156 -4.262 1 94.56 174 ALA A N 1
ATOM 1365 C CA . ALA A 1 174 ? 2.615 41.219 -4.449 1 94.56 174 ALA A CA 1
ATOM 1366 C C . ALA A 1 174 ? 3.227 42.344 -3.592 1 94.56 174 ALA A C 1
ATOM 1368 O O . ALA A 1 174 ? 4.387 42.688 -3.783 1 94.56 174 ALA A O 1
ATOM 1369 N N . SER A 1 175 ? 2.447 42.781 -2.668 1 96.44 175 SER A N 1
ATOM 1370 C CA . SER A 1 175 ? 2.938 43.844 -1.81 1 96.44 175 SER A CA 1
ATOM 1371 C C . SER A 1 175 ? 4.238 43.469 -1.12 1 96.44 175 SER A C 1
ATOM 1373 O O . SER A 1 175 ? 4.391 42.312 -0.673 1 96.44 175 SER A O 1
ATOM 1375 N N . THR A 1 176 ? 5.172 44.406 -1.02 1 97 176 THR A N 1
ATOM 1376 C CA . THR A 1 176 ? 6.461 44.219 -0.369 1 97 176 THR A CA 1
ATOM 1377 C C . THR A 1 176 ? 6.414 44.688 1.084 1 97 176 THR A C 1
ATOM 1379 O O . THR A 1 176 ? 5.418 45.25 1.523 1 97 176 THR A O 1
ATOM 1382 N N . VAL A 1 177 ? 7.504 44.344 1.741 1 97.69 177 VAL A N 1
ATOM 1383 C CA . VAL A 1 177 ? 7.625 44.844 3.107 1 97.69 177 VAL A CA 1
ATOM 1384 C C . VAL A 1 177 ? 7.539 46.375 3.111 1 97.69 177 VAL A C 1
ATOM 1386 O O . VAL A 1 177 ? 6.953 46.969 4.02 1 97.69 177 VAL A O 1
ATOM 1389 N N . ALA A 1 178 ? 8.078 47 2.107 1 97.69 178 ALA A N 1
ATOM 1390 C CA . ALA A 1 178 ? 8.039 48.438 1.976 1 97.69 178 ALA A CA 1
ATOM 1391 C C . ALA A 1 178 ? 6.602 48.938 1.84 1 97.69 178 ALA A C 1
ATOM 1393 O O . ALA A 1 178 ? 6.223 49.938 2.455 1 97.69 178 ALA A O 1
ATOM 1394 N N . ASP A 1 179 ? 5.852 48.312 1.024 1 97.94 179 ASP A N 1
ATOM 1395 C CA . ASP A 1 179 ? 4.445 48.688 0.845 1 97.94 179 ASP A CA 1
ATOM 1396 C C . ASP A 1 179 ? 3.684 48.594 2.166 1 97.94 179 ASP A C 1
ATOM 1398 O O . ASP A 1 179 ? 2.92 49.5 2.51 1 97.94 179 ASP A O 1
ATOM 1402 N N . TRP A 1 180 ? 3.902 47.531 2.865 1 97.75 180 TRP A N 1
ATOM 1403 C CA . TRP A 1 180 ? 3.215 47.312 4.137 1 97.75 180 TRP A CA 1
ATOM 1404 C C . TRP A 1 180 ? 3.676 48.312 5.184 1 97.75 180 TRP A C 1
ATOM 1406 O O . TRP A 1 180 ? 2.889 48.75 6.027 1 97.75 180 TRP A O 1
ATOM 1416 N N . SER A 1 181 ? 4.938 48.594 5.121 1 97.69 181 SER A N 1
ATOM 1417 C CA . SER A 1 181 ? 5.473 49.625 5.996 1 97.69 181 SER A CA 1
ATOM 1418 C C . SER A 1 181 ? 4.688 50.938 5.855 1 97.69 181 SER A C 1
ATOM 1420 O O . SER A 1 181 ? 4.301 51.531 6.855 1 97.69 181 SER A O 1
ATOM 1422 N N . GLU A 1 182 ? 4.414 51.344 4.672 1 97.5 182 GLU A N 1
ATOM 1423 C CA . GLU A 1 182 ? 3.654 52.562 4.398 1 97.5 182 GLU A CA 1
ATOM 1424 C C . GLU A 1 182 ? 2.209 52.438 4.867 1 97.5 182 GLU A C 1
ATOM 1426 O O . GLU A 1 182 ? 1.678 53.344 5.523 1 97.5 182 GLU A O 1
ATOM 1431 N N . ARG A 1 183 ? 1.627 51.344 4.625 1 96.38 183 ARG A N 1
ATOM 1432 C CA . ARG A 1 183 ? 0.218 51.094 4.922 1 96.38 183 ARG A CA 1
ATOM 1433 C C . ARG A 1 183 ? -0.026 51.062 6.426 1 96.38 183 ARG A C 1
ATOM 1435 O O . ARG A 1 183 ? -1.069 51.531 6.902 1 96.38 183 ARG A O 1
ATOM 1442 N N . LEU A 1 184 ? 0.975 50.5 7.145 1 96.19 184 LEU A N 1
ATOM 1443 C CA . LEU A 1 184 ? 0.77 50.281 8.57 1 96.19 184 LEU A CA 1
ATOM 1444 C C . LEU A 1 184 ? 1.518 51.344 9.398 1 96.19 184 LEU A C 1
ATOM 1446 O O . LEU A 1 184 ? 1.429 51.344 10.625 1 96.19 184 LEU A O 1
ATOM 1450 N N . ASN A 1 185 ? 2.236 52.188 8.688 1 96.19 185 ASN A N 1
ATOM 1451 C CA . ASN A 1 185 ? 3.057 53.188 9.352 1 96.19 185 ASN A CA 1
ATOM 1452 C C . ASN A 1 185 ? 4.031 52.562 10.344 1 96.19 185 ASN A C 1
ATOM 1454 O O . ASN A 1 185 ? 4.066 52.969 11.516 1 96.19 185 ASN A O 1
ATOM 1458 N N . LEU A 1 186 ? 4.75 51.531 9.859 1 96.12 186 LEU A N 1
ATOM 1459 C CA . LEU A 1 186 ? 5.797 50.844 10.602 1 96.12 186 LEU A CA 1
ATOM 1460 C C . LEU A 1 186 ? 7.109 50.844 9.82 1 96.12 186 LEU A C 1
ATOM 1462 O O . LEU A 1 186 ? 7.105 50.812 8.594 1 96.12 186 LEU A O 1
ATOM 1466 N N . ASP A 1 187 ? 8.188 50.812 10.562 1 96.5 187 ASP A N 1
ATOM 1467 C CA . ASP A 1 187 ? 9.484 50.656 9.906 1 96.5 187 ASP A CA 1
ATOM 1468 C C . ASP A 1 187 ? 9.633 49.281 9.297 1 96.5 187 ASP A C 1
ATOM 1470 O O . ASP A 1 187 ? 9.195 48.281 9.891 1 96.5 187 ASP A O 1
ATOM 1474 N N . GLN A 1 188 ? 10.297 49.219 8.219 1 97.38 188 GLN A N 1
ATOM 1475 C CA . GLN A 1 188 ? 10.516 47.969 7.547 1 97.38 188 GLN A CA 1
ATOM 1476 C C . GLN A 1 188 ? 11.281 47 8.445 1 97.38 188 GLN A C 1
ATOM 1478 O O . GLN A 1 188 ? 10.984 45.781 8.453 1 97.38 188 GLN A O 1
ATOM 1483 N N . LYS A 1 189 ? 12.18 47.469 9.148 1 97.62 189 LYS A N 1
ATOM 1484 C CA . LYS A 1 189 ? 12.984 46.656 10.047 1 97.62 189 LYS A CA 1
ATOM 1485 C C . LYS A 1 189 ? 12.117 46.031 11.125 1 97.62 189 LYS A C 1
ATOM 1487 O O . LYS A 1 189 ? 12.352 44.875 11.523 1 97.62 189 LYS A O 1
ATOM 1492 N N . THR A 1 190 ? 11.234 46.75 11.602 1 97.25 190 THR A N 1
ATOM 1493 C CA . THR A 1 190 ? 10.305 46.281 12.609 1 97.25 190 THR A CA 1
ATOM 1494 C C . THR A 1 190 ? 9.461 45.125 12.062 1 97.25 190 THR A C 1
ATOM 1496 O O . THR A 1 190 ? 9.305 44.094 12.719 1 97.25 190 THR A O 1
ATOM 1499 N N . ILE A 1 191 ? 8.922 45.281 10.883 1 97.62 191 ILE A N 1
ATOM 1500 C CA . ILE A 1 191 ? 8.102 44.25 10.25 1 97.62 191 ILE A CA 1
ATOM 1501 C C . ILE A 1 191 ? 8.922 42.969 10.086 1 97.62 191 ILE A C 1
ATOM 1503 O O . ILE A 1 191 ? 8.469 41.875 10.453 1 97.62 191 ILE A O 1
ATOM 1507 N N . GLN A 1 192 ? 10.086 43.062 9.633 1 97.75 192 GLN A N 1
ATOM 1508 C CA . GLN A 1 192 ? 10.961 41.938 9.406 1 97.75 192 GLN A CA 1
ATOM 1509 C C . GLN A 1 192 ? 11.289 41.219 10.711 1 97.75 192 GLN A C 1
ATOM 1511 O O . GLN A 1 192 ? 11.25 40 10.781 1 97.75 192 GLN A O 1
ATOM 1516 N N . ARG A 1 193 ? 11.617 42 11.672 1 97.62 193 ARG A N 1
ATOM 1517 C CA . ARG A 1 193 ? 11.938 41.469 12.984 1 97.62 193 ARG A CA 1
ATOM 1518 C C . ARG A 1 193 ? 10.742 40.688 13.57 1 97.62 193 ARG A C 1
ATOM 1520 O O . ARG A 1 193 ? 10.898 39.594 14.109 1 97.62 193 ARG A O 1
ATOM 1527 N N . LEU A 1 194 ? 9.578 41.219 13.453 1 97.12 194 LEU A N 1
ATOM 1528 C CA . LEU A 1 194 ? 8.367 40.625 14.008 1 97.12 194 LEU A CA 1
ATOM 1529 C C . LEU A 1 194 ? 8.031 39.344 13.281 1 97.12 194 LEU A C 1
ATOM 1531 O O . LEU A 1 194 ? 7.59 38.375 13.906 1 97.12 194 LEU A O 1
ATOM 1535 N N . PHE A 1 195 ? 8.188 39.312 12 1 97.75 195 PHE A N 1
ATOM 1536 C CA . PHE A 1 195 ? 7.938 38.062 11.25 1 97.75 195 PHE A CA 1
ATOM 1537 C C . PHE A 1 195 ? 8.828 36.938 11.75 1 97.75 195 PHE A C 1
ATOM 1539 O O . PHE A 1 195 ? 8.352 35.844 12.031 1 97.75 195 PHE A O 1
ATOM 1546 N N . ARG A 1 196 ? 10.062 37.219 11.875 1 97.62 196 ARG A N 1
ATOM 1547 C CA . ARG A 1 196 ? 11.008 36.188 12.344 1 97.62 196 ARG A CA 1
ATOM 1548 C C . ARG A 1 196 ? 10.68 35.75 13.766 1 97.62 196 ARG A C 1
ATOM 1550 O O . ARG A 1 196 ? 10.656 34.562 14.062 1 97.62 196 ARG A O 1
ATOM 1557 N N . LYS A 1 197 ? 10.445 36.719 14.555 1 97.62 197 LYS A N 1
ATOM 1558 C CA . LYS A 1 197 ? 10.164 36.438 15.961 1 97.62 197 LYS A CA 1
ATOM 1559 C C . LYS A 1 197 ? 8.883 35.625 16.125 1 97.62 197 LYS A C 1
ATOM 1561 O O . LYS A 1 197 ? 8.844 34.656 16.891 1 97.62 197 LYS A O 1
ATOM 1566 N N . GLU A 1 198 ? 7.883 36 15.359 1 96.81 198 GLU A N 1
ATOM 1567 C CA . GLU A 1 198 ? 6.543 35.469 15.586 1 96.81 198 GLU A CA 1
ATOM 1568 C C . GLU A 1 198 ? 6.316 34.188 14.781 1 96.81 198 GLU A C 1
ATOM 1570 O O . GLU A 1 198 ? 5.484 33.344 15.148 1 96.81 198 GLU A O 1
ATOM 1575 N N . THR A 1 199 ? 7.016 34 13.672 1 96.62 199 THR A N 1
ATOM 1576 C CA . THR A 1 199 ? 6.688 32.875 12.789 1 96.62 199 THR A CA 1
ATOM 1577 C C . THR A 1 199 ? 7.914 32 12.539 1 96.62 199 THR A C 1
ATOM 1579 O O . THR A 1 199 ? 7.797 30.891 12.016 1 96.62 199 THR A O 1
ATOM 1582 N N . GLY A 1 200 ? 9.062 32.531 12.867 1 96.31 200 GLY A N 1
ATOM 1583 C CA . GLY A 1 200 ? 10.297 31.812 12.57 1 96.31 200 GLY A CA 1
ATOM 1584 C C . GLY A 1 200 ? 10.703 31.906 11.109 1 96.31 200 GLY A C 1
ATOM 1585 O O . GLY A 1 200 ? 11.672 31.281 10.688 1 96.31 200 GLY A O 1
ATOM 1586 N N . MET A 1 201 ? 9.992 32.719 10.359 1 96.75 201 MET A N 1
ATOM 1587 C CA . MET A 1 201 ? 10.219 32.875 8.922 1 96.75 201 MET A CA 1
ATOM 1588 C C . MET A 1 201 ? 10.367 34.344 8.547 1 96.75 201 MET A C 1
ATOM 1590 O O . MET A 1 201 ? 9.906 35.219 9.273 1 96.75 201 MET A O 1
ATOM 1594 N N . THR A 1 202 ? 11.062 34.562 7.43 1 97.5 202 THR A N 1
ATOM 1595 C CA . THR A 1 202 ? 11 35.906 6.844 1 97.5 202 THR A CA 1
ATOM 1596 C C . THR A 1 202 ? 9.641 36.156 6.203 1 97.5 202 THR A C 1
ATOM 1598 O O . THR A 1 202 ? 8.859 35.219 6.012 1 97.5 202 THR A O 1
ATOM 1601 N N . PHE A 1 203 ? 9.398 37.438 5.93 1 97.62 203 PHE A N 1
ATOM 1602 C CA . PHE A 1 203 ? 8.18 37.844 5.227 1 97.62 203 PHE A CA 1
ATOM 1603 C C . PHE A 1 203 ? 8.023 37.031 3.945 1 97.62 203 PHE A C 1
ATOM 1605 O O . PHE A 1 203 ? 6.961 36.438 3.701 1 97.62 203 PHE A O 1
ATOM 1612 N N . GLY A 1 204 ? 9.008 36.906 3.182 1 95.44 204 GLY A N 1
ATOM 1613 C CA . GLY A 1 204 ? 8.977 36.188 1.919 1 95.44 204 GLY A CA 1
ATOM 1614 C C . GLY A 1 204 ? 8.742 34.688 2.084 1 95.44 204 GLY A C 1
ATOM 1615 O O . GLY A 1 204 ? 7.941 34.094 1.359 1 95.44 204 GLY A O 1
ATOM 1616 N N . GLN A 1 205 ? 9.453 34.094 3.006 1 94.88 205 GLN A N 1
ATOM 1617 C CA . GLN A 1 205 ? 9.297 32.656 3.285 1 94.88 205 GLN A CA 1
ATOM 1618 C C . GLN A 1 205 ? 7.863 32.344 3.697 1 94.88 205 GLN A C 1
ATOM 1620 O O . GLN A 1 205 ? 7.281 31.359 3.232 1 94.88 205 GLN A O 1
ATOM 1625 N N . TRP A 1 206 ? 7.375 33.188 4.539 1 97 206 TRP A N 1
ATOM 1626 C CA . TRP A 1 206 ? 6.02 32.969 5.031 1 97 206 TRP A CA 1
ATOM 1627 C C . TRP A 1 206 ? 5.004 33.062 3.895 1 97 206 TRP A C 1
ATOM 1629 O O . TRP A 1 206 ? 4.129 32.188 3.764 1 97 206 TRP A O 1
ATOM 1639 N N . ARG A 1 207 ? 5.094 34.094 3.146 1 95.94 207 ARG A N 1
ATOM 1640 C CA . ARG A 1 207 ? 4.188 34.281 2.02 1 95.94 207 ARG A CA 1
ATOM 1641 C C . ARG A 1 207 ? 4.238 33.094 1.071 1 95.94 207 ARG A C 1
ATOM 1643 O O . ARG A 1 207 ? 3.197 32.594 0.615 1 95.94 207 ARG A O 1
ATOM 1650 N N . GLN A 1 208 ? 5.398 32.656 0.814 1 92.94 208 GLN A N 1
ATOM 1651 C CA . GLN A 1 208 ? 5.562 31.5 -0.071 1 92.94 208 GLN A CA 1
ATOM 1652 C C . GLN A 1 208 ? 4.914 30.25 0.522 1 92.94 208 GLN A C 1
ATOM 1654 O O . GLN A 1 208 ? 4.242 29.5 -0.187 1 92.94 208 GLN A O 1
ATOM 1659 N N . GLN A 1 209 ? 5.129 30.047 1.79 1 94.31 209 GLN A N 1
ATOM 1660 C CA . GLN A 1 209 ? 4.531 28.906 2.486 1 94.31 209 GLN A CA 1
ATOM 1661 C C . GLN A 1 209 ? 3.008 29 2.459 1 94.31 209 GLN A C 1
ATOM 1663 O O . GLN A 1 209 ? 2.334 27.984 2.209 1 94.31 209 GLN A O 1
ATOM 1668 N N . ALA A 1 210 ? 2.52 30.125 2.686 1 95.88 210 ALA A N 1
ATOM 1669 C CA . ALA A 1 210 ? 1.076 30.344 2.66 1 95.88 210 ALA A CA 1
ATOM 1670 C C . ALA A 1 210 ? 0.496 30 1.288 1 95.88 210 ALA A C 1
ATOM 1672 O O . ALA A 1 210 ? -0.526 29.328 1.189 1 95.88 210 ALA A O 1
ATOM 1673 N N . ARG A 1 211 ? 1.163 30.469 0.281 1 94.44 211 ARG A N 1
ATOM 1674 C CA . ARG A 1 211 ? 0.715 30.219 -1.085 1 94.44 211 ARG A CA 1
ATOM 1675 C C . ARG A 1 211 ? 0.768 28.734 -1.411 1 94.44 211 ARG A C 1
ATOM 1677 O O . ARG A 1 211 ? -0.153 28.188 -2.027 1 94.44 211 ARG A O 1
ATOM 1684 N N . LEU A 1 212 ? 1.783 28.141 -0.964 1 92.31 212 LEU A N 1
ATOM 1685 C CA . LEU A 1 212 ? 1.964 26.719 -1.2 1 92.31 212 LEU A CA 1
ATOM 1686 C C . LEU A 1 212 ? 0.84 25.906 -0.556 1 92.31 212 LEU A C 1
ATOM 1688 O O . LEU A 1 212 ? 0.255 25.031 -1.194 1 92.31 212 LEU A O 1
ATOM 1692 N N . LEU A 1 213 ? 0.579 26.172 0.649 1 94.44 213 LEU A N 1
ATOM 1693 C CA . LEU A 1 213 ? -0.43 25.422 1.392 1 94.44 213 LEU A CA 1
ATOM 1694 C C . LEU A 1 213 ? -1.822 25.672 0.821 1 94.44 213 LEU A C 1
ATOM 1696 O O . LEU A 1 213 ? -2.643 24.75 0.752 1 94.44 213 LEU A O 1
ATOM 1700 N N . LEU A 1 214 ? -2.01 26.859 0.405 1 93.62 214 LEU A N 1
ATOM 1701 C CA . LEU A 1 214 ? -3.273 27.156 -0.254 1 93.62 214 LEU A CA 1
ATOM 1702 C C . LEU A 1 214 ? -3.395 26.406 -1.576 1 93.62 214 LEU A C 1
ATOM 1704 O O . LEU A 1 214 ? -4.48 25.953 -1.938 1 93.62 214 LEU A O 1
ATOM 1708 N N . ALA A 1 215 ? -2.33 26.328 -2.256 1 92.38 215 ALA A N 1
ATOM 1709 C CA . ALA A 1 215 ? -2.311 25.578 -3.508 1 92.38 215 ALA A CA 1
ATOM 1710 C C . ALA A 1 215 ? -2.742 24.125 -3.285 1 92.38 215 ALA A C 1
ATOM 1712 O O . ALA A 1 215 ? -3.504 23.578 -4.078 1 92.38 215 ALA A O 1
ATOM 1713 N N . LEU A 1 216 ? -2.309 23.547 -2.24 1 90.56 216 LEU A N 1
ATOM 1714 C CA . LEU A 1 216 ? -2.672 22.172 -1.903 1 90.56 216 LEU A CA 1
ATOM 1715 C C . LEU A 1 216 ? -4.184 22.031 -1.773 1 90.56 216 LEU A C 1
ATOM 1717 O O . LEU A 1 216 ? -4.762 21.062 -2.279 1 90.56 216 LEU A O 1
ATOM 1721 N N . GLU A 1 217 ? -4.715 22.984 -1.157 1 91.38 217 GLU A N 1
ATOM 1722 C CA . GLU A 1 217 ? -6.164 22.969 -0.963 1 91.38 217 GLU A CA 1
ATOM 1723 C C . GLU A 1 217 ? -6.902 23.016 -2.297 1 91.38 217 GLU A C 1
ATOM 1725 O O . GLU A 1 217 ? -7.844 22.266 -2.525 1 91.38 217 GLU A O 1
ATOM 1730 N N . ARG A 1 218 ? -6.398 23.828 -3.092 1 91.5 218 ARG A N 1
ATOM 1731 C CA . ARG A 1 218 ? -7.078 24.078 -4.359 1 91.5 218 ARG A CA 1
ATOM 1732 C C . ARG A 1 218 ? -6.906 22.891 -5.309 1 91.5 218 ARG A C 1
ATOM 1734 O O . ARG A 1 218 ? -7.844 22.516 -6.012 1 91.5 218 ARG A O 1
ATOM 1741 N N . ILE A 1 219 ? -5.77 22.359 -5.27 1 88.44 219 ILE A N 1
ATOM 1742 C CA . ILE A 1 219 ? -5.516 21.188 -6.102 1 88.44 219 ILE A CA 1
ATOM 1743 C C . ILE A 1 219 ? -6.414 20.031 -5.66 1 88.44 219 ILE A C 1
ATOM 1745 O O . ILE A 1 219 ? -6.945 19.297 -6.496 1 88.44 219 ILE A O 1
ATOM 1749 N N . ALA A 1 220 ? -6.609 19.922 -4.465 1 83.75 220 ALA A N 1
ATOM 1750 C CA . ALA A 1 220 ? -7.375 18.812 -3.883 1 83.75 220 ALA A CA 1
ATOM 1751 C C . ALA A 1 220 ? -8.82 18.844 -4.359 1 83.75 220 ALA A C 1
ATOM 1753 O O . ALA A 1 220 ? -9.461 17.797 -4.477 1 83.75 220 ALA A O 1
ATOM 1754 N N . VAL A 1 221 ? -9.312 20 -4.641 1 85.94 221 VAL A N 1
ATOM 1755 C CA . VAL A 1 221 ? -10.711 20.094 -5.027 1 85.94 221 VAL A CA 1
ATOM 1756 C C . VAL A 1 221 ? -10.828 20.156 -6.551 1 85.94 221 VAL A C 1
ATOM 1758 O O . VAL A 1 221 ? -11.898 20.422 -7.094 1 85.94 221 VAL A O 1
ATOM 1761 N N . GLY A 1 222 ? -9.656 20.016 -7.207 1 86.12 222 GLY A N 1
ATOM 1762 C CA . GLY A 1 222 ? -9.695 19.766 -8.641 1 86.12 222 GLY A CA 1
ATOM 1763 C C . GLY A 1 222 ? -9.484 21.016 -9.477 1 86.12 222 GLY A C 1
ATOM 1764 O O . GLY A 1 222 ? -9.727 21 -10.688 1 86.12 222 GLY A O 1
ATOM 1765 N N . GLU A 1 223 ? -9.031 22.078 -8.898 1 90.19 223 GLU A N 1
ATOM 1766 C CA . GLU A 1 223 ? -8.766 23.281 -9.688 1 90.19 223 GLU A CA 1
ATOM 1767 C C . GLU A 1 223 ? -7.594 23.062 -10.641 1 90.19 223 GLU A C 1
ATOM 1769 O O . GLU A 1 223 ? -6.656 22.328 -10.32 1 90.19 223 GLU A O 1
ATOM 1774 N N . LYS A 1 224 ? -7.637 23.688 -11.727 1 91.38 224 LYS A N 1
ATOM 1775 C CA . LYS A 1 224 ? -6.582 23.578 -12.734 1 91.38 224 LYS A CA 1
ATOM 1776 C C . LYS A 1 224 ? -5.309 24.281 -12.273 1 91.38 224 LYS A C 1
ATOM 1778 O O . LYS A 1 224 ? -5.367 25.359 -11.703 1 91.38 224 LYS A O 1
ATOM 1783 N N . VAL A 1 225 ? -4.234 23.734 -12.562 1 91.06 225 VAL A N 1
ATOM 1784 C CA . VAL A 1 225 ? -2.934 24.219 -12.125 1 91.06 225 VAL A CA 1
ATOM 1785 C C . VAL A 1 225 ? -2.709 25.641 -12.664 1 91.06 225 VAL A C 1
ATOM 1787 O O . VAL A 1 225 ? -2.15 26.484 -11.969 1 91.06 225 VAL A O 1
ATOM 1790 N N . ILE A 1 226 ? -3.115 25.875 -13.883 1 90.88 226 ILE A N 1
ATOM 1791 C CA . ILE A 1 226 ? -2.922 27.172 -14.5 1 90.88 226 ILE A CA 1
ATOM 1792 C C . ILE A 1 226 ? -3.676 28.234 -13.711 1 90.88 226 ILE A C 1
ATOM 1794 O O . ILE A 1 226 ? -3.154 29.328 -13.477 1 90.88 226 ILE A O 1
ATOM 1798 N N . ASP A 1 227 ? -4.887 28.047 -13.344 1 93.62 227 ASP A N 1
ATOM 1799 C CA . ASP A 1 227 ? -5.691 28.984 -12.57 1 93.62 227 ASP A CA 1
ATOM 1800 C C . ASP A 1 227 ? -5.078 29.219 -11.188 1 93.62 227 ASP A C 1
ATOM 1802 O O . ASP A 1 227 ? -5.027 30.359 -10.719 1 93.62 227 ASP A O 1
ATOM 1806 N N . ILE A 1 228 ? -4.621 28.141 -10.602 1 94.19 228 ILE A N 1
ATOM 1807 C CA . ILE A 1 228 ? -3.998 28.234 -9.289 1 94.19 228 ILE A CA 1
ATOM 1808 C C . ILE A 1 228 ? -2.756 29.109 -9.359 1 94.19 228 ILE A C 1
ATOM 1810 O O . ILE A 1 228 ? -2.58 30.016 -8.539 1 94.19 228 ILE A O 1
ATOM 1814 N N . ALA A 1 229 ? -1.969 28.859 -10.336 1 93.19 229 ALA A N 1
ATOM 1815 C CA . ALA A 1 229 ? -0.727 29.609 -10.508 1 93.19 229 ALA A CA 1
ATOM 1816 C C . ALA A 1 229 ? -1.003 31.109 -10.609 1 93.19 229 ALA A C 1
ATOM 1818 O O . ALA A 1 229 ? -0.397 31.922 -9.898 1 93.19 229 ALA A O 1
ATOM 1819 N N . LEU A 1 230 ? -1.904 31.484 -11.43 1 90.81 230 LEU A N 1
ATOM 1820 C CA . LEU A 1 230 ? -2.234 32.906 -11.664 1 90.81 230 LEU A CA 1
ATOM 1821 C C . LEU A 1 230 ? -2.809 33.531 -10.406 1 90.81 230 LEU A C 1
ATOM 1823 O O . LEU A 1 230 ? -2.426 34.656 -10.047 1 90.81 230 LEU A O 1
ATOM 1827 N N . GLU A 1 231 ? -3.609 32.875 -9.75 1 92.44 231 GLU A N 1
ATOM 1828 C CA . GLU A 1 231 ? -4.27 33.406 -8.562 1 92.44 231 GLU A CA 1
ATOM 1829 C C . GLU A 1 231 ? -3.287 33.562 -7.406 1 92.44 231 GLU A C 1
ATOM 1831 O O . GLU A 1 231 ? -3.457 34.438 -6.547 1 92.44 231 GLU A O 1
ATOM 1836 N N . LEU A 1 232 ? -2.34 32.719 -7.414 1 93.62 232 LEU A N 1
ATOM 1837 C CA . LEU A 1 232 ? -1.369 32.781 -6.328 1 93.62 232 LEU A CA 1
ATOM 1838 C C . LEU A 1 232 ? -0.246 33.75 -6.641 1 93.62 232 LEU A C 1
ATOM 1840 O O . LEU A 1 232 ? 0.628 34 -5.805 1 93.62 232 LEU A O 1
ATOM 1844 N N . GLY A 1 233 ? -0.251 34.344 -7.812 1 89.69 233 GLY A N 1
ATOM 1845 C CA . GLY A 1 233 ? 0.655 35.438 -8.133 1 89.69 233 GLY A CA 1
ATOM 1846 C C . GLY A 1 233 ? 1.882 35 -8.906 1 89.69 233 GLY A C 1
ATOM 1847 O O . GLY A 1 233 ? 2.867 35.719 -8.992 1 89.69 233 GLY A O 1
ATOM 1848 N N . TYR A 1 234 ? 1.835 33.781 -9.352 1 91.44 234 TYR A N 1
ATOM 1849 C CA . TYR A 1 234 ? 2.971 33.344 -10.156 1 91.44 234 TYR A CA 1
ATOM 1850 C C . TYR A 1 234 ? 2.836 33.812 -11.602 1 91.44 234 TYR A C 1
ATOM 1852 O O . TYR A 1 234 ? 1.724 33.938 -12.125 1 91.44 234 TYR A O 1
ATOM 1860 N N . GLU A 1 235 ? 3.984 33.938 -12.203 1 88.75 235 GLU A N 1
ATOM 1861 C CA . GLU A 1 235 ? 4.02 34.5 -13.555 1 88.75 235 GLU A CA 1
ATOM 1862 C C . GLU A 1 235 ? 3.568 33.469 -14.586 1 88.75 235 GLU A C 1
ATOM 1864 O O . GLU A 1 235 ? 3.068 33.812 -15.656 1 88.75 235 GLU A O 1
ATOM 1869 N N . SER A 1 236 ? 3.791 32.188 -14.242 1 91.12 236 SER A N 1
ATOM 1870 C CA . SER A 1 236 ? 3.432 31.109 -15.164 1 91.12 236 SER A CA 1
ATOM 1871 C C . SER A 1 236 ? 3.186 29.797 -14.422 1 91.12 236 SER A C 1
ATOM 1873 O O . SER A 1 236 ? 3.652 29.609 -13.297 1 91.12 236 SER A O 1
ATOM 1875 N N . PRO A 1 237 ? 2.467 28.938 -15.148 1 90.94 237 PRO A N 1
ATOM 1876 C CA . PRO A 1 237 ? 2.303 27.594 -14.57 1 90.94 237 PRO A CA 1
ATOM 1877 C C . PRO A 1 237 ? 3.633 26.875 -14.359 1 90.94 237 PRO A C 1
ATOM 1879 O O . PRO A 1 237 ? 3.789 26.141 -13.383 1 90.94 237 PRO A O 1
ATOM 1882 N N . SER A 1 238 ? 4.547 27.141 -15.164 1 92.94 238 SER A N 1
ATOM 1883 C CA . SER A 1 238 ? 5.863 26.516 -15.055 1 92.94 238 SER A CA 1
ATOM 1884 C C . SER A 1 238 ? 6.594 26.984 -13.805 1 92.94 238 SER A C 1
ATOM 1886 O O . SER A 1 238 ? 7.242 26.188 -13.117 1 92.94 238 SER A O 1
ATOM 1888 N N . ALA A 1 239 ? 6.512 28.25 -13.578 1 91.5 239 ALA A N 1
ATOM 1889 C CA . ALA A 1 239 ? 7.141 28.797 -12.375 1 91.5 239 ALA A CA 1
ATOM 1890 C C . ALA A 1 239 ? 6.539 28.188 -11.109 1 91.5 239 ALA A C 1
ATOM 1892 O O . ALA A 1 239 ? 7.262 27.844 -10.172 1 91.5 239 ALA A O 1
ATOM 1893 N N . PHE A 1 240 ? 5.273 28.047 -11.141 1 91.88 240 PHE A N 1
ATOM 1894 C CA . PHE A 1 240 ? 4.574 27.438 -10.016 1 91.88 240 PHE A CA 1
ATOM 1895 C C . PHE A 1 240 ? 4.98 25.969 -9.844 1 91.88 240 PHE A C 1
ATOM 1897 O O . PHE A 1 240 ? 5.289 25.531 -8.734 1 91.88 240 PHE A O 1
ATOM 1904 N N . THR A 1 241 ? 4.973 25.281 -10.883 1 91.81 241 THR A N 1
ATOM 1905 C CA . THR A 1 241 ? 5.324 23.859 -10.859 1 91.81 241 THR A CA 1
ATOM 1906 C C . THR A 1 241 ? 6.746 23.656 -10.344 1 91.81 241 THR A C 1
ATOM 1908 O O . THR A 1 241 ? 7.012 22.75 -9.555 1 91.81 241 THR A O 1
ATOM 1911 N N . SER A 1 242 ? 7.582 24.516 -10.734 1 91.94 242 SER A N 1
ATOM 1912 C CA . SER A 1 242 ? 8.969 24.453 -10.281 1 91.94 242 SER A CA 1
ATOM 1913 C C . SER A 1 242 ? 9.062 24.672 -8.773 1 91.94 242 SER A C 1
ATOM 1915 O O . SER A 1 242 ? 9.773 23.938 -8.078 1 91.94 242 SER A O 1
ATOM 1917 N N . MET A 1 243 ? 8.398 25.672 -8.305 1 87.81 243 MET A N 1
ATOM 1918 C CA . MET A 1 243 ? 8.383 25.953 -6.875 1 87.81 243 MET A CA 1
ATOM 1919 C C . MET A 1 243 ? 7.793 24.797 -6.086 1 87.81 243 MET A C 1
ATOM 1921 O O . MET A 1 243 ? 8.352 24.375 -5.07 1 87.81 243 MET A O 1
ATOM 1925 N N . PHE A 1 244 ? 6.699 24.281 -6.586 1 89.69 244 PHE A N 1
ATOM 1926 C CA . PHE A 1 244 ? 6.02 23.172 -5.945 1 89.69 244 PHE A CA 1
ATOM 1927 C C . PHE A 1 244 ? 6.934 21.953 -5.859 1 89.69 244 PHE A C 1
ATOM 1929 O O . PHE A 1 244 ? 7.078 21.344 -4.793 1 89.69 244 PHE A O 1
ATOM 1936 N N . LYS A 1 245 ? 7.555 21.672 -6.91 1 90.06 245 LYS A N 1
ATOM 1937 C CA . LYS A 1 245 ? 8.477 20.531 -6.973 1 90.06 245 LYS A CA 1
ATOM 1938 C C . LYS A 1 245 ? 9.664 20.734 -6.039 1 90.06 245 LYS A C 1
ATOM 1940 O O . LYS A 1 245 ? 10.133 19.797 -5.402 1 90.06 245 LYS A O 1
ATOM 1945 N N . LYS A 1 246 ? 10.117 21.906 -6.02 1 87.19 246 LYS A N 1
ATOM 1946 C CA . LYS A 1 246 ? 11.219 22.234 -5.125 1 87.19 246 LYS A CA 1
ATOM 1947 C C . LYS A 1 246 ? 10.844 21.984 -3.666 1 87.19 246 LYS A C 1
ATOM 1949 O O . LYS A 1 246 ? 11.656 21.484 -2.885 1 87.19 246 LYS A O 1
ATOM 1954 N N . GLN A 1 247 ? 9.672 22.281 -3.404 1 82.25 247 GLN A N 1
ATOM 1955 C CA . GLN A 1 247 ? 9.234 22.188 -2.014 1 82.25 247 GLN A CA 1
ATOM 1956 C C . GLN A 1 247 ? 8.805 20.766 -1.658 1 82.25 247 GLN A C 1
ATOM 1958 O O . GLN A 1 247 ? 9.086 20.281 -0.557 1 82.25 247 GLN A O 1
ATOM 1963 N N . PHE A 1 248 ? 8.141 20.031 -2.586 1 81.56 248 PHE A N 1
ATOM 1964 C CA . PHE A 1 248 ? 7.516 18.75 -2.24 1 81.56 248 PHE A CA 1
ATOM 1965 C C . PHE A 1 248 ? 8.203 17.594 -2.965 1 81.56 248 PHE A C 1
ATOM 1967 O O . PHE A 1 248 ? 7.906 16.438 -2.699 1 81.56 248 PHE A O 1
ATOM 1974 N N . GLY A 1 249 ? 9.039 17.922 -3.85 1 81.56 249 GLY A N 1
ATOM 1975 C CA . GLY A 1 249 ? 9.781 16.906 -4.578 1 81.56 249 GLY A CA 1
ATOM 1976 C C . GLY A 1 249 ? 9.016 16.312 -5.746 1 81.56 249 GLY A C 1
ATOM 1977 O O . GLY A 1 249 ? 9.555 15.539 -6.527 1 81.56 249 GLY A O 1
ATOM 1978 N N . LYS A 1 250 ? 7.789 16.656 -5.816 1 85.56 250 LYS A N 1
ATOM 1979 C CA . LYS A 1 250 ? 6.918 16.203 -6.895 1 85.56 250 LYS A CA 1
ATOM 1980 C C . LYS A 1 250 ? 6.133 17.359 -7.5 1 85.56 250 LYS A C 1
ATOM 1982 O O . LYS A 1 250 ? 5.953 18.391 -6.855 1 85.56 250 LYS A O 1
ATOM 1987 N N . THR A 1 251 ? 5.664 17.109 -8.734 1 89.06 251 THR A N 1
ATOM 1988 C CA . THR A 1 251 ? 4.809 18.094 -9.375 1 89.06 251 THR A CA 1
ATOM 1989 C C . THR A 1 251 ? 3.389 18.031 -8.82 1 89.06 251 THR A C 1
ATOM 1991 O O . THR A 1 251 ? 2.988 17.016 -8.25 1 89.06 251 THR A O 1
ATOM 1994 N N . PRO A 1 252 ? 2.627 19.094 -8.992 1 85.44 252 PRO A N 1
ATOM 1995 C CA . PRO A 1 252 ? 1.247 19.094 -8.5 1 85.44 252 PRO A CA 1
ATOM 1996 C C . PRO A 1 252 ? 0.44 17.906 -9.031 1 85.44 252 PRO A C 1
ATOM 1998 O O . PRO A 1 252 ? -0.298 17.266 -8.273 1 85.44 252 PRO A O 1
ATOM 2001 N N . SER A 1 253 ? 0.66 17.531 -10.227 1 80.25 253 SER A N 1
ATOM 2002 C CA . SER A 1 253 ? -0.094 16.453 -10.852 1 80.25 253 SER A CA 1
ATOM 2003 C C . SER A 1 253 ? 0.27 15.094 -10.25 1 80.25 253 SER A C 1
ATOM 2005 O O . SER A 1 253 ? -0.564 14.188 -10.195 1 80.25 253 SER A O 1
ATOM 2007 N N . HIS A 1 254 ? 1.436 15.07 -9.758 1 78.5 254 HIS A N 1
ATOM 2008 C CA . HIS A 1 254 ? 1.924 13.789 -9.25 1 78.5 254 HIS A CA 1
ATOM 2009 C C . HIS A 1 254 ? 1.774 13.703 -7.734 1 78.5 254 HIS A C 1
ATOM 2011 O O . HIS A 1 254 ? 1.938 12.633 -7.152 1 78.5 254 HIS A O 1
ATOM 2017 N N . PHE A 1 255 ? 1.556 14.82 -7.172 1 76.5 255 PHE A N 1
ATOM 2018 C CA . PHE A 1 255 ? 1.499 14.859 -5.719 1 76.5 255 PHE A CA 1
ATOM 2019 C C . PHE A 1 255 ? 0.23 14.188 -5.207 1 76.5 255 PHE A C 1
ATOM 2021 O O . PHE A 1 255 ? 0.248 13.523 -4.164 1 76.5 255 PHE A O 1
ATOM 2028 N N . PHE A 1 256 ? -0.875 14.32 -5.926 1 69.81 256 PHE A N 1
ATOM 2029 C CA . PHE A 1 256 ? -2.143 13.766 -5.461 1 69.81 256 PHE A CA 1
ATOM 2030 C C . PHE A 1 256 ? -2.447 12.445 -6.152 1 69.81 256 PHE A C 1
ATOM 2032 O O . PHE A 1 256 ? -3.557 11.922 -6.039 1 69.81 256 PHE A O 1
ATOM 2039 N N . ARG A 1 257 ? -1.471 11.914 -6.844 1 60.91 257 ARG A N 1
ATOM 2040 C CA . ARG A 1 257 ? -1.649 10.617 -7.484 1 60.91 257 ARG A CA 1
ATOM 2041 C C . ARG A 1 257 ? -1.022 9.5 -6.652 1 60.91 257 ARG A C 1
ATOM 2043 O O . ARG A 1 257 ? -0.052 9.734 -5.926 1 60.91 257 ARG A O 1
ATOM 2050 N N . MET B 1 1 ? 22.984 -9.266 -6.805 1 71.06 1 MET B N 1
ATOM 2051 C CA . MET B 1 1 ? 23.609 -10.336 -7.578 1 71.06 1 MET B CA 1
ATOM 2052 C C . MET B 1 1 ? 22.859 -11.648 -7.391 1 71.06 1 MET B C 1
ATOM 2054 O O . MET B 1 1 ? 22.406 -11.953 -6.293 1 71.06 1 MET B O 1
ATOM 2058 N N . ILE B 1 2 ? 22.656 -12.359 -8.617 1 85.94 2 ILE B N 1
ATOM 2059 C CA . ILE B 1 2 ? 21.953 -13.633 -8.578 1 85.94 2 ILE B CA 1
ATOM 2060 C C . ILE B 1 2 ? 22.922 -14.742 -8.164 1 85.94 2 ILE B C 1
ATOM 2062 O O . ILE B 1 2 ? 23.922 -14.992 -8.844 1 85.94 2 ILE B O 1
ATOM 2066 N N . LYS B 1 3 ? 22.734 -15.359 -7.012 1 81.06 3 LYS B N 1
ATOM 2067 C CA . LYS B 1 3 ? 23.547 -16.453 -6.484 1 81.06 3 LYS B CA 1
ATOM 2068 C C . LYS B 1 3 ? 23.312 -17.734 -7.273 1 81.06 3 LYS B C 1
ATOM 2070 O O . LYS B 1 3 ? 22.25 -17.938 -7.848 1 81.06 3 LYS B O 1
ATOM 2075 N N . SER B 1 4 ? 24.312 -18.547 -7.266 1 90 4 SER B N 1
ATOM 2076 C CA . SER B 1 4 ? 24.078 -19.875 -7.824 1 90 4 SER B CA 1
ATOM 2077 C C . SER B 1 4 ? 23 -20.625 -7.043 1 90 4 SER B C 1
ATOM 2079 O O . SER B 1 4 ? 22.891 -20.469 -5.828 1 90 4 SER B O 1
ATOM 2081 N N . LEU B 1 5 ? 22.328 -21.469 -7.746 1 90.88 5 LEU B N 1
ATOM 2082 C CA . LEU B 1 5 ? 21.219 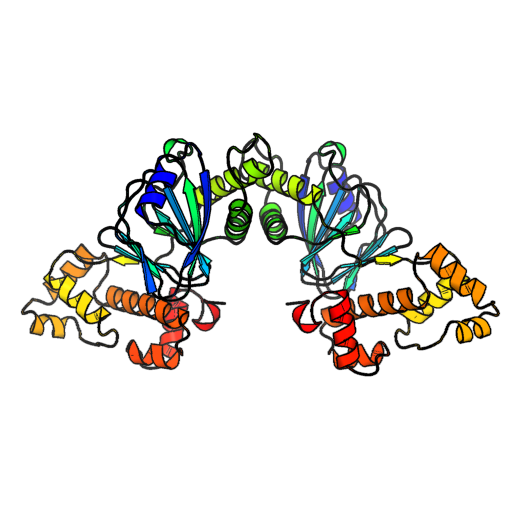-22.188 -7.137 1 90.88 5 LEU B CA 1
ATOM 2083 C C . LEU B 1 5 ? 21.703 -23.062 -5.98 1 90.88 5 LEU B C 1
ATOM 2085 O O . LEU B 1 5 ? 21.062 -23.109 -4.926 1 90.88 5 LEU B O 1
ATOM 2089 N N . ASP B 1 6 ? 22.828 -23.703 -6.137 1 91.5 6 ASP B N 1
ATOM 2090 C CA . ASP B 1 6 ? 23.359 -24.594 -5.109 1 91.5 6 ASP B CA 1
ATOM 2091 C C . ASP B 1 6 ? 23.688 -23.828 -3.83 1 91.5 6 ASP B C 1
ATOM 2093 O O . ASP B 1 6 ? 23.375 -24.281 -2.729 1 91.5 6 ASP B O 1
ATOM 2097 N N . LEU B 1 7 ? 24.375 -22.766 -4.02 1 91 7 LEU B N 1
ATOM 2098 C CA . LEU B 1 7 ? 24.734 -21.938 -2.871 1 91 7 LEU B CA 1
ATOM 2099 C C . LEU B 1 7 ? 23.484 -21.391 -2.186 1 91 7 LEU B C 1
ATOM 2101 O O . LEU B 1 7 ? 23.406 -21.359 -0.956 1 91 7 LEU B O 1
ATOM 2105 N N . PHE B 1 8 ? 22.672 -21.031 -2.988 1 91 8 PHE B N 1
ATOM 2106 C CA . PHE B 1 8 ? 21.406 -20.516 -2.486 1 91 8 PHE B CA 1
ATOM 2107 C C . PHE B 1 8 ? 20.672 -21.562 -1.661 1 91 8 PHE B C 1
ATOM 2109 O O . PHE B 1 8 ? 20.234 -21.281 -0.544 1 91 8 PHE B O 1
ATOM 2116 N N . LEU B 1 9 ? 20.531 -22.75 -2.15 1 92.56 9 LEU B N 1
ATOM 2117 C CA . LEU B 1 9 ? 19.844 -23.844 -1.474 1 92.56 9 LEU B CA 1
ATOM 2118 C C . LEU B 1 9 ? 20.531 -24.203 -0.165 1 92.56 9 LEU B C 1
ATOM 2120 O O . LEU B 1 9 ? 19.875 -24.484 0.838 1 92.56 9 LEU B O 1
ATOM 2124 N N . GLN B 1 10 ? 21.812 -24.172 -0.181 1 93 10 GLN B N 1
ATOM 2125 C CA . GLN B 1 10 ? 22.578 -24.453 1.025 1 93 10 GLN B CA 1
ATOM 2126 C C . GLN B 1 10 ? 22.297 -23.422 2.117 1 93 10 GLN B C 1
ATOM 2128 O O . GL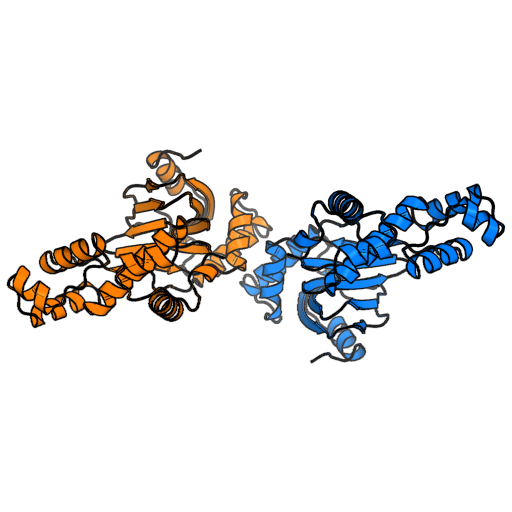N B 1 10 ? 22.062 -23.797 3.273 1 93 10 GLN B O 1
ATOM 2133 N N . GLU B 1 11 ? 22.297 -22.203 1.745 1 93.12 11 GLU B N 1
ATOM 2134 C CA . GLU B 1 11 ? 22.031 -21.141 2.695 1 93.12 11 GLU B CA 1
ATOM 2135 C C . GLU B 1 11 ? 20.641 -21.25 3.293 1 93.12 11 GLU B C 1
ATOM 2137 O O . GLU B 1 11 ? 20.453 -21.062 4.496 1 93.12 11 GLU B O 1
ATOM 2142 N N . ILE B 1 12 ? 19.719 -21.578 2.477 1 93.44 12 ILE B N 1
ATOM 2143 C CA . ILE B 1 12 ? 18.344 -21.703 2.912 1 93.44 12 ILE B CA 1
ATOM 2144 C C . ILE B 1 12 ? 18.203 -22.859 3.889 1 93.44 12 ILE B C 1
ATOM 2146 O O . ILE B 1 12 ? 17.641 -22.719 4.973 1 93.44 12 ILE B O 1
ATOM 2150 N N . ASP B 1 13 ? 18.75 -23.984 3.535 1 94.81 13 ASP B N 1
ATOM 2151 C CA . ASP B 1 13 ? 18.547 -25.203 4.324 1 94.81 13 ASP B CA 1
ATOM 2152 C C . ASP B 1 13 ? 19.344 -25.156 5.625 1 94.81 13 ASP B C 1
ATOM 2154 O O . ASP B 1 13 ? 18.906 -25.672 6.652 1 94.81 13 ASP B O 1
ATOM 2158 N N . GLU B 1 14 ? 20.422 -24.438 5.637 1 93.38 14 GLU B N 1
ATOM 2159 C CA . GLU B 1 14 ? 21.297 -24.406 6.805 1 93.38 14 GLU B CA 1
ATOM 2160 C C . GLU B 1 14 ? 20.906 -23.281 7.762 1 93.38 14 GLU B C 1
ATOM 2162 O O . GLU B 1 14 ? 21.328 -23.266 8.914 1 93.38 14 GLU B O 1
ATOM 2167 N N . GLY B 1 15 ? 20.172 -22.438 7.262 1 92.62 15 GLY B N 1
ATOM 2168 C CA . GLY B 1 15 ? 19.781 -21.312 8.109 1 92.62 15 GLY B CA 1
ATOM 2169 C C . GLY B 1 15 ? 18.984 -21.75 9.336 1 92.62 15 GLY B C 1
ATOM 2170 O O . GLY B 1 15 ? 18.047 -22.531 9.227 1 92.62 15 GLY B O 1
ATOM 2171 N N . ASP B 1 16 ? 19.266 -21.25 10.523 1 91.5 16 ASP B N 1
ATOM 2172 C CA . ASP B 1 16 ? 18.594 -21.625 11.766 1 91.5 16 ASP B CA 1
ATOM 2173 C C . ASP B 1 16 ? 17.484 -20.625 12.102 1 91.5 16 ASP B C 1
ATOM 2175 O O . ASP B 1 16 ? 16.906 -20.672 13.188 1 91.5 16 ASP B O 1
ATOM 2179 N N . TRP B 1 17 ? 17.156 -19.875 11.211 1 91.56 17 TRP B N 1
ATOM 2180 C CA . TRP B 1 17 ? 16.094 -18.891 11.414 1 91.56 17 TRP B CA 1
ATOM 2181 C C . TRP B 1 17 ? 14.719 -19.531 11.203 1 91.56 17 TRP B C 1
ATOM 2183 O O . TRP B 1 17 ? 14.586 -20.516 10.477 1 91.56 17 TRP B O 1
ATOM 2193 N N . ALA B 1 18 ? 13.711 -19.016 11.891 1 93.56 18 ALA B N 1
ATOM 2194 C CA . ALA B 1 18 ? 12.344 -19.484 11.727 1 93.56 18 ALA B CA 1
ATOM 2195 C C . ALA B 1 18 ? 11.719 -18.938 10.445 1 93.56 18 ALA B C 1
ATOM 2197 O O . ALA B 1 18 ? 11.008 -19.641 9.734 1 93.56 18 ALA B O 1
ATOM 2198 N N . VAL B 1 19 ? 11.992 -17.703 10.156 1 96.44 19 VAL B N 1
ATOM 2199 C CA . VAL B 1 19 ? 11.438 -17.016 8.992 1 96.44 19 VAL B CA 1
ATOM 2200 C C . VAL B 1 19 ? 12.414 -15.953 8.5 1 96.44 19 VAL B C 1
ATOM 2202 O O . VAL B 1 19 ? 13.039 -15.266 9.312 1 96.44 19 VAL B O 1
ATOM 2205 N N . ILE B 1 20 ? 12.586 -15.82 7.18 1 96.94 20 ILE B N 1
ATOM 2206 C CA . ILE B 1 20 ? 13.414 -14.781 6.586 1 96.94 20 ILE B CA 1
ATOM 2207 C C . ILE B 1 20 ? 12.844 -14.383 5.223 1 96.94 20 ILE B C 1
ATOM 2209 O O . ILE B 1 20 ? 12.141 -15.172 4.586 1 96.94 20 ILE B O 1
ATOM 2213 N N . SER B 1 21 ? 13.125 -13.156 4.809 1 97.44 21 SER B N 1
ATOM 2214 C CA . SER B 1 21 ? 12.727 -12.664 3.494 1 97.44 21 SER B CA 1
ATOM 2215 C C . SER B 1 21 ? 13.938 -12.281 2.658 1 97.44 21 SER B C 1
ATOM 2217 O O . SER B 1 21 ? 15.008 -11.992 3.201 1 97.44 21 SER B O 1
ATOM 2219 N N . SER B 1 22 ? 13.812 -12.328 1.425 1 96.38 22 SER B N 1
ATOM 2220 C CA . SER B 1 22 ? 14.867 -11.898 0.509 1 96.38 22 SER B CA 1
ATOM 2221 C C . SER B 1 22 ? 14.273 -11.258 -0.743 1 96.38 22 SER B C 1
ATOM 2223 O O . SER B 1 22 ? 13.102 -11.453 -1.054 1 96.38 22 SER B O 1
ATOM 2225 N N . ALA B 1 23 ? 15.102 -10.422 -1.342 1 97.31 23 ALA B N 1
ATOM 2226 C CA . ALA B 1 23 ? 14.742 -9.766 -2.596 1 97.31 23 ALA B CA 1
ATOM 2227 C C . ALA B 1 23 ? 15.742 -10.094 -3.697 1 97.31 23 ALA B C 1
ATOM 2229 O O . ALA B 1 23 ? 16.953 -9.992 -3.492 1 97.31 23 ALA B O 1
ATOM 2230 N N . THR B 1 24 ? 15.219 -10.516 -4.82 1 96.44 24 THR B N 1
ATOM 2231 C CA . THR B 1 24 ? 16.062 -10.75 -5.996 1 96.44 24 THR B CA 1
ATOM 2232 C C . THR B 1 24 ? 15.359 -10.25 -7.262 1 96.44 24 THR B C 1
ATOM 2234 O O . THR B 1 24 ? 14.172 -10.516 -7.465 1 96.44 24 THR B O 1
ATOM 2237 N N . ASP B 1 25 ? 16.016 -9.531 -8.062 1 96.81 25 ASP B N 1
ATOM 2238 C CA . ASP B 1 25 ? 15.531 -9.109 -9.375 1 96.81 25 ASP B CA 1
ATOM 2239 C C . ASP B 1 25 ? 16.141 -9.969 -10.477 1 96.81 25 ASP B C 1
ATOM 2241 O O . ASP B 1 25 ? 17.375 -10.102 -10.562 1 96.81 25 ASP B O 1
ATOM 2245 N N . TYR B 1 26 ? 15.312 -10.547 -11.258 1 96.5 26 TYR B N 1
ATOM 2246 C CA . TYR B 1 26 ? 15.766 -11.438 -12.312 1 96.5 26 TYR B CA 1
ATOM 2247 C C . TYR B 1 26 ? 15.586 -10.797 -13.68 1 96.5 26 TYR B C 1
ATOM 2249 O O . TYR B 1 26 ? 14.609 -10.094 -13.922 1 96.5 26 TYR B O 1
ATOM 2257 N N . PRO B 1 27 ? 16.484 -11.055 -14.594 1 94.75 27 PRO B N 1
ATOM 2258 C CA . PRO B 1 27 ? 16.312 -10.57 -15.961 1 94.75 27 PRO B CA 1
ATOM 2259 C C . PRO B 1 27 ? 15.258 -11.359 -16.734 1 94.75 27 PRO B C 1
ATOM 2261 O O . PRO B 1 27 ? 14.781 -12.391 -16.25 1 94.75 27 PRO B O 1
ATOM 2264 N N . GLU B 1 28 ? 14.906 -10.852 -17.844 1 91.62 28 GLU B N 1
ATOM 2265 C CA . GLU B 1 28 ? 13.945 -11.508 -18.719 1 91.62 28 GLU B CA 1
ATOM 2266 C C . GLU B 1 28 ? 14.406 -12.922 -19.094 1 91.62 28 GLU B C 1
ATOM 2268 O O . GLU B 1 28 ? 15.586 -13.141 -19.359 1 91.62 28 GLU B O 1
ATOM 2273 N N . ASN B 1 29 ? 13.477 -13.875 -19.047 1 92.19 29 ASN B N 1
ATOM 2274 C CA . ASN B 1 29 ? 13.641 -15.242 -19.516 1 92.19 29 ASN B CA 1
ATOM 2275 C C . ASN B 1 29 ? 14.578 -16.031 -18.609 1 92.19 29 ASN B C 1
ATOM 2277 O O . ASN B 1 29 ? 15.148 -17.047 -19.016 1 92.19 29 ASN B O 1
ATOM 2281 N N . TRP B 1 30 ? 14.844 -15.547 -17.453 1 95 30 TRP B N 1
ATOM 2282 C CA . TRP B 1 30 ? 15.625 -16.312 -16.484 1 95 30 TRP B CA 1
ATOM 2283 C C . TRP B 1 30 ? 14.891 -17.578 -16.078 1 95 30 TRP B C 1
ATOM 2285 O O . TRP B 1 30 ? 13.664 -17.578 -15.938 1 95 30 TRP B O 1
ATOM 2295 N N . VAL B 1 31 ? 15.727 -18.703 -15.867 1 96.94 31 VAL B N 1
ATOM 2296 C CA . VAL B 1 31 ? 15.148 -19.984 -15.477 1 96.94 31 VAL B CA 1
ATOM 2297 C C . VAL B 1 31 ? 15.82 -20.484 -14.203 1 96.94 31 VAL B C 1
ATOM 2299 O O . VAL B 1 31 ? 17.047 -20.453 -14.094 1 96.94 31 VAL B O 1
ATOM 2302 N N . ILE B 1 32 ? 15.07 -20.812 -13.227 1 97.12 32 ILE B N 1
ATOM 2303 C CA . ILE B 1 32 ? 15.531 -21.562 -12.07 1 97.12 32 ILE B CA 1
ATOM 2304 C C . ILE B 1 32 ? 15.125 -23.031 -12.219 1 97.12 32 ILE B C 1
ATOM 2306 O O . ILE B 1 32 ? 13.938 -23.359 -12.133 1 97.12 32 ILE B O 1
ATOM 2310 N N . PRO B 1 33 ? 16.078 -23.859 -12.453 1 97.25 33 PRO B N 1
ATOM 2311 C CA . PRO B 1 33 ? 15.75 -25.25 -12.742 1 97.25 33 PRO B CA 1
ATOM 2312 C C . PRO B 1 33 ? 15.133 -25.984 -11.547 1 97.25 33 PRO B C 1
ATOM 2314 O O . PRO B 1 33 ? 15.039 -25.406 -10.453 1 97.25 33 PRO B O 1
ATOM 2317 N N . ASP B 1 34 ? 14.695 -27.219 -11.781 1 97.75 34 ASP B N 1
ATOM 2318 C CA . ASP B 1 34 ? 14.07 -28.047 -10.758 1 97.75 34 ASP B CA 1
ATOM 2319 C C . ASP B 1 34 ? 14.938 -28.125 -9.508 1 97.75 34 ASP B C 1
ATOM 2321 O O . ASP B 1 34 ? 16.141 -28.375 -9.594 1 97.75 34 ASP B O 1
ATOM 2325 N N . HIS B 1 35 ? 14.336 -27.859 -8.406 1 97.62 35 HIS B N 1
ATOM 2326 C CA . HIS B 1 35 ? 15 -27.938 -7.113 1 97.62 35 HIS B CA 1
ATOM 2327 C C . HIS B 1 35 ? 13.984 -28.094 -5.984 1 97.62 35 HIS B C 1
ATOM 2329 O O . HIS B 1 35 ? 12.773 -28.016 -6.215 1 97.62 35 HIS B O 1
ATOM 2335 N N . SER B 1 36 ? 14.438 -28.391 -4.812 1 97.06 36 SER B N 1
ATOM 2336 C CA . SER B 1 36 ? 13.648 -28.438 -3.588 1 97.06 36 SER B CA 1
ATOM 2337 C C . SER B 1 36 ? 14.469 -27.969 -2.387 1 97.06 36 SER B C 1
ATOM 2339 O O . SER B 1 36 ? 15.695 -27.922 -2.451 1 97.06 36 SER B O 1
ATOM 2341 N N . HIS B 1 37 ? 13.828 -27.562 -1.371 1 96 37 HIS B N 1
ATOM 2342 C CA . HIS B 1 37 ? 14.469 -27.172 -0.127 1 96 37 HIS B CA 1
ATOM 2343 C C . HIS B 1 37 ? 13.586 -27.469 1.076 1 96 37 HIS B C 1
ATOM 2345 O O . HIS B 1 37 ? 12.43 -27.875 0.917 1 96 37 HIS B O 1
ATOM 2351 N N . GLU B 1 38 ? 14.203 -27.312 2.293 1 95.69 38 GLU B N 1
ATOM 2352 C CA . GLU B 1 38 ? 13.578 -27.797 3.521 1 95.69 38 GLU B CA 1
ATOM 2353 C C . GLU B 1 38 ? 12.773 -26.688 4.207 1 95.69 38 GLU B C 1
ATOM 2355 O O . GLU B 1 38 ? 12.438 -26.812 5.387 1 95.69 38 GLU B O 1
ATOM 2360 N N . LYS B 1 39 ? 12.547 -25.656 3.537 1 97.44 39 LYS B N 1
ATOM 2361 C CA . LYS B 1 39 ? 11.727 -24.562 4.047 1 97.44 39 LYS B CA 1
ATOM 2362 C C . LYS B 1 39 ? 10.477 -24.359 3.193 1 97.44 39 LYS B C 1
ATOM 2364 O O . LYS B 1 39 ? 10.484 -24.656 1.994 1 97.44 39 LYS B O 1
ATOM 2369 N N . HIS B 1 40 ? 9.336 -23.984 3.846 1 97.5 40 HIS B N 1
ATOM 2370 C CA . HIS B 1 40 ? 8.258 -23.422 3.053 1 97.5 40 HIS B CA 1
ATOM 2371 C C . HIS B 1 40 ? 8.703 -22.141 2.355 1 97.5 40 HIS B C 1
ATOM 2373 O O . HIS B 1 40 ? 9.609 -21.453 2.826 1 97.5 40 HIS B O 1
ATOM 2379 N N . GLN B 1 41 ? 8.062 -21.844 1.268 1 98.06 41 GLN B N 1
ATOM 2380 C CA . GLN B 1 41 ? 8.438 -20.625 0.557 1 98.06 41 GLN B CA 1
ATOM 2381 C C . GLN B 1 41 ? 7.211 -19.938 -0.049 1 98.06 41 GLN B C 1
ATOM 2383 O O . GLN B 1 41 ? 6.348 -20.594 -0.63 1 98.06 41 GLN B O 1
ATOM 2388 N N . LEU B 1 42 ? 7.043 -18.672 0.173 1 98.62 42 LEU B N 1
ATOM 2389 C CA . LEU B 1 42 ? 6.176 -17.812 -0.629 1 98.62 42 LEU B CA 1
ATOM 2390 C C . LEU B 1 42 ? 6.988 -17.031 -1.66 1 98.62 42 LEU B C 1
ATOM 2392 O O . LEU B 1 42 ? 7.93 -16.312 -1.306 1 98.62 42 LEU B O 1
ATOM 2396 N N . LEU B 1 43 ? 6.688 -17.219 -2.902 1 98.38 43 LEU B N 1
ATOM 2397 C CA . LEU B 1 43 ? 7.195 -16.391 -3.99 1 98.38 43 LEU B CA 1
ATOM 2398 C C . LEU B 1 43 ? 6.23 -15.25 -4.305 1 98.38 43 LEU B C 1
ATOM 2400 O O . LEU B 1 43 ? 5.062 -15.484 -4.621 1 98.38 43 LEU B O 1
ATOM 2404 N N . TYR B 1 44 ? 6.688 -14.062 -4.152 1 98.31 44 TYR B N 1
ATOM 2405 C CA . TYR B 1 44 ? 5.875 -12.875 -4.395 1 98.31 44 TYR B CA 1
ATOM 2406 C C . TYR B 1 44 ? 6.469 -12.031 -5.52 1 98.31 44 TYR B C 1
ATOM 2408 O O . TYR B 1 44 ? 7.59 -11.531 -5.406 1 98.31 44 TYR B O 1
ATOM 2416 N N . ALA B 1 45 ? 5.719 -11.812 -6.605 1 96.56 45 ALA B N 1
ATOM 2417 C CA . ALA B 1 45 ? 6.145 -10.945 -7.707 1 96.56 45 ALA B CA 1
ATOM 2418 C C . ALA B 1 45 ? 5.648 -9.523 -7.504 1 96.56 45 ALA B C 1
ATOM 2420 O O . ALA B 1 45 ? 4.473 -9.227 -7.738 1 96.56 45 ALA B O 1
ATOM 2421 N N . THR B 1 46 ? 6.508 -8.664 -7.133 1 95.69 46 THR B N 1
ATOM 2422 C CA . THR B 1 46 ? 6.094 -7.27 -7.031 1 95.69 46 THR B CA 1
ATOM 2423 C C . THR B 1 46 ? 5.926 -6.652 -8.414 1 95.69 46 THR B C 1
ATOM 2425 O O . THR B 1 46 ? 5.133 -5.73 -8.602 1 95.69 46 THR B O 1
ATOM 2428 N N . GLU B 1 47 ? 6.66 -7.117 -9.336 1 92.56 47 GLU B N 1
ATOM 2429 C CA . GLU B 1 47 ? 6.59 -6.781 -10.758 1 92.56 47 GLU B CA 1
ATOM 2430 C C . GLU B 1 47 ? 6.934 -7.984 -11.625 1 92.56 47 GLU B C 1
ATOM 2432 O O . GLU B 1 47 ? 7.742 -8.828 -11.234 1 92.56 47 GLU B O 1
ATOM 2437 N N . GLY B 1 48 ? 6.289 -8.016 -12.797 1 92.12 48 GLY B N 1
ATOM 2438 C CA . GLY B 1 48 ? 6.59 -9.086 -13.734 1 92.12 48 GLY B CA 1
ATOM 2439 C C . GLY B 1 48 ? 5.727 -10.312 -13.531 1 92.12 48 GLY B C 1
ATOM 2440 O O . GLY B 1 48 ? 4.891 -10.352 -12.625 1 92.12 48 GLY B O 1
ATOM 2441 N N . VAL B 1 49 ? 5.906 -11.297 -14.438 1 94.88 49 VAL B N 1
ATOM 2442 C CA . VAL B 1 49 ? 5.148 -12.547 -14.422 1 94.88 49 VAL B CA 1
ATOM 2443 C C . VAL B 1 49 ? 6.109 -13.734 -14.305 1 94.88 49 VAL B C 1
ATOM 2445 O O . VAL B 1 49 ? 7.172 -13.742 -14.938 1 94.88 49 VAL B O 1
ATOM 2448 N N . MET B 1 50 ? 5.762 -14.672 -13.5 1 96.69 50 MET B N 1
ATOM 2449 C CA . MET B 1 50 ? 6.535 -15.906 -13.438 1 96.69 50 MET B CA 1
ATOM 2450 C C . MET B 1 50 ? 5.648 -17.125 -13.688 1 96.69 50 MET B C 1
ATOM 2452 O O . MET B 1 50 ? 4.457 -17.109 -13.367 1 96.69 50 MET B O 1
ATOM 2456 N N . VAL B 1 51 ? 6.211 -18.125 -14.312 1 97.25 51 VAL B N 1
ATOM 2457 C CA . VAL B 1 51 ? 5.57 -19.406 -14.516 1 97.25 51 VAL B CA 1
ATOM 2458 C C . VAL B 1 51 ? 6.258 -20.469 -13.648 1 97.25 51 VAL B C 1
ATOM 2460 O O . VAL B 1 51 ? 7.473 -20.656 -13.742 1 97.25 51 VAL B O 1
ATOM 2463 N N . VAL B 1 52 ? 5.496 -21.078 -12.812 1 98 52 VAL B N 1
ATOM 2464 C CA . VAL B 1 52 ? 6.02 -22.062 -11.875 1 98 52 VAL B CA 1
ATOM 2465 C C . VAL B 1 52 ? 5.547 -23.469 -12.273 1 98 52 VAL B C 1
ATOM 2467 O O . VAL B 1 52 ? 4.383 -23.656 -12.641 1 98 52 VAL B O 1
ATOM 2470 N N . HIS B 1 53 ? 6.441 -24.375 -12.234 1 96.94 53 HIS B N 1
ATOM 2471 C CA . HIS B 1 53 ? 6.125 -25.766 -12.484 1 96.94 53 HIS B CA 1
ATOM 2472 C C . HIS B 1 53 ? 6.387 -26.625 -11.242 1 96.94 53 HIS B C 1
ATOM 2474 O O . HIS B 1 53 ? 7.441 -26.5 -10.609 1 96.94 53 HIS B O 1
ATOM 2480 N N . SER B 1 54 ? 5.496 -27.375 -10.914 1 95.88 54 SER B N 1
ATOM 2481 C CA . SER B 1 54 ? 5.621 -28.375 -9.852 1 95.88 54 SER B CA 1
ATOM 2482 C C . SER B 1 54 ? 4.719 -29.578 -10.102 1 95.88 54 SER B C 1
ATOM 2484 O O . SER B 1 54 ? 3.535 -29.406 -10.406 1 95.88 54 SER B O 1
ATOM 2486 N N . ALA B 1 55 ? 5.316 -30.734 -10.031 1 90.94 55 ALA B N 1
ATOM 2487 C CA . ALA B 1 55 ? 4.594 -31.953 -10.359 1 90.94 55 ALA B CA 1
ATOM 2488 C C . ALA B 1 55 ? 3.943 -31.844 -11.742 1 90.94 55 ALA B C 1
ATOM 2490 O O . ALA B 1 55 ? 4.613 -31.531 -12.727 1 90.94 55 ALA B O 1
ATOM 2491 N N . GLN B 1 56 ? 2.725 -32.219 -11.867 1 89.31 56 GLN B N 1
ATOM 2492 C CA . GLN B 1 56 ? 2.039 -32.188 -13.156 1 89.31 56 GLN B CA 1
ATOM 2493 C C . GLN B 1 56 ? 1.13 -30.984 -13.273 1 89.31 56 GLN B C 1
ATOM 2495 O O . GLN B 1 56 ? 0.016 -31.078 -13.789 1 89.31 56 GLN B O 1
ATOM 2500 N N . ASN B 1 57 ? 1.736 -29.906 -12.742 1 95.12 57 ASN B N 1
ATOM 2501 C CA . ASN B 1 57 ? 0.943 -28.688 -12.805 1 95.12 57 ASN B CA 1
ATOM 2502 C C . ASN B 1 57 ? 1.812 -27.469 -13.109 1 95.12 57 ASN B C 1
ATOM 2504 O O . ASN B 1 57 ? 3.006 -27.453 -12.805 1 95.12 57 ASN B O 1
ATOM 2508 N N . GLN B 1 58 ? 1.188 -26.547 -13.805 1 96.25 58 GLN B N 1
ATOM 2509 C CA . GLN B 1 58 ? 1.796 -25.266 -14.117 1 96.25 58 GLN B CA 1
ATOM 2510 C C . GLN B 1 58 ? 0.949 -24.109 -13.586 1 96.25 58 GLN B C 1
ATOM 2512 O O . GLN B 1 58 ? -0.281 -24.156 -13.656 1 96.25 58 GLN B O 1
ATOM 2517 N N . TRP B 1 59 ? 1.605 -23.109 -13.039 1 97.12 59 TRP B N 1
ATOM 2518 C CA . TRP B 1 59 ? 0.93 -21.891 -12.609 1 97.12 59 TRP B CA 1
ATOM 2519 C C . TRP B 1 59 ? 1.539 -20.656 -13.281 1 97.12 59 TRP B C 1
ATOM 2521 O O . TRP B 1 59 ? 2.76 -20.562 -13.43 1 97.12 59 TRP B O 1
ATOM 2531 N N . THR B 1 60 ? 0.74 -19.781 -13.672 1 95.94 60 THR B N 1
ATOM 2532 C CA . THR B 1 60 ? 1.173 -18.438 -14.086 1 95.94 60 THR B CA 1
ATOM 2533 C C . THR B 1 60 ? 0.831 -17.406 -13.016 1 95.94 60 THR B C 1
ATOM 2535 O O . THR B 1 60 ? -0.34 -17.219 -12.68 1 95.94 60 THR B O 1
ATOM 2538 N N . VAL B 1 61 ? 1.818 -16.75 -12.531 1 95.62 61 VAL B N 1
ATOM 2539 C CA . VAL B 1 61 ? 1.646 -15.82 -11.414 1 95.62 61 VAL B CA 1
ATOM 2540 C C . VAL B 1 61 ? 1.901 -14.391 -11.891 1 95.62 61 VAL B C 1
ATOM 2542 O O . VAL B 1 61 ? 3.049 -14 -12.117 1 95.62 61 VAL B O 1
ATOM 2545 N N . PRO B 1 62 ? 0.859 -13.602 -12.008 1 92.62 62 PRO B N 1
ATOM 2546 C CA . PRO B 1 62 ? 1.019 -12.219 -12.469 1 92.62 62 PRO B CA 1
ATOM 2547 C C . PRO B 1 62 ? 1.526 -11.289 -11.367 1 92.62 62 PRO B C 1
ATOM 2549 O O . PRO B 1 62 ? 1.754 -11.727 -10.234 1 92.62 62 PRO B O 1
ATOM 2552 N N . PRO B 1 63 ? 1.729 -10 -11.695 1 91.19 63 PRO B N 1
ATOM 2553 C CA . PRO B 1 63 ? 2.184 -9.039 -10.688 1 91.19 63 PRO B CA 1
ATOM 2554 C C . PRO B 1 63 ? 1.229 -8.938 -9.5 1 91.19 63 PRO B C 1
ATOM 2556 O O . PRO B 1 63 ? 0.012 -9.047 -9.672 1 91.19 63 PRO B O 1
ATOM 2559 N N . ASN B 1 64 ? 1.84 -8.766 -8.305 1 91.25 64 ASN B N 1
ATOM 2560 C CA . ASN B 1 64 ? 1.14 -8.562 -7.043 1 91.25 64 ASN B CA 1
ATOM 2561 C C . ASN B 1 64 ? 0.434 -9.836 -6.586 1 91.25 64 ASN B C 1
ATOM 2563 O O . ASN B 1 64 ? -0.492 -9.781 -5.773 1 91.25 64 ASN B O 1
ATOM 2567 N N . ARG B 1 65 ? 0.781 -10.938 -7.203 1 94.69 65 ARG B N 1
ATOM 2568 C CA . ARG B 1 65 ? 0.337 -12.242 -6.734 1 94.69 65 ARG B CA 1
ATOM 2569 C C . ARG B 1 65 ? 1.52 -13.094 -6.281 1 94.69 65 ARG B C 1
ATOM 2571 O O . ARG B 1 65 ? 2.676 -12.719 -6.496 1 94.69 65 ARG B O 1
ATOM 2578 N N . GLY B 1 66 ? 1.175 -14.164 -5.613 1 97.25 66 GLY B N 1
ATOM 2579 C CA . GLY B 1 66 ? 2.225 -15.008 -5.078 1 97.25 66 GLY B CA 1
ATOM 2580 C C . GLY B 1 66 ? 1.993 -16.484 -5.348 1 97.25 66 GLY B C 1
ATOM 2581 O O . GLY B 1 66 ? 0.977 -16.859 -5.934 1 97.25 66 GLY B O 1
ATOM 2582 N N . PHE B 1 67 ? 2.977 -17.281 -5.039 1 98.31 67 PHE B N 1
ATOM 2583 C CA . PHE B 1 67 ? 2.938 -18.734 -5.098 1 98.31 67 PHE B CA 1
ATOM 2584 C C . PHE B 1 67 ? 3.469 -19.344 -3.809 1 98.31 67 PHE B C 1
ATOM 2586 O O . PHE B 1 67 ? 4.59 -19.047 -3.389 1 98.31 67 PHE B O 1
ATOM 2593 N N . TRP B 1 68 ? 2.658 -20.141 -3.215 1 98.31 68 TRP B N 1
ATOM 2594 C CA . TRP B 1 68 ? 3.049 -20.812 -1.98 1 98.31 68 TRP B CA 1
ATOM 2595 C C . TRP B 1 68 ? 3.594 -22.203 -2.271 1 98.31 68 TRP B C 1
ATOM 2597 O O . TRP B 1 68 ? 2.949 -23 -2.963 1 98.31 68 TRP B O 1
ATOM 2607 N N . MET B 1 69 ? 4.727 -22.516 -1.736 1 97.38 69 MET B N 1
ATOM 2608 C CA . MET B 1 69 ? 5.418 -23.781 -1.941 1 97.38 69 MET B CA 1
ATOM 2609 C C . MET B 1 69 ? 5.812 -24.406 -0.607 1 97.38 69 MET B C 1
ATOM 2611 O O . MET B 1 69 ? 6.781 -23.984 0.024 1 97.38 69 MET B O 1
ATOM 2615 N N . PRO B 1 70 ? 5.102 -25.516 -0.176 1 96.56 70 PRO B N 1
ATOM 2616 C CA . PRO B 1 70 ? 5.512 -26.203 1.048 1 96.56 70 PRO B CA 1
ATOM 2617 C C . PRO B 1 70 ? 6.891 -26.859 0.928 1 96.56 70 PRO B C 1
ATOM 2619 O O . PRO B 1 70 ? 7.336 -27.172 -0.179 1 96.56 70 PRO B O 1
ATOM 2622 N N . SER B 1 71 ? 7.484 -27.016 2.07 1 96.31 71 SER B N 1
ATOM 2623 C CA . SER B 1 71 ? 8.805 -27.609 2.148 1 96.31 71 SER B CA 1
ATOM 2624 C C . SER B 1 71 ? 8.836 -28.984 1.464 1 96.31 71 SER B C 1
ATOM 2626 O O . SER B 1 71 ? 7.871 -29.75 1.557 1 96.31 71 SER B O 1
ATOM 2628 N N . GLY B 1 72 ? 9.945 -29.203 0.694 1 95.94 72 GLY B N 1
ATOM 2629 C CA . GLY B 1 72 ? 10.188 -30.516 0.143 1 95.94 72 GLY B CA 1
ATOM 2630 C C . GLY B 1 72 ? 9.648 -30.688 -1.267 1 95.94 72 GLY B C 1
ATOM 2631 O O . GLY B 1 72 ? 9.992 -31.656 -1.957 1 95.94 72 GLY B O 1
ATOM 2632 N N . HIS B 1 73 ? 8.812 -29.844 -1.761 1 96.12 73 HIS B N 1
ATOM 2633 C CA . HIS B 1 73 ? 8.227 -29.953 -3.094 1 96.12 73 HIS B CA 1
ATOM 2634 C C . HIS B 1 73 ? 9.219 -29.5 -4.164 1 96.12 73 HIS B C 1
ATOM 2636 O O . HIS B 1 73 ? 9.82 -28.438 -4.047 1 96.12 73 HIS B O 1
ATOM 2642 N N . VAL B 1 74 ? 9.344 -30.359 -5.156 1 97.5 74 VAL B N 1
ATOM 2643 C CA . VAL B 1 74 ? 10.195 -30.016 -6.289 1 97.5 74 VAL B CA 1
ATOM 2644 C C . VAL B 1 74 ? 9.477 -29 -7.188 1 97.5 74 VAL B C 1
ATOM 2646 O O . VAL B 1 74 ? 8.281 -29.156 -7.469 1 97.5 74 VAL B O 1
ATOM 2649 N N . HIS B 1 75 ? 10.164 -27.938 -7.598 1 97.75 75 HIS B N 1
ATOM 2650 C CA . HIS B 1 75 ? 9.578 -26.922 -8.453 1 97.75 75 HIS B CA 1
ATOM 2651 C C . HIS B 1 75 ? 10.648 -26.25 -9.312 1 97.75 75 HIS B C 1
ATOM 2653 O O . HIS B 1 75 ? 11.844 -26.375 -9.039 1 97.75 75 HIS B O 1
ATOM 2659 N N . SER B 1 76 ? 10.203 -25.656 -10.352 1 97.81 76 SER B N 1
ATOM 2660 C CA . SER B 1 76 ? 11 -24.797 -11.219 1 97.81 76 SER B CA 1
ATOM 2661 C C . SER B 1 76 ? 10.242 -23.531 -11.602 1 97.81 76 SER B C 1
ATOM 2663 O O . SER B 1 76 ? 9.031 -23.438 -11.383 1 97.81 76 SER B O 1
ATOM 2665 N N . LEU B 1 77 ? 10.977 -22.531 -12.023 1 96.62 77 LEU B N 1
ATOM 2666 C CA . LEU B 1 77 ? 10.289 -21.312 -12.43 1 96.62 77 LEU B CA 1
ATOM 2667 C C . LEU B 1 77 ? 10.992 -20.656 -13.609 1 96.62 77 LEU B C 1
ATOM 2669 O O . LEU B 1 77 ? 12.203 -20.844 -13.797 1 96.62 77 LEU B O 1
ATOM 2673 N N . ARG B 1 78 ? 10.219 -20.031 -14.414 1 96.31 78 ARG B N 1
ATOM 2674 C CA . ARG B 1 78 ? 10.742 -19.188 -15.484 1 96.31 78 ARG B CA 1
ATOM 2675 C C . ARG B 1 78 ? 10.156 -17.797 -15.422 1 96.31 78 ARG B C 1
ATOM 2677 O O . ARG B 1 78 ? 8.969 -17.625 -15.125 1 96.31 78 ARG B O 1
ATOM 2684 N N . CYS B 1 79 ? 10.961 -16.844 -15.75 1 96.06 79 CYS B N 1
ATOM 2685 C CA . CYS B 1 79 ? 10.547 -15.445 -15.797 1 96.06 79 CYS B CA 1
ATOM 2686 C C . CYS B 1 79 ? 10.117 -15.055 -17.203 1 96.06 79 CYS B C 1
ATOM 2688 O O . CYS B 1 79 ? 10.852 -15.281 -18.172 1 96.06 79 CYS B O 1
ATOM 2690 N N . VAL B 1 80 ? 8.938 -14.594 -17.594 1 93.25 80 VAL B N 1
ATOM 2691 C CA . VAL B 1 80 ? 8.445 -14.164 -18.906 1 93.25 80 VAL B CA 1
ATOM 2692 C C . VAL B 1 80 ? 8.945 -12.758 -19.203 1 93.25 80 VAL B C 1
ATOM 2694 O O . VAL B 1 80 ? 9.344 -12.461 -20.328 1 93.25 80 VAL B O 1
ATOM 2697 N N . GLY B 1 81 ? 9.523 -11.898 -18.578 1 89.69 81 GLY B N 1
ATOM 2698 C CA . GLY B 1 81 ? 10.117 -10.57 -18.516 1 89.69 81 GLY B CA 1
ATOM 2699 C C . GLY B 1 81 ? 10.914 -10.328 -17.25 1 89.69 81 GLY B C 1
ATOM 2700 O O . GLY B 1 81 ? 11.195 -11.258 -16.484 1 89.69 81 GLY B O 1
ATOM 2701 N N . PRO B 1 82 ? 11.336 -9.062 -17.234 1 93.69 82 PRO B N 1
ATOM 2702 C CA . PRO B 1 82 ? 11.984 -8.773 -15.961 1 93.69 82 PRO B CA 1
ATOM 2703 C C . PRO B 1 82 ? 11.078 -9.023 -14.766 1 93.69 82 PRO B C 1
ATOM 2705 O O . PRO B 1 82 ? 9.875 -8.758 -14.828 1 93.69 82 PRO B O 1
ATOM 2708 N N . LEU B 1 83 ? 11.648 -9.641 -13.734 1 95.19 83 LEU B N 1
ATOM 2709 C CA . LEU B 1 83 ? 10.883 -10.055 -12.562 1 95.19 83 LEU B CA 1
ATOM 2710 C C . LEU B 1 83 ? 11.5 -9.492 -11.289 1 95.19 83 LEU B C 1
ATOM 2712 O O . LEU B 1 83 ? 12.703 -9.664 -11.047 1 95.19 83 LEU B O 1
ATOM 2716 N N . LYS B 1 84 ? 10.75 -8.766 -10.516 1 97.12 84 LYS B N 1
ATOM 2717 C CA . LYS B 1 84 ? 11.117 -8.406 -9.141 1 97.12 84 LYS B CA 1
ATOM 2718 C C . LYS B 1 84 ? 10.453 -9.336 -8.133 1 97.12 84 LYS B C 1
ATOM 2720 O O . LYS B 1 84 ? 9.273 -9.188 -7.824 1 97.12 84 LYS B O 1
ATOM 2725 N N . MET B 1 85 ? 11.273 -10.234 -7.609 1 97.38 85 MET B N 1
ATOM 2726 C CA . MET B 1 85 ? 10.758 -11.305 -6.766 1 97.38 85 MET B CA 1
ATOM 2727 C C . MET B 1 85 ? 11.125 -11.07 -5.305 1 97.38 85 MET B C 1
ATOM 2729 O O . MET B 1 85 ? 12.258 -10.703 -5 1 97.38 85 MET B O 1
ATOM 2733 N N . ARG B 1 86 ? 10.164 -11.188 -4.43 1 98.5 86 ARG B N 1
ATOM 2734 C CA . ARG B 1 86 ? 10.367 -11.273 -2.988 1 98.5 86 ARG B CA 1
ATOM 2735 C C . ARG B 1 86 ? 10 -12.664 -2.473 1 98.5 86 ARG B C 1
ATOM 2737 O O . ARG B 1 86 ? 9 -13.242 -2.889 1 98.5 86 ARG B O 1
ATOM 2744 N N . SER B 1 87 ? 10.891 -13.203 -1.662 1 97.81 87 SER B N 1
ATOM 2745 C CA . SER B 1 87 ? 10.664 -14.531 -1.104 1 97.81 87 SER B CA 1
ATOM 2746 C C . SER B 1 87 ? 10.57 -14.484 0.417 1 97.81 87 SER B C 1
ATOM 2748 O O . SER B 1 87 ? 11.305 -13.727 1.065 1 97.81 87 SER B O 1
ATOM 2750 N N . VAL B 1 88 ? 9.711 -15.227 0.892 1 98.31 88 VAL B N 1
ATOM 2751 C CA . VAL B 1 88 ? 9.625 -15.492 2.324 1 98.31 88 VAL B CA 1
ATOM 2752 C C . VAL B 1 88 ? 9.836 -16.984 2.586 1 98.31 88 VAL B C 1
ATOM 2754 O O . VAL B 1 88 ? 9.094 -17.828 2.07 1 98.31 88 VAL B O 1
ATOM 2757 N N . PHE B 1 89 ? 10.828 -17.328 3.381 1 97.75 89 PHE B N 1
ATOM 2758 C CA . PHE B 1 89 ? 11.117 -18.703 3.768 1 97.75 89 PHE B CA 1
ATOM 2759 C C . PHE B 1 89 ? 10.719 -18.953 5.219 1 97.75 89 PHE B C 1
ATOM 2761 O O . PHE B 1 89 ? 11.008 -18.125 6.094 1 97.75 89 PHE B O 1
ATOM 2768 N N . VAL B 1 90 ? 10.078 -20.062 5.457 1 97.44 90 VAL B N 1
ATOM 2769 C CA . VAL B 1 90 ? 9.594 -20.375 6.793 1 97.44 90 VAL B CA 1
ATOM 2770 C C . VAL B 1 90 ? 10.023 -21.797 7.176 1 97.44 90 VAL B C 1
ATOM 2772 O O . VAL B 1 90 ? 9.836 -22.734 6.402 1 97.44 90 VAL B O 1
ATOM 2775 N N . ARG B 1 91 ? 10.586 -21.906 8.305 1 95.88 91 ARG B N 1
ATOM 2776 C CA . ARG B 1 91 ? 10.898 -23.234 8.836 1 95.88 91 ARG B CA 1
ATOM 2777 C C . ARG B 1 91 ? 9.625 -24 9.164 1 95.88 91 ARG B C 1
ATOM 2779 O O . ARG B 1 91 ? 8.766 -23.5 9.891 1 95.88 91 ARG B O 1
ATOM 2786 N N . PRO B 1 92 ? 9.375 -25.188 8.672 1 92.94 92 PRO B N 1
ATOM 2787 C CA . PRO B 1 92 ? 8.109 -25.922 8.789 1 92.94 92 PRO B CA 1
ATOM 2788 C C . PRO B 1 92 ? 7.727 -26.203 10.242 1 92.94 92 PRO B C 1
ATOM 2790 O O . PRO B 1 92 ? 6.539 -26.203 10.578 1 92.94 92 PRO B O 1
ATOM 2793 N N . ASP B 1 93 ? 8.547 -26.438 11.195 1 88.25 93 ASP B N 1
ATOM 2794 C CA . ASP B 1 93 ? 8.219 -26.859 12.547 1 88.25 93 ASP B CA 1
ATOM 2795 C C . ASP B 1 93 ? 7.922 -25.672 13.445 1 88.25 93 ASP B C 1
ATOM 2797 O O . ASP B 1 93 ? 7.395 -25.828 14.555 1 88.25 93 ASP B O 1
ATOM 2801 N N . SER B 1 94 ? 8.086 -24.5 13 1 82.88 94 SER B N 1
ATOM 2802 C CA . SER B 1 94 ? 7.945 -23.312 13.828 1 82.88 94 SER B CA 1
ATOM 2803 C C . SER B 1 94 ? 6.512 -22.781 13.797 1 82.88 94 SER B C 1
ATOM 2805 O O . SER B 1 94 ? 6.07 -22.109 14.727 1 82.88 94 SER B O 1
ATOM 2807 N N . PHE B 1 95 ? 5.773 -23.203 12.75 1 83.25 95 PHE B N 1
ATOM 2808 C CA . PHE B 1 95 ? 4.426 -22.672 12.617 1 83.25 95 PHE B CA 1
ATOM 2809 C C . PHE B 1 95 ? 3.484 -23.719 12.031 1 83.25 95 PHE B C 1
ATOM 2811 O O . PHE B 1 95 ? 3.414 -23.875 10.812 1 83.25 95 PHE B O 1
ATOM 2818 N N . PRO B 1 96 ? 2.732 -24.203 12.836 1 77.81 96 PRO B N 1
ATOM 2819 C CA . PRO B 1 96 ? 1.968 -25.375 12.391 1 77.81 96 PRO B CA 1
ATOM 2820 C C . PRO B 1 96 ? 0.744 -25 11.562 1 77.81 96 PRO B C 1
ATOM 2822 O O . PRO B 1 96 ? 0.155 -25.859 10.898 1 77.81 96 PRO B O 1
ATOM 2825 N N . ASN B 1 97 ? 0.342 -23.781 11.406 1 87.5 97 ASN B N 1
ATOM 2826 C CA . ASN B 1 97 ? -0.917 -23.438 10.758 1 87.5 97 ASN B CA 1
ATOM 2827 C C . ASN B 1 97 ? -0.691 -22.891 9.352 1 87.5 97 ASN B C 1
ATOM 2829 O O . ASN B 1 97 ? -1.524 -22.156 8.82 1 87.5 97 ASN B O 1
ATOM 2833 N N . LEU B 1 98 ? 0.342 -23.422 8.672 1 94.75 98 LEU B N 1
ATOM 2834 C CA . LEU B 1 98 ? 0.604 -22.953 7.312 1 94.75 98 LEU B CA 1
ATOM 2835 C C . LEU B 1 98 ? 0.065 -23.938 6.281 1 94.75 98 LEU B C 1
ATOM 2837 O O . LEU B 1 98 ? -0.07 -25.125 6.562 1 94.75 98 LEU B O 1
ATOM 2841 N N . PRO B 1 99 ? -0.312 -23.438 5.102 1 94.62 99 PRO B N 1
ATOM 2842 C CA . PRO B 1 99 ? -0.867 -24.312 4.066 1 94.62 99 PRO B CA 1
ATOM 2843 C C . PRO B 1 99 ? 0.076 -25.438 3.684 1 94.62 99 PRO B C 1
ATOM 2845 O O . PRO B 1 99 ? 1.294 -25.25 3.635 1 94.62 99 PRO B O 1
ATOM 2848 N N . THR B 1 100 ? -0.469 -26.562 3.318 1 93.25 100 THR B N 1
ATOM 2849 C CA . THR B 1 100 ? 0.337 -27.766 3.072 1 93.25 100 THR B CA 1
ATOM 2850 C C . THR B 1 100 ? 0.371 -28.094 1.584 1 93.25 100 THR B C 1
ATOM 2852 O O . THR B 1 100 ? 1.062 -29.031 1.166 1 93.25 100 THR B O 1
ATOM 2855 N N . GLU B 1 101 ? -0.343 -27.344 0.792 1 94.19 101 GLU B N 1
ATOM 2856 C CA . GLU B 1 101 ? -0.393 -27.594 -0.644 1 94.19 101 GLU B CA 1
ATOM 2857 C C . GLU B 1 101 ? 0.114 -26.391 -1.436 1 94.19 101 GLU B C 1
ATOM 2859 O O . GLU B 1 101 ? -0.029 -25.25 -0.998 1 94.19 101 GLU B O 1
ATOM 2864 N N . THR B 1 102 ? 0.666 -26.719 -2.596 1 96.62 102 THR B N 1
ATOM 2865 C CA . THR B 1 102 ? 1.082 -25.641 -3.5 1 96.62 102 THR B CA 1
ATOM 2866 C C . THR B 1 102 ? -0.13 -24.922 -4.07 1 96.62 102 THR B C 1
ATOM 2868 O O . THR B 1 102 ? -1.161 -25.531 -4.344 1 96.62 102 THR B O 1
ATOM 2871 N N . LYS B 1 103 ? -0.011 -23.625 -4.242 1 96.31 103 LYS B N 1
ATOM 2872 C CA . LYS B 1 103 ? -1.115 -22.859 -4.816 1 96.31 103 LYS B CA 1
ATOM 2873 C C . LYS B 1 103 ? -0.677 -21.453 -5.18 1 96.31 103 LYS B C 1
ATOM 2875 O O . LYS B 1 103 ? 0.185 -20.875 -4.516 1 96.31 103 LYS B O 1
ATOM 2880 N N . ALA B 1 104 ? -1.243 -20.938 -6.234 1 97.12 104 ALA B N 1
ATOM 2881 C CA . ALA B 1 104 ? -1.186 -19.484 -6.48 1 97.12 104 ALA B CA 1
ATOM 2882 C C . ALA B 1 104 ? -2.082 -18.734 -5.508 1 97.12 104 ALA B C 1
ATOM 2884 O O . ALA B 1 104 ? -3.182 -19.188 -5.184 1 97.12 104 ALA B O 1
ATOM 2885 N N . VAL B 1 105 ? -1.595 -17.562 -5.105 1 97.31 105 VAL B N 1
ATOM 2886 C CA . VAL B 1 105 ? -2.324 -16.906 -4.023 1 97.31 105 VAL B CA 1
ATOM 2887 C C . VAL B 1 105 ? -2.426 -15.414 -4.301 1 97.31 105 VAL B C 1
ATOM 2889 O O . VAL B 1 105 ? -1.578 -14.844 -4.996 1 97.31 105 VAL B O 1
ATOM 2892 N N . SER B 1 106 ? -3.484 -14.859 -3.732 1 95.06 106 SER B N 1
ATOM 2893 C CA . SER B 1 106 ? -3.572 -13.406 -3.678 1 95.06 106 SER B CA 1
ATOM 2894 C C . SER B 1 106 ? -2.719 -12.844 -2.547 1 95.06 106 SER B C 1
ATOM 2896 O O . SER B 1 106 ? -2.631 -13.438 -1.472 1 95.06 106 SER B O 1
ATOM 2898 N N . ILE B 1 107 ? -2.117 -11.75 -2.824 1 96.88 107 ILE B N 1
ATOM 2899 C CA . ILE B 1 107 ? -1.338 -11.031 -1.821 1 96.88 107 ILE B CA 1
ATOM 2900 C C . ILE B 1 107 ? -2.068 -9.758 -1.414 1 96.88 107 ILE B C 1
ATOM 2902 O O . ILE B 1 107 ? -2.268 -8.859 -2.236 1 96.88 107 ILE B O 1
ATOM 2906 N N . SER B 1 108 ? -2.475 -9.672 -0.152 1 96.56 108 SER B N 1
ATOM 2907 C CA . SER B 1 108 ? -3.148 -8.461 0.317 1 96.56 108 SER B CA 1
ATOM 2908 C C . SER B 1 108 ? -2.195 -7.273 0.353 1 96.56 108 SER B C 1
ATOM 2910 O O . SER B 1 108 ? -0.979 -7.449 0.457 1 96.56 108 SER B O 1
ATOM 2912 N N . PRO B 1 109 ? -2.783 -6.074 0.305 1 96.94 109 PRO B N 1
ATOM 2913 C CA . PRO B 1 109 ? -1.922 -4.898 0.451 1 96.94 109 PRO B CA 1
ATOM 2914 C C . PRO B 1 109 ? -1.113 -4.918 1.747 1 96.94 109 PRO B C 1
ATOM 2916 O O . PRO B 1 109 ? 0.06 -4.535 1.752 1 96.94 109 PRO B O 1
ATOM 2919 N N . LEU B 1 110 ? -1.683 -5.387 2.816 1 98.19 110 LEU B N 1
ATOM 2920 C CA . LEU B 1 110 ? -0.967 -5.469 4.086 1 98.19 110 LEU B CA 1
ATOM 2921 C C . LEU B 1 110 ? 0.205 -6.438 3.986 1 98.19 110 LEU B C 1
ATOM 2923 O O . LEU B 1 110 ? 1.331 -6.098 4.355 1 98.19 110 LEU B O 1
ATOM 2927 N N . LEU B 1 111 ? -0.028 -7.598 3.486 1 98.44 111 LEU B N 1
ATOM 2928 C CA . LEU B 1 111 ? 1.04 -8.586 3.355 1 98.44 111 LEU B CA 1
ATOM 2929 C C . LEU B 1 111 ? 2.137 -8.078 2.426 1 98.44 111 LEU B C 1
ATOM 2931 O O . LEU B 1 111 ? 3.324 -8.281 2.688 1 98.44 111 LEU B O 1
ATOM 2935 N N . SER B 1 112 ? 1.724 -7.449 1.347 1 98.38 112 SER B N 1
ATOM 2936 C CA . SER B 1 112 ? 2.684 -6.863 0.418 1 98.38 112 SER B CA 1
ATOM 2937 C C . SER B 1 112 ? 3.641 -5.918 1.138 1 98.38 112 SER B C 1
ATOM 2939 O O . SER B 1 112 ? 4.859 -6.047 1.014 1 98.38 112 SER B O 1
ATOM 2941 N N . GLU B 1 113 ? 3.115 -5.027 1.95 1 98.5 113 GLU B N 1
ATOM 2942 C CA . GLU B 1 113 ? 3.959 -4.043 2.621 1 98.5 113 GLU B CA 1
ATOM 2943 C C . GLU B 1 113 ? 4.785 -4.688 3.729 1 98.5 113 GLU B C 1
ATOM 2945 O O . GLU B 1 113 ? 5.918 -4.27 3.988 1 98.5 113 GLU B O 1
ATOM 2950 N N . LEU B 1 114 ? 4.246 -5.672 4.387 1 98.75 114 LEU B N 1
ATOM 2951 C CA . LEU B 1 114 ? 5.004 -6.414 5.391 1 98.75 114 LEU B CA 1
ATOM 2952 C C . LEU B 1 114 ? 6.215 -7.09 4.766 1 98.75 114 LEU B C 1
ATOM 2954 O O . LEU B 1 114 ? 7.32 -7.023 5.309 1 98.75 114 LEU B O 1
ATOM 2958 N N . ILE B 1 115 ? 5.98 -7.703 3.637 1 98.69 115 ILE B N 1
ATOM 2959 C CA . ILE B 1 115 ? 7.066 -8.406 2.961 1 98.69 115 ILE B CA 1
ATOM 2960 C C . ILE B 1 115 ? 8.133 -7.414 2.525 1 98.69 115 ILE B C 1
ATOM 2962 O O . ILE B 1 115 ? 9.328 -7.637 2.744 1 98.69 115 ILE B O 1
ATOM 2966 N N . LYS B 1 116 ? 7.727 -6.332 1.954 1 98.38 116 LYS B N 1
ATOM 2967 C CA . LYS B 1 116 ? 8.68 -5.312 1.522 1 98.38 116 LYS B CA 1
ATOM 2968 C C . LYS B 1 116 ? 9.516 -4.812 2.695 1 98.38 116 LYS B C 1
ATOM 2970 O O . LYS B 1 116 ? 10.734 -4.668 2.58 1 98.38 116 LYS B O 1
ATOM 2975 N N . ALA B 1 117 ? 8.898 -4.594 3.846 1 98 117 ALA B N 1
ATOM 2976 C CA . ALA B 1 117 ? 9.594 -4.117 5.039 1 98 117 ALA B CA 1
ATOM 2977 C C . ALA B 1 117 ? 10.555 -5.18 5.578 1 98 117 ALA B C 1
ATOM 2979 O O . ALA B 1 117 ? 11.594 -4.855 6.156 1 98 117 ALA B O 1
ATOM 2980 N N . SER B 1 118 ? 10.234 -6.418 5.387 1 98.25 118 SER B N 1
ATOM 2981 C CA . SER B 1 118 ? 10.945 -7.52 6.027 1 98.25 118 SER B CA 1
ATOM 2982 C C . SER B 1 118 ? 12.242 -7.836 5.289 1 98.25 118 SER B C 1
ATOM 2984 O O . SER B 1 118 ? 13.125 -8.5 5.832 1 98.25 118 SER B 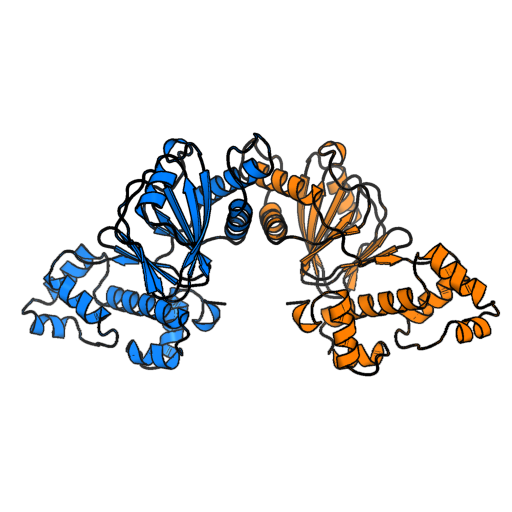O 1
ATOM 2986 N N . VAL B 1 119 ? 12.336 -7.418 4.035 1 97.75 119 VAL B N 1
ATOM 2987 C CA . VAL B 1 119 ? 13.453 -7.785 3.18 1 97.75 119 VAL B CA 1
ATOM 2988 C C . VAL B 1 119 ? 14.758 -7.277 3.785 1 97.75 119 VAL B C 1
ATOM 2990 O O . VAL B 1 119 ? 15.805 -7.914 3.652 1 97.75 119 VAL B O 1
ATOM 2993 N N . SER B 1 120 ? 14.727 -6.195 4.52 1 96.06 120 SER B N 1
ATOM 2994 C CA . SER B 1 120 ? 15.938 -5.598 5.07 1 96.06 120 SER B CA 1
ATOM 2995 C C . SER B 1 120 ? 16.234 -6.121 6.473 1 96.06 120 SER B C 1
ATOM 2997 O O . SER B 1 120 ? 17.281 -5.828 7.047 1 96.06 120 SER B O 1
ATOM 2999 N N . LEU B 1 121 ? 15.383 -6.871 7.016 1 96.94 121 LEU B N 1
ATOM 3000 C CA . LEU B 1 121 ? 15.531 -7.371 8.375 1 96.94 121 LEU B CA 1
ATOM 3001 C C . LEU B 1 121 ? 16.344 -8.664 8.391 1 96.94 121 LEU B C 1
ATOM 3003 O O . LEU B 1 121 ? 16.188 -9.516 7.523 1 96.94 121 LEU B O 1
ATOM 3007 N N . LYS B 1 122 ? 17.219 -8.742 9.391 1 94.38 122 LYS B N 1
ATOM 3008 C CA . LYS B 1 122 ? 18.047 -9.93 9.516 1 94.38 122 LYS B CA 1
ATOM 3009 C C . LYS B 1 122 ? 17.875 -10.594 10.875 1 94.38 122 LYS B C 1
ATOM 3011 O O . LYS B 1 122 ? 17.859 -9.906 11.906 1 94.38 122 LYS B O 1
ATOM 3016 N N . PRO B 1 123 ? 17.75 -11.914 10.836 1 92.81 123 PRO B N 1
ATOM 3017 C CA . PRO B 1 123 ? 17.688 -12.625 12.117 1 92.81 123 PRO B CA 1
ATOM 3018 C C . PRO B 1 123 ? 19.031 -12.656 12.836 1 92.81 123 PRO B C 1
ATOM 3020 O O . PRO B 1 123 ? 20.078 -12.461 12.211 1 92.81 123 PRO B O 1
ATOM 3023 N N . PRO B 1 124 ? 19 -12.898 14.18 1 94.19 124 PRO B N 1
ATOM 3024 C CA . PRO B 1 124 ? 17.797 -13.141 14.984 1 94.19 124 PRO B CA 1
ATOM 3025 C C . PRO B 1 124 ? 17.031 -11.852 15.312 1 94.19 124 PRO B C 1
ATOM 3027 O O . PRO B 1 124 ? 17.641 -10.781 15.406 1 94.19 124 PRO B O 1
ATOM 3030 N N . TYR B 1 125 ? 15.734 -12.023 15.484 1 94.81 125 TYR B N 1
ATOM 3031 C CA . TYR B 1 125 ? 14.883 -10.906 15.867 1 94.81 125 TYR B CA 1
ATOM 3032 C C . TYR B 1 125 ? 14.641 -10.898 17.375 1 94.81 125 TYR B C 1
ATOM 3034 O O . TYR B 1 125 ? 14.172 -11.891 17.938 1 94.81 125 TYR B O 1
ATOM 3042 N N . ALA B 1 126 ? 14.891 -9.773 18 1 94.62 126 ALA B N 1
ATOM 3043 C CA . ALA B 1 126 ? 14.625 -9.664 19.438 1 94.62 126 ALA B CA 1
ATOM 3044 C C . ALA B 1 126 ? 13.141 -9.852 19.734 1 94.62 126 ALA B C 1
ATOM 3046 O O . ALA B 1 126 ? 12.289 -9.359 19 1 94.62 126 ALA B O 1
ATOM 3047 N N . GLU B 1 127 ? 12.938 -10.5 20.859 1 90.62 127 GLU B N 1
ATOM 3048 C CA . GLU B 1 127 ? 11.555 -10.734 21.25 1 90.62 127 GLU B CA 1
ATOM 3049 C C . GLU B 1 127 ? 10.812 -9.414 21.469 1 90.62 127 GLU B C 1
ATOM 3051 O O . GLU B 1 127 ? 11.359 -8.469 22.031 1 90.62 127 GLU B O 1
ATOM 3056 N N . ASP B 1 128 ? 9.617 -9.297 21.078 1 89 128 ASP B N 1
ATOM 3057 C CA . ASP B 1 128 ? 8.727 -8.156 21.266 1 89 128 ASP B CA 1
ATOM 3058 C C . ASP B 1 128 ? 9.266 -6.914 20.562 1 89 128 ASP B C 1
ATOM 3060 O O . ASP B 1 128 ? 9.008 -5.789 21 1 89 128 ASP B O 1
ATOM 3064 N N . SER B 1 129 ? 10.195 -7.168 19.625 1 94.62 129 SER B N 1
ATOM 3065 C CA . SER B 1 129 ? 10.695 -6.074 18.797 1 94.62 129 SER B CA 1
ATOM 3066 C C . SER B 1 129 ? 9.789 -5.816 17.609 1 94.62 129 SER B C 1
ATOM 3068 O O . SER B 1 129 ? 8.945 -6.652 17.266 1 94.62 129 SER B O 1
ATOM 3070 N N . ARG B 1 130 ? 9.977 -4.652 17.016 1 95.94 130 ARG B N 1
ATOM 3071 C CA . ARG B 1 130 ? 9.273 -4.332 15.781 1 95.94 130 ARG B CA 1
ATOM 3072 C C . ARG B 1 130 ? 9.547 -5.383 14.711 1 95.94 130 ARG B C 1
ATOM 3074 O O . ARG B 1 130 ? 8.625 -5.832 14.023 1 95.94 130 ARG B O 1
ATOM 3081 N N . ASP B 1 131 ? 10.836 -5.766 14.617 1 97.62 131 ASP B N 1
ATOM 3082 C CA . ASP B 1 131 ? 11.234 -6.742 13.609 1 97.62 131 ASP B CA 1
ATOM 3083 C C . ASP B 1 131 ? 10.516 -8.07 13.82 1 97.62 131 ASP B C 1
ATOM 3085 O O . ASP B 1 131 ? 9.992 -8.664 12.875 1 97.62 131 ASP B O 1
ATOM 3089 N N . ALA B 1 132 ? 10.484 -8.516 15.07 1 96.69 132 ALA B N 1
ATOM 3090 C CA . ALA B 1 132 ? 9.805 -9.766 15.406 1 96.69 132 ALA B CA 1
ATOM 3091 C C . ALA B 1 132 ? 8.305 -9.672 15.117 1 96.69 132 ALA B C 1
ATOM 3093 O O . ALA B 1 132 ? 7.699 -10.625 14.625 1 96.69 132 ALA B O 1
ATOM 3094 N N . ARG B 1 133 ? 7.715 -8.547 15.438 1 97 133 ARG B N 1
ATOM 3095 C CA . ARG B 1 133 ? 6.285 -8.359 15.203 1 97 133 ARG B CA 1
ATOM 3096 C C . ARG B 1 133 ? 5.961 -8.391 13.719 1 97 133 ARG B C 1
ATOM 3098 O O . ARG B 1 133 ? 4.938 -8.938 13.305 1 97 133 ARG B O 1
ATOM 3105 N N . ILE B 1 134 ? 6.84 -7.781 12.875 1 98.25 134 ILE B N 1
ATOM 3106 C CA . ILE B 1 134 ? 6.672 -7.828 11.43 1 98.25 134 ILE B CA 1
ATOM 3107 C C . ILE B 1 134 ? 6.668 -9.281 10.961 1 98.25 134 ILE B C 1
ATOM 3109 O O . ILE B 1 134 ? 5.75 -9.711 10.258 1 98.25 134 ILE B O 1
ATOM 3113 N N . MET B 1 135 ? 7.617 -10.031 11.391 1 97.44 135 MET B N 1
ATOM 3114 C CA . MET B 1 135 ? 7.758 -11.406 10.922 1 97.44 135 MET B CA 1
ATOM 3115 C C . MET B 1 135 ? 6.602 -12.266 11.414 1 97.44 135 MET B C 1
ATOM 3117 O O . MET B 1 135 ? 6.066 -13.086 10.656 1 97.44 135 MET B O 1
ATOM 3121 N N . HIS B 1 136 ? 6.164 -12.094 12.648 1 96.38 136 HIS B N 1
ATOM 3122 C CA . HIS B 1 136 ? 5.047 -12.867 13.172 1 96.38 136 HIS B CA 1
ATOM 3123 C C . HIS B 1 136 ? 3.75 -12.523 12.445 1 96.38 136 HIS B C 1
ATOM 3125 O O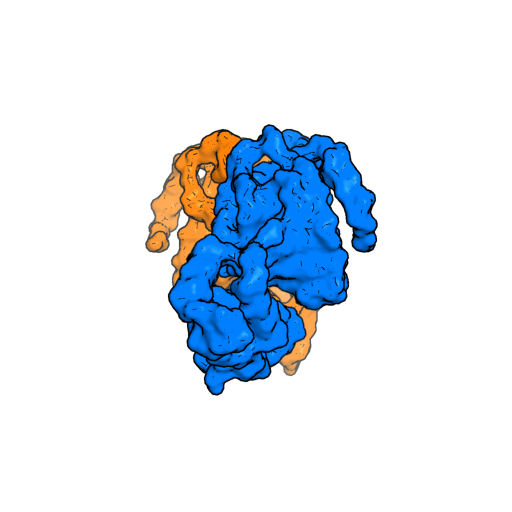 . HIS B 1 136 ? 2.92 -13.406 12.203 1 96.38 136 HIS B O 1
ATOM 3131 N N . LEU B 1 137 ? 3.607 -11.258 12.141 1 97.38 137 LEU B N 1
ATOM 3132 C CA . LEU B 1 137 ? 2.404 -10.867 11.414 1 97.38 137 LEU B CA 1
ATOM 3133 C C . LEU B 1 137 ? 2.408 -11.438 10 1 97.38 137 LEU B C 1
ATOM 3135 O O . LEU B 1 137 ? 1.354 -11.797 9.469 1 97.38 137 LEU B O 1
ATOM 3139 N N . ILE B 1 138 ? 3.566 -11.484 9.344 1 97.94 138 ILE B N 1
ATOM 3140 C CA . ILE B 1 138 ? 3.676 -12.164 8.055 1 97.94 138 ILE B CA 1
ATOM 3141 C C . ILE B 1 138 ? 3.182 -13.602 8.188 1 97.94 138 ILE B C 1
ATOM 3143 O O . ILE B 1 138 ? 2.395 -14.07 7.359 1 97.94 138 ILE B O 1
ATOM 3147 N N . LEU B 1 139 ? 3.59 -14.281 9.273 1 96.88 139 LEU B N 1
ATOM 3148 C CA . LEU B 1 139 ? 3.178 -15.664 9.484 1 96.88 139 LEU B CA 1
ATOM 3149 C C . LEU B 1 139 ? 1.667 -15.758 9.672 1 96.88 139 LEU B C 1
ATOM 3151 O O . LEU B 1 139 ? 1.029 -16.688 9.156 1 96.88 139 LEU B O 1
ATOM 3155 N N . ASP B 1 140 ? 1.104 -14.781 10.383 1 96.44 140 ASP B N 1
ATOM 3156 C CA . ASP B 1 140 ? -0.348 -14.727 10.516 1 96.44 140 ASP B CA 1
ATOM 3157 C C . ASP B 1 140 ? -1.024 -14.617 9.156 1 96.44 140 ASP B C 1
ATOM 3159 O O . ASP B 1 140 ? -2.016 -15.305 8.891 1 96.44 140 ASP B O 1
ATOM 3163 N N . GLU B 1 141 ? -0.508 -13.758 8.289 1 96.94 141 GLU B N 1
ATOM 3164 C CA . GLU B 1 141 ? -1.091 -13.5 6.977 1 96.94 141 GLU B CA 1
ATOM 3165 C C . GLU B 1 141 ? -0.93 -14.703 6.055 1 96.94 141 GLU B C 1
ATOM 3167 O O . GLU B 1 141 ? -1.805 -14.984 5.234 1 96.94 141 GLU B O 1
ATOM 3172 N N . LEU B 1 142 ? 0.198 -15.391 6.195 1 96.94 142 LEU B N 1
ATOM 3173 C CA . LEU B 1 142 ? 0.462 -16.562 5.359 1 96.94 142 LEU B CA 1
ATOM 3174 C C . LEU B 1 142 ? -0.553 -17.656 5.629 1 96.94 142 LEU B C 1
ATOM 3176 O O . LEU B 1 142 ? -0.892 -18.438 4.73 1 96.94 142 LEU B O 1
ATOM 3180 N N . ALA B 1 143 ? -0.999 -17.703 6.863 1 94.88 143 ALA B N 1
ATOM 3181 C CA . ALA B 1 143 ? -1.959 -18.719 7.258 1 94.88 143 ALA B CA 1
ATOM 3182 C C . ALA B 1 143 ? -3.307 -18.5 6.574 1 94.88 143 ALA B C 1
ATOM 3184 O O . ALA B 1 143 ? -4.125 -19.422 6.492 1 94.88 143 ALA B O 1
ATOM 3185 N N . LEU B 1 144 ? -3.539 -17.266 6.016 1 90.94 144 LEU B N 1
ATOM 3186 C CA . LEU B 1 144 ? -4.84 -16.875 5.48 1 90.94 144 LEU B CA 1
ATOM 3187 C C . LEU B 1 144 ? -4.77 -16.672 3.971 1 90.94 144 LEU B C 1
ATOM 3189 O O . LEU B 1 144 ? -5.691 -16.125 3.367 1 90.94 144 LEU B O 1
ATOM 3193 N N . LEU B 1 145 ? -3.871 -17.188 3.283 1 93.69 145 LEU B N 1
ATOM 3194 C CA . LEU B 1 145 ? -3.617 -16.891 1.875 1 93.69 145 LEU B CA 1
ATOM 3195 C C . LEU B 1 145 ? -4.742 -17.438 1.001 1 93.69 145 LEU B C 1
ATOM 3197 O O . LEU B 1 145 ? -4.895 -18.656 0.857 1 93.69 145 LEU B O 1
ATOM 3201 N N . PRO B 1 146 ? -5.516 -16.578 0.383 1 94.19 146 PRO B N 1
ATOM 3202 C CA . PRO B 1 146 ? -6.559 -17.062 -0.521 1 94.19 146 PRO B CA 1
ATOM 3203 C C . PRO B 1 146 ? -5.996 -17.641 -1.814 1 94.19 146 PRO B C 1
ATOM 3205 O O . PRO B 1 146 ? -5.125 -17.031 -2.441 1 94.19 146 PRO B O 1
ATOM 3208 N N . ALA B 1 147 ? -6.551 -18.766 -2.24 1 94.62 147 ALA B N 1
ATOM 3209 C CA . ALA B 1 147 ? -6.094 -19.422 -3.457 1 94.62 147 ALA B CA 1
ATOM 3210 C C . ALA B 1 147 ? -6.695 -18.781 -4.699 1 94.62 147 ALA B C 1
ATOM 3212 O O . ALA B 1 147 ? -7.832 -18.297 -4.668 1 94.62 147 ALA B O 1
ATOM 3213 N N . LEU B 1 148 ? -5.922 -18.703 -5.762 1 91.88 148 LEU B N 1
ATOM 3214 C CA . LEU B 1 148 ? -6.387 -18.25 -7.062 1 91.88 148 LEU B CA 1
ATOM 3215 C C . LEU B 1 148 ? -6.363 -19.375 -8.086 1 91.88 148 LEU B C 1
ATOM 3217 O O . LEU B 1 148 ? -5.457 -20.219 -8.07 1 91.88 148 LEU B O 1
ATOM 3221 N N . PRO B 1 149 ? -7.309 -19.375 -8.961 1 89.56 149 PRO B N 1
ATOM 3222 C CA . PRO B 1 149 ? -7.363 -20.422 -9.984 1 89.56 149 PRO B CA 1
ATOM 3223 C C . PRO B 1 149 ? -6.445 -20.125 -11.172 1 89.56 149 PRO B C 1
ATOM 3225 O O . PRO B 1 149 ? -6.922 -19.969 -12.297 1 89.56 149 PRO B O 1
ATOM 3228 N N . LEU B 1 150 ? -5.215 -20.219 -10.953 1 93.88 150 LEU B N 1
ATOM 3229 C CA . LEU B 1 150 ? -4.234 -19.875 -11.969 1 93.88 150 LEU B CA 1
ATOM 3230 C C . LEU B 1 150 ? -3.379 -21.078 -12.344 1 93.88 150 LEU B C 1
ATOM 3232 O O . LEU B 1 150 ? -2.207 -20.922 -12.703 1 93.88 150 LEU B O 1
ATOM 3236 N N . SER B 1 151 ? -3.934 -22.219 -12.172 1 95.44 151 SER B N 1
ATOM 3237 C CA . SER B 1 151 ? -3.215 -23.453 -12.484 1 95.44 151 SER B CA 1
ATOM 3238 C C . SER B 1 151 ? -3.68 -24.047 -13.812 1 95.44 151 SER B C 1
ATOM 3240 O O . SER B 1 151 ? -4.812 -23.797 -14.242 1 95.44 151 SER B O 1
ATOM 3242 N N . LEU B 1 152 ? -2.814 -24.656 -14.445 1 96.81 152 LEU B N 1
ATOM 3243 C CA . LEU B 1 152 ? -3.062 -25.453 -15.641 1 96.81 152 LEU B CA 1
ATOM 3244 C C . LEU B 1 152 ? -2.533 -26.875 -15.477 1 96.81 152 LEU B C 1
ATOM 3246 O O . LEU B 1 152 ? -1.365 -27.141 -15.766 1 96.81 152 LEU B O 1
ATOM 3250 N N . PRO B 1 153 ? -3.467 -27.766 -15.094 1 97.12 153 PRO B N 1
ATOM 3251 C CA . PRO B 1 153 ? -3.016 -29.141 -14.914 1 97.12 153 PRO B CA 1
ATOM 3252 C C . PRO B 1 153 ? -2.52 -29.781 -16.219 1 97.12 153 PRO B C 1
ATOM 3254 O O . PRO B 1 153 ? -3.117 -29.562 -17.281 1 97.12 153 PRO B O 1
ATOM 3257 N N . GLN B 1 154 ? -1.486 -30.484 -16.125 1 96.19 154 GLN B N 1
ATOM 3258 C CA . GLN B 1 154 ? -0.936 -31.203 -17.266 1 96.19 154 GLN B CA 1
ATOM 3259 C C . GLN B 1 154 ? -1.235 -32.688 -17.156 1 96.19 154 GLN B C 1
ATOM 3261 O O . GLN B 1 154 ? -0.929 -33.344 -16.156 1 96.19 154 GLN B O 1
ATOM 3266 N N . PRO B 1 155 ? -1.812 -33.25 -18.234 1 96.38 155 PRO B N 1
ATOM 3267 C CA . PRO B 1 155 ? -2.156 -34.688 -18.188 1 96.38 155 PRO B CA 1
ATOM 3268 C C . PRO B 1 155 ? -0.931 -35.594 -18.266 1 96.38 155 PRO B C 1
ATOM 3270 O O . PRO B 1 155 ? 0.016 -35.281 -19 1 96.38 155 PRO B O 1
ATOM 3273 N N . ALA B 1 156 ? -1.011 -36.688 -17.578 1 95.38 156 ALA B N 1
ATOM 3274 C CA . ALA B 1 156 ? 0.042 -37.688 -17.641 1 95.38 156 ALA B CA 1
ATOM 3275 C C . ALA B 1 156 ? -0.165 -38.625 -18.828 1 95.38 156 ALA B C 1
ATOM 3277 O O . ALA B 1 156 ? 0.801 -39.125 -19.406 1 95.38 156 ALA B O 1
ATOM 3278 N N . ASP B 1 157 ? -1.413 -38.875 -19.188 1 96.62 157 ASP B N 1
ATOM 3279 C CA . ASP B 1 157 ? -1.72 -39.719 -20.328 1 96.62 157 ASP B CA 1
ATOM 3280 C C . ASP B 1 157 ? -1.136 -39.156 -21.625 1 96.62 157 ASP B C 1
ATOM 3282 O O . ASP B 1 157 ? -1.42 -38 -21.984 1 96.62 157 ASP B O 1
ATOM 3286 N N . PRO B 1 158 ? -0.354 -39.875 -22.297 1 96.06 158 PRO B N 1
ATOM 3287 C CA . PRO B 1 158 ? 0.363 -39.344 -23.453 1 96.06 158 PRO B CA 1
ATOM 3288 C C . PRO B 1 158 ? -0.576 -38.875 -24.547 1 96.06 158 PRO B C 1
ATOM 3290 O O . PRO B 1 158 ? -0.226 -37.969 -25.312 1 96.06 158 PRO B O 1
ATOM 3293 N N . ARG B 1 159 ? -1.725 -39.531 -24.688 1 94.88 159 ARG B N 1
ATOM 3294 C CA . ARG B 1 159 ? -2.652 -39.156 -25.75 1 94.88 159 ARG B CA 1
ATOM 3295 C C . ARG B 1 159 ? -3.217 -37.75 -25.516 1 94.88 159 ARG B C 1
ATOM 3297 O O . ARG B 1 159 ? -3.166 -36.906 -26.406 1 94.88 159 ARG B O 1
ATOM 3304 N N . VAL B 1 160 ? -3.637 -37.5 -24.344 1 96.19 160 VAL B N 1
ATOM 3305 C CA . VAL B 1 160 ? -4.195 -36.188 -24.016 1 96.19 160 VAL B CA 1
ATOM 3306 C C . VAL B 1 160 ? -3.07 -35.156 -23.875 1 96.19 160 VAL B C 1
ATOM 3308 O O . VAL B 1 160 ? -3.24 -33.969 -24.203 1 96.19 160 VAL B O 1
ATOM 3311 N N . HIS B 1 161 ? -1.987 -35.594 -23.406 1 97.12 161 HIS B N 1
ATOM 3312 C CA . HIS B 1 161 ? -0.821 -34.719 -23.328 1 97.12 161 HIS B CA 1
ATOM 3313 C C . HIS B 1 161 ? -0.461 -34.156 -24.688 1 97.12 161 HIS B C 1
ATOM 3315 O O . HIS B 1 161 ? -0.113 -32.969 -24.797 1 97.12 161 HIS B O 1
ATOM 3321 N N . ARG B 1 162 ? -0.483 -34.938 -25.672 1 97 162 ARG B N 1
ATOM 3322 C CA . ARG B 1 162 ? -0.204 -34.5 -27.047 1 97 162 ARG B CA 1
ATOM 3323 C C . ARG B 1 162 ? -1.161 -33.406 -27.469 1 97 162 ARG B C 1
ATOM 3325 O O . ARG B 1 162 ? -0.751 -32.438 -28.125 1 97 162 ARG B O 1
ATOM 3332 N N . ILE B 1 163 ? -2.367 -33.594 -27.156 1 97.75 163 ILE B N 1
ATOM 3333 C CA . ILE B 1 163 ? -3.369 -32.594 -27.484 1 97.75 163 ILE B CA 1
ATOM 3334 C C . ILE B 1 163 ? -3.02 -31.266 -26.766 1 97.75 163 ILE B C 1
ATOM 3336 O O . ILE B 1 163 ? -2.957 -30.219 -27.406 1 97.75 163 ILE B O 1
ATOM 3340 N N . CYS B 1 164 ? -2.752 -31.359 -25.469 1 97.5 164 CYS B N 1
ATOM 3341 C CA . CYS B 1 164 ? -2.479 -30.188 -24.641 1 97.5 164 CYS B CA 1
ATOM 3342 C C . CYS B 1 164 ? -1.231 -29.453 -25.141 1 97.5 164 CYS B C 1
ATOM 3344 O O . CYS B 1 164 ? -1.226 -28.219 -25.234 1 97.5 164 CYS B O 1
ATOM 3346 N N . GLN B 1 165 ? -0.263 -30.141 -25.484 1 96.62 165 GLN B N 1
ATOM 3347 C CA . GLN B 1 165 ? 0.966 -29.547 -26 1 96.62 165 GLN B CA 1
ATOM 3348 C C . GLN B 1 165 ? 0.712 -28.812 -27.312 1 96.62 165 GLN B C 1
ATOM 3350 O O . GLN B 1 165 ? 1.209 -27.703 -27.516 1 96.62 165 GLN B O 1
ATOM 3355 N N . ALA B 1 166 ? 0.034 -29.453 -28.141 1 96.69 166 ALA B N 1
ATOM 3356 C CA . ALA B 1 166 ? -0.291 -28.844 -29.422 1 96.69 166 ALA B CA 1
ATOM 3357 C C . ALA B 1 166 ? -1.05 -27.531 -29.234 1 96.69 166 ALA B C 1
ATOM 3359 O O . ALA B 1 166 ? -0.768 -26.531 -29.922 1 96.69 166 ALA B O 1
ATOM 3360 N N . LEU B 1 167 ? -1.996 -27.547 -28.344 1 95.94 167 LEU B N 1
ATOM 3361 C CA . LEU B 1 167 ? -2.826 -26.375 -28.094 1 95.94 167 LEU B CA 1
ATOM 3362 C C . LEU B 1 167 ? -2.014 -25.266 -27.453 1 95.94 167 LEU B C 1
ATOM 3364 O O . LEU B 1 167 ? -2.273 -24.078 -27.688 1 95.94 167 LEU B O 1
ATOM 3368 N N . GLN B 1 168 ? -1.053 -25.562 -26.641 1 94.75 168 GLN B N 1
ATOM 3369 C CA . GLN B 1 168 ? -0.186 -24.562 -26.016 1 94.75 168 GLN B CA 1
ATOM 3370 C C . GLN B 1 168 ? 0.79 -23.984 -27.031 1 94.75 168 GLN B C 1
ATOM 3372 O O . GLN B 1 168 ? 1.141 -22.797 -26.969 1 94.75 168 GLN B O 1
ATOM 3377 N N . ASP B 1 169 ? 1.139 -24.797 -28.016 1 94.81 169 ASP B N 1
ATOM 3378 C CA . ASP B 1 169 ? 2.037 -24.344 -29.078 1 94.81 169 ASP B CA 1
ATOM 3379 C C . ASP B 1 169 ? 1.31 -23.453 -30.078 1 94.81 169 ASP B C 1
ATOM 3381 O O . ASP B 1 169 ? 1.91 -22.547 -30.656 1 94.81 169 ASP B O 1
ATOM 3385 N N . GLU B 1 170 ? 0.06 -23.75 -30.266 1 95.88 170 GLU B N 1
ATOM 3386 C CA . GLU B 1 170 ? -0.806 -22.984 -31.156 1 95.88 170 GLU B CA 1
ATOM 3387 C C . GLU B 1 170 ? -2.129 -22.641 -30.469 1 95.88 170 GLU B C 1
ATOM 3389 O O . GLU B 1 170 ? -3.162 -23.25 -30.781 1 95.88 170 GLU B O 1
ATOM 3394 N N . PRO B 1 171 ? -2.117 -21.641 -29.734 1 94.31 171 PRO B N 1
ATOM 3395 C CA . PRO B 1 171 ? -3.285 -21.344 -28.906 1 94.31 171 PRO B CA 1
ATOM 3396 C C . PRO B 1 171 ? -4.516 -20.953 -29.719 1 94.31 171 PRO B C 1
ATOM 3398 O O . PRO B 1 171 ? -5.645 -21.062 -29.234 1 94.31 171 PRO B O 1
ATOM 3401 N N . GLY B 1 172 ? -4.34 -20.578 -30.891 1 94.44 172 GLY B N 1
ATOM 3402 C CA . GLY B 1 172 ? -5.457 -20.203 -31.75 1 94.44 172 GLY B CA 1
ATOM 3403 C C . GLY B 1 172 ? -6.109 -21.406 -32.438 1 94.44 172 GLY B C 1
ATOM 3404 O O . GLY B 1 172 ? -7.121 -21.25 -33.125 1 94.44 172 GLY B O 1
ATOM 3405 N N . ASP B 1 173 ? -5.551 -22.578 -32.281 1 94.94 173 ASP B N 1
ATOM 3406 C CA . ASP B 1 173 ? -6.094 -23.797 -32.875 1 94.94 173 ASP B CA 1
ATOM 3407 C C . ASP B 1 173 ? -7.535 -24.031 -32.438 1 94.94 173 ASP B C 1
ATOM 3409 O O . ASP B 1 173 ? -7.812 -24.156 -31.234 1 94.94 173 ASP B O 1
ATOM 3413 N N . ALA B 1 174 ? -8.484 -24.172 -33.344 1 94.56 174 ALA B N 1
ATOM 3414 C CA . ALA B 1 174 ? -9.906 -24.281 -33.062 1 94.56 174 ALA B CA 1
ATOM 3415 C C . ALA B 1 174 ? -10.367 -25.734 -33.188 1 94.56 174 ALA B C 1
ATOM 3417 O O . ALA B 1 174 ? -11.57 -26.016 -33.219 1 94.56 174 ALA B O 1
ATOM 3418 N N . SER B 1 175 ? -9.414 -26.609 -33.25 1 96.44 175 SER B N 1
ATOM 3419 C CA . SER B 1 175 ? -9.766 -28.016 -33.406 1 96.44 175 SER B CA 1
ATOM 3420 C C . SER B 1 175 ? -10.711 -28.469 -32.312 1 96.44 175 SER B C 1
ATOM 3422 O O . SER B 1 175 ? -10.547 -28.094 -31.141 1 96.44 175 SER B O 1
ATOM 3424 N N . THR B 1 176 ? -11.688 -29.297 -32.688 1 96.94 176 THR B N 1
ATOM 3425 C CA . THR B 1 176 ? -12.656 -29.859 -31.75 1 96.94 176 THR B CA 1
ATOM 3426 C C . THR B 1 176 ? -12.227 -31.234 -31.266 1 96.94 176 THR B C 1
ATOM 3428 O O . THR B 1 176 ? -11.234 -31.781 -31.75 1 96.94 176 THR B O 1
ATOM 3431 N N . VAL B 1 177 ? -12.992 -31.688 -30.281 1 97.69 177 VAL B N 1
ATOM 3432 C CA . VAL B 1 177 ? -12.742 -33.031 -29.828 1 97.69 177 VAL B CA 1
ATOM 3433 C C . VAL B 1 177 ? -12.891 -34 -31 1 97.69 177 VAL B C 1
ATOM 3435 O O . VAL B 1 177 ? -12.133 -35 -31.109 1 97.69 177 VAL B O 1
ATOM 3438 N N . ALA B 1 178 ? -13.812 -33.75 -31.891 1 97.69 178 ALA B N 1
ATOM 3439 C CA . ALA B 1 178 ? -14.031 -34.594 -33.062 1 97.69 178 ALA B CA 1
ATOM 3440 C C . ALA B 1 178 ? -12.797 -34.594 -33.969 1 97.69 178 ALA B C 1
ATOM 3442 O O . ALA B 1 178 ? -12.398 -35.625 -34.5 1 97.69 178 ALA B O 1
ATOM 3443 N N . ASP B 1 179 ? -12.266 -33.438 -34.219 1 97.94 179 ASP B N 1
ATOM 3444 C CA . ASP B 1 179 ? -11.062 -33.312 -35.031 1 97.94 179 ASP B CA 1
ATOM 3445 C C . ASP B 1 179 ? -9.914 -34.156 -34.438 1 97.94 179 ASP B C 1
ATOM 3447 O O . ASP B 1 179 ? -9.227 -34.875 -35.156 1 97.94 179 ASP B O 1
ATOM 3451 N N . TRP B 1 180 ? -9.742 -34.031 -33.156 1 97.81 180 TRP B N 1
ATOM 3452 C CA . TRP B 1 180 ? -8.664 -34.719 -32.469 1 97.81 180 TRP B CA 1
ATOM 3453 C C . TRP B 1 180 ? -8.914 -36.219 -32.469 1 97.81 180 TRP B C 1
ATOM 3455 O O . TRP B 1 180 ? -7.969 -37.031 -32.562 1 97.81 180 TRP B O 1
ATOM 3465 N N . SER B 1 181 ? -10.156 -36.562 -32.344 1 97.75 181 SER B N 1
ATOM 3466 C CA . SER B 1 181 ? -10.531 -37.969 -32.438 1 97.75 181 SER B CA 1
ATOM 3467 C C . SER B 1 181 ? -10.031 -38.594 -33.75 1 97.75 181 SER B C 1
ATOM 3469 O O . SER B 1 181 ? -9.438 -39.656 -33.75 1 97.75 181 SER B O 1
ATOM 3471 N N . GLU B 1 182 ? -10.211 -37.938 -34.844 1 97.56 182 GLU B N 1
ATOM 3472 C CA . GLU B 1 182 ? -9.766 -38.375 -36.156 1 97.56 182 GLU B CA 1
ATOM 3473 C C . GLU B 1 182 ? -8.242 -38.438 -36.219 1 97.56 182 GLU B C 1
ATOM 3475 O O . GLU B 1 182 ? -7.664 -39.406 -36.688 1 97.56 182 GLU B O 1
ATOM 3480 N N . ARG B 1 183 ? -7.613 -37.438 -35.719 1 96.44 183 ARG B N 1
ATOM 3481 C CA . ARG B 1 183 ? -6.164 -37.312 -35.812 1 96.44 183 ARG B CA 1
ATOM 3482 C C . ARG B 1 183 ? -5.457 -38.375 -35 1 96.44 183 ARG B C 1
ATOM 3484 O O . ARG B 1 183 ? -4.398 -38.875 -35.406 1 96.44 183 ARG B O 1
ATOM 3491 N N . LEU B 1 184 ? -6.086 -38.719 -33.844 1 96.25 184 LEU B N 1
ATOM 3492 C CA . LEU B 1 184 ? -5.41 -39.625 -32.906 1 96.25 184 LEU B CA 1
ATOM 3493 C C . LEU B 1 184 ? -6.008 -41.031 -33 1 96.25 184 LEU B C 1
ATOM 3495 O O . LEU B 1 184 ? -5.535 -41.938 -32.312 1 96.25 184 LEU B O 1
ATOM 3499 N N . ASN B 1 185 ? -7.039 -41.156 -33.812 1 96.25 185 ASN B N 1
ATOM 3500 C CA . ASN B 1 185 ? -7.746 -42.438 -33.938 1 96.25 185 ASN B CA 1
ATOM 3501 C C . ASN B 1 185 ? -8.25 -42.906 -32.562 1 96.25 185 ASN B C 1
ATOM 3503 O O . ASN B 1 185 ? -7.977 -44.062 -32.188 1 96.25 185 ASN B O 1
ATOM 3507 N N . LEU B 1 186 ? -8.906 -42 -31.844 1 96.12 186 LEU B N 1
ATOM 3508 C CA . LEU B 1 186 ? -9.555 -42.281 -30.562 1 96.12 186 LEU B CA 1
ATOM 3509 C C . LEU B 1 186 ? -11.031 -41.875 -30.609 1 96.12 186 LEU B C 1
ATOM 3511 O O . LEU B 1 186 ? -11.406 -40.938 -31.312 1 96.12 186 LEU B O 1
ATOM 3515 N N . ASP B 1 187 ? -11.805 -42.594 -29.812 1 96.5 187 ASP B N 1
ATOM 3516 C CA . ASP B 1 187 ? -13.203 -42.188 -29.672 1 96.5 187 ASP B CA 1
ATOM 3517 C C . ASP B 1 187 ? -13.328 -40.875 -28.938 1 96.5 187 ASP B C 1
ATOM 3519 O O . ASP B 1 187 ? -12.594 -40.625 -27.984 1 96.5 187 ASP B O 1
ATOM 3523 N N . GLN B 1 188 ? -14.289 -40.125 -29.328 1 97.38 188 GLN B N 1
ATOM 3524 C CA . GLN B 1 188 ? -14.523 -38.844 -28.688 1 97.38 188 GLN B CA 1
ATOM 3525 C C . GLN B 1 188 ? -14.805 -39 -27.203 1 97.38 188 GLN B C 1
ATOM 3527 O O . GLN B 1 188 ? -14.352 -38.188 -26.375 1 97.38 188 GLN B O 1
ATOM 3532 N N . LYS B 1 189 ? -15.5 -39.969 -26.875 1 97.56 189 LYS B N 1
ATOM 3533 C CA . LYS B 1 189 ? -15.844 -40.25 -25.484 1 97.56 189 LYS B CA 1
ATOM 3534 C C . LYS B 1 189 ? -14.602 -40.531 -24.641 1 97.56 189 LYS B C 1
ATOM 3536 O O . LYS B 1 189 ? -14.523 -40.125 -23.484 1 97.56 189 LYS B O 1
ATOM 3541 N N . THR B 1 190 ? -13.734 -41.219 -25.219 1 97.25 190 THR B N 1
ATOM 3542 C CA . THR B 1 190 ? -12.477 -41.531 -24.547 1 97.25 190 THR B CA 1
ATOM 3543 C C . THR B 1 190 ? -11.688 -40.25 -24.266 1 97.25 190 THR B C 1
ATOM 3545 O O . THR B 1 190 ? -11.18 -40.031 -23.156 1 97.25 190 THR B O 1
ATOM 3548 N N . ILE B 1 191 ? -11.562 -39.375 -25.234 1 97.56 191 ILE B N 1
ATOM 3549 C CA . ILE B 1 191 ? -10.844 -38.094 -25.078 1 97.56 191 ILE B CA 1
ATOM 3550 C C . ILE B 1 191 ? -11.477 -37.281 -23.969 1 97.56 191 ILE B C 1
ATOM 3552 O O . ILE B 1 191 ? -10.781 -36.781 -23.078 1 97.56 191 ILE B O 1
ATOM 3556 N N . GLN B 1 192 ? -12.734 -37.188 -23.953 1 97.69 192 GLN B N 1
ATOM 3557 C CA . GLN B 1 192 ? -13.453 -36.406 -22.953 1 97.69 192 GLN B CA 1
ATOM 3558 C C . GLN B 1 192 ? -13.242 -37 -21.547 1 97.69 192 GLN B C 1
ATOM 3560 O O . GLN B 1 192 ? -13.008 -36.25 -20.594 1 97.69 192 GLN B O 1
ATOM 3565 N N . ARG B 1 193 ? -13.375 -38.25 -21.484 1 97.62 193 ARG B N 1
ATOM 3566 C CA . ARG B 1 193 ? -13.172 -38.938 -20.203 1 97.62 193 ARG B CA 1
ATOM 3567 C C . ARG B 1 193 ? -11.758 -38.719 -19.688 1 97.62 193 ARG B C 1
ATOM 3569 O O . ARG B 1 193 ? -11.57 -38.438 -18.5 1 97.62 193 ARG B O 1
ATOM 3576 N N . LEU B 1 194 ? -10.773 -38.812 -20.5 1 97.06 194 LEU B N 1
ATOM 3577 C CA . LEU B 1 194 ? -9.383 -38.656 -20.109 1 97.06 194 LEU B CA 1
ATOM 3578 C C . LEU B 1 194 ? -9.102 -37.219 -19.656 1 97.06 194 LEU B C 1
ATOM 3580 O O . LEU B 1 194 ? -8.352 -37 -18.703 1 97.06 194 LEU B O 1
ATOM 3584 N N . PHE B 1 195 ? -9.648 -36.25 -20.344 1 97.69 195 PHE B N 1
ATOM 3585 C CA . PHE B 1 195 ? -9.469 -34.844 -19.938 1 97.69 195 PHE B CA 1
ATOM 3586 C C . PHE B 1 195 ? -9.977 -34.625 -18.516 1 97.69 195 PHE B C 1
ATOM 3588 O O . PHE B 1 195 ? -9.281 -34.062 -17.688 1 97.69 195 PHE B O 1
ATOM 3595 N N . ARG B 1 196 ? -11.133 -35.094 -18.25 1 97.62 196 ARG B N 1
ATOM 3596 C CA . ARG B 1 196 ? -11.719 -34.938 -16.922 1 97.62 196 ARG B CA 1
ATOM 3597 C C . ARG B 1 196 ? -10.898 -35.688 -15.875 1 97.62 196 ARG B C 1
ATOM 3599 O O . ARG B 1 196 ? -10.602 -35.125 -14.812 1 97.62 196 ARG B O 1
ATOM 3606 N N . LYS B 1 197 ? -10.57 -36.844 -16.203 1 97.62 197 LYS B N 1
ATOM 3607 C CA . LYS B 1 197 ? -9.828 -37.688 -15.273 1 97.62 197 LYS B CA 1
ATOM 3608 C C . LYS B 1 197 ? -8.453 -37.062 -14.977 1 97.62 197 LYS B C 1
ATOM 3610 O O . LYS B 1 197 ? -8.031 -37.031 -13.82 1 97.62 197 LYS B O 1
ATOM 3615 N N . GLU B 1 198 ? -7.805 -36.594 -16.016 1 96.75 198 GLU B N 1
ATOM 3616 C CA . GLU B 1 198 ? -6.398 -36.219 -15.898 1 96.75 198 GLU B CA 1
ATOM 3617 C C . GLU B 1 198 ? -6.246 -34.75 -15.477 1 96.75 198 GLU B C 1
ATOM 3619 O O . GLU B 1 198 ? -5.23 -34.375 -14.898 1 96.75 198 GLU B O 1
ATOM 3624 N N . THR B 1 199 ? -7.223 -33.906 -15.75 1 96.62 199 THR B N 1
ATOM 3625 C CA . THR B 1 199 ? -7.023 -32.469 -15.531 1 96.62 199 THR B CA 1
ATOM 3626 C C . THR B 1 199 ? -8.125 -31.922 -14.633 1 96.62 199 THR B C 1
ATOM 3628 O O . THR B 1 199 ? -8.016 -30.797 -14.141 1 96.62 199 THR B O 1
ATOM 3631 N N . GLY B 1 200 ? -9.164 -32.688 -14.461 1 96.31 200 GLY B N 1
ATOM 3632 C CA . GLY B 1 200 ? -10.312 -32.188 -13.719 1 96.31 200 GLY B CA 1
ATOM 3633 C C . GLY B 1 200 ? -11.172 -31.219 -14.508 1 96.31 200 GLY B C 1
ATOM 3634 O O . GLY B 1 200 ? -12.117 -30.641 -13.969 1 96.31 200 GLY B O 1
ATOM 3635 N N . MET B 1 201 ? -10.875 -31.062 -15.781 1 96.75 201 MET B N 1
ATOM 3636 C CA . MET B 1 201 ? -11.57 -30.125 -16.641 1 96.75 201 MET B CA 1
ATOM 3637 C C . MET B 1 201 ? -12.039 -30.812 -17.922 1 96.75 201 MET B C 1
ATOM 3639 O O . MET B 1 201 ? -11.508 -31.844 -18.312 1 96.75 201 MET B O 1
ATOM 3643 N N . THR B 1 202 ? -13.086 -30.219 -18.516 1 97.5 202 THR B N 1
ATOM 3644 C CA . THR B 1 202 ? -13.406 -30.625 -19.891 1 97.5 202 THR B CA 1
ATOM 3645 C C . THR B 1 202 ? -12.367 -30.094 -20.875 1 97.5 202 THR B C 1
ATOM 3647 O O . THR B 1 202 ? -11.562 -29.234 -20.516 1 97.5 202 THR B O 1
ATOM 3650 N N . PHE B 1 203 ? -12.422 -30.688 -22.078 1 97.56 203 PHE B N 1
ATOM 3651 C CA . PHE B 1 203 ? -11.562 -30.219 -23.156 1 97.56 203 PHE B CA 1
ATOM 3652 C C . PHE B 1 203 ? -11.695 -28.719 -23.344 1 97.56 203 PHE B C 1
ATOM 3654 O O . PHE B 1 203 ? -10.688 -28 -23.391 1 97.56 203 PHE B O 1
ATOM 3661 N N . GLY B 1 204 ? -12.836 -28.219 -23.391 1 95.44 204 GLY B N 1
ATOM 3662 C CA . GLY B 1 204 ? -13.102 -26.797 -23.594 1 95.44 204 GLY B CA 1
ATOM 3663 C C . GLY B 1 204 ? -12.609 -25.922 -22.453 1 95.44 204 GLY B C 1
ATOM 3664 O O . GLY B 1 204 ? -11.992 -24.891 -22.688 1 95.44 204 GLY B O 1
ATOM 3665 N N . GLN B 1 205 ? -12.898 -26.344 -21.25 1 94.81 205 GLN B N 1
ATOM 3666 C CA . GLN B 1 205 ? -12.445 -25.609 -20.062 1 94.81 205 GLN B CA 1
ATOM 3667 C C . GLN B 1 205 ? -10.93 -25.5 -20.031 1 94.81 205 GLN B C 1
ATOM 3669 O O . GLN B 1 205 ? -10.383 -24.422 -19.75 1 94.81 205 GLN B O 1
ATOM 3674 N N . TRP B 1 206 ? -10.328 -26.594 -20.328 1 97 206 TRP B N 1
ATOM 3675 C CA . TRP B 1 206 ? -8.867 -26.625 -20.312 1 97 206 TRP B CA 1
ATOM 3676 C C . TRP B 1 206 ? -8.289 -25.672 -21.359 1 97 206 TRP B C 1
ATOM 3678 O O . TRP B 1 206 ? -7.383 -24.891 -21.062 1 97 206 TRP B O 1
ATOM 3688 N N . ARG B 1 207 ? -8.758 -25.781 -22.531 1 95.88 207 ARG B N 1
ATOM 3689 C CA . ARG B 1 207 ? -8.297 -24.922 -23.609 1 95.88 207 ARG B CA 1
ATOM 3690 C C . ARG B 1 207 ? -8.469 -23.453 -23.25 1 95.88 207 ARG B C 1
ATOM 3692 O O . ARG B 1 207 ? -7.566 -22.641 -23.469 1 95.88 207 ARG B O 1
ATOM 3699 N N . GLN B 1 208 ? -9.578 -23.141 -22.703 1 92.88 208 GLN B N 1
ATOM 3700 C CA . GLN B 1 208 ? -9.844 -21.766 -22.312 1 92.88 208 GLN B CA 1
ATOM 3701 C C . GLN B 1 208 ? -8.859 -21.312 -21.234 1 92.88 208 GLN B C 1
ATOM 3703 O O . GLN B 1 208 ? -8.344 -20.188 -21.297 1 92.88 208 GLN B O 1
ATOM 3708 N N . GLN B 1 209 ? -8.633 -22.172 -20.281 1 94.25 209 GLN B N 1
ATOM 3709 C CA . GLN B 1 209 ? -7.688 -21.875 -19.203 1 94.25 209 GLN B CA 1
ATOM 3710 C C . GLN B 1 209 ? -6.277 -21.672 -19.766 1 94.25 209 GLN B C 1
ATOM 3712 O O . GLN B 1 209 ? -5.578 -20.75 -19.359 1 94.25 209 GLN B O 1
ATOM 3717 N N . ALA B 1 210 ? -5.918 -22.5 -20.625 1 95.88 210 ALA B N 1
ATOM 3718 C CA . ALA B 1 210 ? -4.605 -22.406 -21.266 1 95.88 210 ALA B CA 1
ATOM 3719 C C . ALA B 1 210 ? -4.445 -21.062 -21.984 1 95.88 210 ALA B C 1
ATOM 3721 O O . ALA B 1 210 ? -3.418 -20.391 -21.859 1 95.88 210 ALA B O 1
ATOM 3722 N N . ARG B 1 211 ? -5.453 -20.703 -22.719 1 94.44 211 ARG B N 1
ATOM 3723 C CA . ARG B 1 211 ? -5.43 -19.453 -23.453 1 94.44 211 ARG B CA 1
ATOM 3724 C C . ARG B 1 211 ? -5.363 -18.266 -22.516 1 94.44 211 ARG B C 1
ATOM 3726 O O . ARG B 1 211 ? -4.613 -17.312 -22.75 1 94.44 211 ARG B O 1
ATOM 3733 N N . LEU B 1 212 ? -6.082 -18.375 -21.484 1 92.12 212 LEU B N 1
ATOM 3734 C CA . LEU B 1 212 ? -6.113 -17.297 -20.484 1 92.12 212 LEU B CA 1
ATOM 3735 C C . LEU B 1 212 ? -4.734 -17.094 -19.875 1 92.12 212 LEU B C 1
ATOM 3737 O O . LEU B 1 212 ? -4.258 -15.969 -19.766 1 92.12 212 LEU B O 1
ATOM 3741 N N . LEU B 1 213 ? -4.156 -18.125 -19.453 1 94.38 213 LEU B N 1
ATOM 3742 C CA . LEU B 1 213 ? -2.865 -18.062 -18.766 1 94.38 213 LEU B CA 1
ATOM 3743 C C . LEU B 1 213 ? -1.777 -17.578 -19.734 1 94.38 213 LEU B C 1
ATOM 3745 O O . LEU B 1 213 ? -0.894 -16.812 -19.344 1 94.38 213 LEU B O 1
ATOM 3749 N N . LEU B 1 214 ? -1.906 -18 -20.922 1 93.56 214 LEU B N 1
ATOM 3750 C CA . LEU B 1 214 ? -0.974 -17.516 -21.922 1 93.56 214 LEU B CA 1
ATOM 3751 C C . LEU B 1 214 ? -1.166 -16.016 -22.172 1 93.56 214 LEU B C 1
ATOM 3753 O O . LEU B 1 214 ? -0.194 -15.289 -22.375 1 93.56 214 LEU B O 1
ATOM 3757 N N . ALA B 1 215 ? -2.371 -15.609 -22.172 1 92.25 215 ALA B N 1
ATOM 3758 C CA . ALA B 1 215 ? -2.672 -14.188 -22.328 1 92.25 215 ALA B CA 1
ATOM 3759 C C . ALA B 1 215 ? -1.983 -13.359 -21.25 1 92.25 215 ALA B C 1
ATOM 3761 O O . ALA B 1 215 ? -1.434 -12.297 -21.531 1 92.25 215 ALA B O 1
ATOM 3762 N N . LEU B 1 216 ? -1.98 -13.852 -20.062 1 90.31 216 LEU B N 1
ATOM 3763 C CA . LEU B 1 216 ? -1.332 -13.164 -18.953 1 90.31 216 LEU B CA 1
ATOM 3764 C C . LEU B 1 216 ? 0.148 -12.938 -19.234 1 90.31 216 LEU B C 1
ATOM 3766 O O . LEU B 1 216 ? 0.675 -11.852 -18.984 1 90.31 216 LEU B O 1
ATOM 3770 N N . GLU B 1 217 ? 0.7 -13.938 -19.766 1 91.19 217 GLU B N 1
ATOM 3771 C CA . GLU B 1 217 ? 2.121 -13.852 -20.078 1 91.19 217 GLU B CA 1
ATOM 3772 C C . GLU B 1 217 ? 2.385 -12.773 -21.125 1 91.19 217 GLU B C 1
ATOM 3774 O O . GLU B 1 217 ? 3.314 -11.977 -20.984 1 91.19 217 GLU B O 1
ATOM 3779 N N . ARG B 1 218 ? 1.545 -12.766 -22.031 1 91.38 218 ARG B N 1
ATOM 3780 C CA . ARG B 1 218 ? 1.747 -11.875 -23.172 1 91.38 218 ARG B CA 1
ATOM 3781 C C . ARG B 1 218 ? 1.459 -10.422 -22.781 1 91.38 218 ARG B C 1
ATOM 3783 O O . ARG B 1 218 ? 2.172 -9.508 -23.203 1 91.38 218 ARG B O 1
ATOM 3790 N N . ILE B 1 219 ? 0.49 -10.273 -22 1 88.31 219 ILE B N 1
ATOM 3791 C CA . ILE B 1 219 ? 0.159 -8.938 -21.531 1 88.31 219 ILE B CA 1
ATOM 3792 C C . ILE B 1 219 ? 1.309 -8.391 -20.688 1 88.31 219 ILE B C 1
ATOM 3794 O O . ILE B 1 219 ? 1.648 -7.207 -20.781 1 88.31 219 ILE B O 1
ATOM 3798 N N . ALA B 1 220 ? 1.888 -9.18 -19.969 1 83.56 220 ALA B N 1
ATOM 3799 C CA . ALA B 1 220 ? 2.949 -8.797 -19.047 1 83.56 220 ALA B CA 1
ATOM 3800 C C . ALA B 1 220 ? 4.152 -8.234 -19.797 1 83.56 220 ALA B C 1
ATOM 3802 O O . ALA B 1 220 ? 4.875 -7.379 -19.266 1 83.56 220 ALA B O 1
ATOM 3803 N N . VAL B 1 221 ? 4.352 -8.688 -20.969 1 85.62 221 VAL B N 1
ATOM 3804 C CA . VAL B 1 221 ? 5.531 -8.242 -21.703 1 85.62 221 VAL B CA 1
ATOM 3805 C C . VAL B 1 221 ? 5.148 -7.117 -22.656 1 85.62 221 VAL B C 1
ATOM 3807 O O . VAL B 1 221 ? 5.941 -6.727 -23.516 1 85.62 221 VAL B O 1
ATOM 3810 N N . GLY B 1 222 ? 3.859 -6.711 -22.578 1 85.88 222 GLY B N 1
ATOM 3811 C CA . GLY B 1 222 ? 3.486 -5.465 -23.219 1 85.88 222 GLY B CA 1
ATOM 3812 C C . GLY B 1 222 ? 2.836 -5.672 -24.578 1 85.88 222 GLY B C 1
ATOM 3813 O O . GLY B 1 222 ? 2.68 -4.723 -25.344 1 85.88 222 GLY B O 1
ATOM 3814 N N . GLU B 1 223 ? 2.439 -6.863 -24.906 1 90.06 223 GLU B N 1
ATOM 3815 C CA . GLU B 1 223 ? 1.767 -7.082 -26.172 1 90.06 223 GLU B CA 1
ATOM 3816 C C . GLU B 1 223 ? 0.396 -6.414 -26.203 1 90.06 223 GLU B C 1
ATOM 3818 O O . GLU B 1 223 ? -0.277 -6.328 -25.172 1 90.06 223 GLU B O 1
ATOM 3823 N N . LYS B 1 224 ? -0.012 -5.992 -27.328 1 91.31 224 LYS B N 1
ATOM 3824 C CA . LYS B 1 224 ? -1.301 -5.324 -27.484 1 91.31 224 LYS B CA 1
ATOM 3825 C C . LYS B 1 224 ? -2.453 -6.316 -27.359 1 91.31 224 LYS B C 1
ATOM 3827 O O . LYS B 1 224 ? -2.377 -7.438 -27.859 1 91.31 224 LYS B O 1
ATOM 3832 N N . VAL B 1 225 ? -3.461 -5.914 -26.766 1 91 225 VAL B N 1
ATOM 3833 C CA . VAL B 1 225 ? -4.617 -6.758 -26.484 1 91 225 VAL B CA 1
ATOM 3834 C C . VAL B 1 225 ? -5.203 -7.297 -27.781 1 91 225 VAL B C 1
ATOM 3836 O O . VAL B 1 225 ? -5.633 -8.453 -27.844 1 91 225 VAL B O 1
ATOM 3839 N N . ILE B 1 226 ? -5.242 -6.461 -28.781 1 90.81 226 ILE B N 1
ATOM 3840 C CA . ILE B 1 226 ? -5.812 -6.859 -30.062 1 90.81 226 ILE B CA 1
ATOM 3841 C C . ILE B 1 226 ? -5.012 -8.023 -30.656 1 90.81 226 ILE B C 1
ATOM 3843 O O . ILE B 1 226 ? -5.59 -8.977 -31.172 1 90.81 226 ILE B O 1
ATOM 3847 N N . ASP B 1 227 ? -3.734 -7.992 -30.688 1 93.62 227 ASP B N 1
ATOM 3848 C CA . ASP B 1 227 ? -2.873 -9.055 -31.188 1 93.62 227 ASP B CA 1
ATOM 3849 C C . ASP B 1 227 ? -3.043 -10.336 -30.391 1 93.62 227 ASP B C 1
ATOM 3851 O O . ASP B 1 227 ? -3.107 -11.43 -30.953 1 93.62 227 ASP B O 1
ATOM 3855 N N . ILE B 1 228 ? -3.127 -10.156 -29.094 1 94.06 228 ILE B N 1
ATOM 3856 C CA . ILE B 1 228 ? -3.307 -11.297 -28.188 1 94.06 228 ILE B CA 1
ATOM 3857 C C . ILE B 1 228 ? -4.625 -12 -28.5 1 94.06 228 ILE B C 1
ATOM 3859 O O . ILE B 1 228 ? -4.664 -13.219 -28.656 1 94.06 228 ILE B O 1
ATOM 3863 N N . ALA B 1 229 ? -5.633 -11.219 -28.641 1 93.19 229 ALA B N 1
ATOM 3864 C CA . ALA B 1 229 ? -6.957 -11.766 -28.906 1 93.19 229 ALA B CA 1
ATOM 3865 C C . ALA B 1 229 ? -6.953 -12.602 -30.188 1 93.19 229 ALA B C 1
ATOM 3867 O O . ALA B 1 229 ? -7.414 -13.75 -30.188 1 93.19 229 ALA B O 1
ATOM 3868 N N . LEU B 1 230 ? -6.43 -12.086 -31.234 1 90.81 230 LEU B N 1
ATOM 3869 C CA . LEU B 1 230 ? -6.398 -12.758 -32.531 1 90.81 230 LEU B CA 1
ATOM 3870 C C . LEU B 1 230 ? -5.562 -14.031 -32.469 1 90.81 230 LEU B C 1
ATOM 3872 O O . LEU B 1 230 ? -5.977 -15.078 -32.969 1 90.81 230 LEU B O 1
ATOM 3876 N N . GLU B 1 231 ? -4.508 -13.984 -31.828 1 92.5 231 GLU B N 1
ATOM 3877 C CA . GLU B 1 231 ? -3.596 -15.125 -31.766 1 92.5 231 GLU B CA 1
ATOM 3878 C C . GLU B 1 231 ? -4.168 -16.234 -30.891 1 92.5 231 GLU B C 1
ATOM 3880 O O . GLU B 1 231 ? -3.863 -17.406 -31.094 1 92.5 231 GLU B O 1
ATOM 3885 N N . LEU B 1 232 ? -4.938 -15.852 -29.969 1 93.62 232 LEU B N 1
ATOM 3886 C CA . LEU B 1 232 ? -5.512 -16.844 -29.062 1 93.62 232 LEU B CA 1
ATOM 3887 C C . LEU B 1 232 ? -6.809 -17.406 -29.625 1 93.62 232 LEU B C 1
ATOM 3889 O O . LEU B 1 232 ? -7.402 -18.312 -29.047 1 93.62 232 LEU B O 1
ATOM 3893 N N . GLY B 1 233 ? -7.262 -16.906 -30.75 1 89.75 233 GLY B N 1
ATOM 3894 C CA . GLY B 1 233 ? -8.375 -17.5 -31.469 1 89.75 233 GLY B CA 1
ATOM 3895 C C . GLY B 1 233 ? -9.703 -16.828 -31.203 1 89.75 233 GLY B C 1
ATOM 3896 O O . GLY B 1 233 ? -10.758 -17.375 -31.5 1 89.75 233 GLY B O 1
ATOM 3897 N N . TYR B 1 234 ? -9.625 -15.711 -30.578 1 91.44 234 TYR B N 1
ATOM 3898 C CA . TYR B 1 234 ? -10.875 -15 -30.344 1 91.44 234 TYR B CA 1
ATOM 3899 C C . TYR B 1 234 ? -11.273 -14.195 -31.578 1 91.44 234 TYR B C 1
ATOM 3901 O O . TYR B 1 234 ? -10.414 -13.695 -32.312 1 91.44 234 TYR B O 1
ATOM 3909 N N . GLU B 1 235 ? -12.562 -13.992 -31.672 1 88.81 235 GLU B N 1
ATOM 3910 C CA . GLU B 1 235 ? -13.109 -13.336 -32.844 1 88.81 235 GLU B CA 1
ATOM 3911 C C . GLU B 1 235 ? -12.852 -11.836 -32.812 1 88.81 235 GLU B C 1
ATOM 3913 O O . GLU B 1 235 ? -12.773 -11.188 -33.875 1 88.81 235 GLU B O 1
ATOM 3918 N N . SER B 1 236 ? -12.766 -11.297 -31.578 1 91.19 236 SER B N 1
ATOM 3919 C CA . SER B 1 236 ? -12.555 -9.859 -31.438 1 91.19 236 SER B CA 1
ATOM 3920 C C . SER B 1 236 ? -11.898 -9.539 -30.094 1 91.19 236 SER B C 1
ATOM 3922 O O . SER B 1 236 ? -11.953 -10.344 -29.156 1 91.19 236 SER B O 1
ATOM 3924 N N . PRO B 1 237 ? -11.32 -8.336 -30.094 1 90.94 237 PRO B N 1
ATOM 3925 C CA . PRO B 1 237 ? -10.789 -7.887 -28.797 1 90.94 237 PRO B CA 1
ATOM 3926 C C . PRO B 1 237 ? -11.859 -7.785 -27.719 1 90.94 237 PRO B C 1
ATOM 3928 O O . PRO B 1 237 ? -11.586 -8.07 -26.547 1 90.94 237 PRO B O 1
ATOM 3931 N N . SER B 1 238 ? -13.008 -7.48 -28.094 1 93 238 SER B N 1
ATOM 3932 C CA . SER B 1 238 ? -14.109 -7.363 -27.156 1 93 238 SER B CA 1
ATOM 3933 C C . SER B 1 238 ? -14.469 -8.719 -26.547 1 93 238 SER B C 1
ATOM 3935 O O . SER B 1 238 ? -14.742 -8.82 -25.359 1 93 238 SER B O 1
ATOM 3937 N N . ALA B 1 239 ? -14.508 -9.68 -27.391 1 91.5 239 ALA B N 1
ATOM 3938 C CA . ALA B 1 239 ? -14.797 -11.031 -26.922 1 91.5 239 ALA B CA 1
ATOM 3939 C C . ALA B 1 239 ? -13.75 -11.5 -25.922 1 91.5 239 ALA B C 1
ATOM 3941 O O . ALA B 1 239 ? -14.078 -12.102 -24.891 1 91.5 239 ALA B O 1
ATOM 3942 N N . PHE B 1 240 ? -12.547 -11.195 -26.219 1 91.81 240 PHE B N 1
ATOM 3943 C CA . PHE B 1 240 ? -11.445 -11.547 -25.328 1 91.81 240 PHE B CA 1
ATOM 3944 C C . PHE B 1 240 ? -11.562 -10.797 -24.016 1 91.81 240 PHE B C 1
ATOM 3946 O O . PHE B 1 240 ? -11.438 -11.398 -22.938 1 91.81 240 PHE B O 1
ATOM 3953 N N . THR B 1 241 ? -11.781 -9.562 -24.078 1 91.81 241 THR B N 1
ATOM 3954 C CA . THR B 1 241 ? -11.898 -8.727 -22.891 1 91.81 241 THR B CA 1
ATOM 3955 C C . THR B 1 241 ? -13.039 -9.203 -22 1 91.81 241 THR B C 1
ATOM 3957 O O . THR B 1 241 ? -12.906 -9.25 -20.781 1 91.81 241 THR B O 1
ATOM 3960 N N . SER B 1 242 ? -14.07 -9.586 -22.609 1 91.94 242 SER B N 1
ATOM 3961 C CA . SER B 1 242 ? -15.211 -10.102 -21.875 1 91.94 242 SER B CA 1
ATOM 3962 C C . SER B 1 242 ? -14.859 -11.391 -21.141 1 91.94 242 SER B C 1
ATOM 3964 O O . SER B 1 242 ? -15.195 -11.547 -19.969 1 91.94 242 SER B O 1
ATOM 3966 N N . MET B 1 243 ? -14.234 -12.273 -21.828 1 87.75 243 MET B N 1
ATOM 3967 C CA . MET B 1 243 ? -13.812 -13.531 -21.219 1 87.75 243 MET B CA 1
ATOM 3968 C C . MET B 1 243 ? -12.844 -13.281 -20.062 1 87.75 243 MET B C 1
ATOM 3970 O O . MET B 1 243 ? -12.984 -13.867 -19 1 87.75 243 MET B O 1
ATOM 3974 N N . PHE B 1 244 ? -11.906 -12.406 -20.312 1 89.62 244 PHE B N 1
ATOM 3975 C CA . PHE B 1 244 ? -10.906 -12.07 -19.312 1 89.62 244 PHE B CA 1
ATOM 3976 C C . PHE B 1 244 ? -11.562 -11.492 -18.062 1 89.62 244 PHE B C 1
ATOM 3978 O O . PHE B 1 244 ? -11.273 -11.93 -16.938 1 89.62 244 PHE B O 1
ATOM 3985 N N . LYS B 1 245 ? -12.43 -10.625 -18.266 1 90 245 LYS B N 1
ATOM 3986 C CA . LYS B 1 245 ? -13.156 -9.992 -17.156 1 90 245 LYS B CA 1
ATOM 3987 C C . LYS B 1 245 ? -14 -11.008 -16.406 1 90 245 LYS B C 1
ATOM 3989 O O . LYS B 1 245 ? -14.102 -10.953 -15.172 1 90 245 LYS B O 1
ATOM 3994 N N . LYS B 1 246 ? -14.586 -11.852 -17.141 1 87.19 246 LYS B N 1
ATOM 3995 C CA . LYS B 1 246 ? -15.391 -12.898 -16.516 1 87.19 246 LYS B CA 1
ATOM 3996 C C . LYS B 1 246 ? -14.539 -13.773 -15.594 1 87.19 246 LYS B C 1
ATOM 3998 O O . LYS B 1 246 ? -14.977 -14.164 -14.516 1 87.19 246 LYS B O 1
ATOM 4003 N N . GLN B 1 247 ? -13.391 -13.992 -16.031 1 82.25 247 GLN B N 1
ATOM 4004 C CA . GLN B 1 247 ? -12.531 -14.914 -15.305 1 82.25 247 GLN B CA 1
ATOM 4005 C C . GLN B 1 247 ? -11.812 -14.203 -14.156 1 82.25 247 GLN B C 1
ATOM 4007 O O . GLN B 1 247 ? -11.656 -14.766 -13.07 1 82.25 247 GLN B O 1
ATOM 4012 N N . PHE B 1 248 ? -11.375 -12.914 -14.336 1 81.5 248 PHE B N 1
ATOM 4013 C CA . PHE B 1 248 ? -10.5 -12.258 -13.375 1 81.5 248 PHE B CA 1
ATOM 4014 C C . PHE B 1 248 ? -11.203 -11.078 -12.711 1 81.5 248 PHE B C 1
ATOM 4016 O O . PHE B 1 248 ? -10.68 -10.484 -11.766 1 81.5 248 PHE B O 1
ATOM 4023 N N . GLY B 1 249 ? -12.32 -10.766 -13.188 1 81.56 249 GLY B N 1
ATOM 4024 C CA . GLY B 1 249 ? -13.102 -9.68 -12.617 1 81.56 249 GLY B CA 1
ATOM 4025 C C . GLY B 1 249 ? -12.664 -8.312 -13.094 1 81.56 249 GLY B C 1
ATOM 4026 O O . GLY B 1 249 ? -13.305 -7.305 -12.789 1 81.56 249 GLY B O 1
ATOM 4027 N N . LYS B 1 250 ? -11.578 -8.289 -13.766 1 85.56 250 LYS B N 1
ATOM 4028 C CA . LYS B 1 250 ? -11.031 -7.051 -14.32 1 85.56 250 LYS B CA 1
ATOM 4029 C C . LYS B 1 250 ? -10.656 -7.219 -15.789 1 85.56 250 LYS B C 1
ATOM 4031 O O . LYS B 1 250 ? -10.438 -8.336 -16.25 1 85.56 250 LYS B O 1
ATOM 4036 N N . THR B 1 251 ? -10.57 -6.043 -16.453 1 89.06 251 THR B N 1
ATOM 4037 C CA . THR B 1 251 ? -10.117 -6.066 -17.844 1 89.06 251 THR B CA 1
ATOM 4038 C C . THR B 1 251 ? -8.602 -6.223 -17.906 1 89.06 251 THR B C 1
ATOM 4040 O O . THR B 1 251 ? -7.895 -5.941 -16.938 1 89.06 251 THR B O 1
ATOM 4043 N N . PRO B 1 252 ? -8.102 -6.672 -19.047 1 85.31 252 PRO B N 1
ATOM 4044 C CA . PRO B 1 252 ? -6.656 -6.824 -19.188 1 85.31 252 PRO B CA 1
ATOM 4045 C C . PRO B 1 252 ? -5.891 -5.547 -18.859 1 85.31 252 PRO B C 1
ATOM 4047 O O . PRO B 1 252 ? -4.867 -5.602 -18.172 1 85.31 252 PRO B O 1
ATOM 4050 N N . SER B 1 253 ? -6.41 -4.438 -19.188 1 80.12 253 SER B N 1
ATOM 4051 C CA . SER B 1 253 ? -5.742 -3.16 -18.969 1 80.12 253 SER B CA 1
ATOM 4052 C C . SER B 1 253 ? -5.699 -2.809 -17.484 1 80.12 253 SER B C 1
ATOM 4054 O O . SER B 1 253 ? -4.758 -2.16 -17.016 1 80.12 253 SER B O 1
ATOM 4056 N N . HIS B 1 254 ? -6.637 -3.336 -16.812 1 78.44 254 HIS B N 1
ATOM 4057 C CA . HIS B 1 254 ? -6.754 -2.975 -15.414 1 78.44 254 HIS B CA 1
ATOM 4058 C C . HIS B 1 254 ? -6.121 -4.035 -14.516 1 78.44 254 HIS B C 1
ATOM 4060 O O . HIS B 1 254 ? -5.926 -3.807 -13.32 1 78.44 254 HIS B O 1
ATOM 4066 N N . PHE B 1 255 ? -5.895 -5.145 -15.102 1 76.38 255 PHE B N 1
ATOM 4067 C CA . PHE B 1 255 ? -5.383 -6.258 -14.305 1 76.38 255 PHE B CA 1
ATOM 4068 C C . PHE B 1 255 ? -3.93 -6.02 -13.914 1 76.38 255 PHE B C 1
ATOM 4070 O O . PHE B 1 255 ? -3.51 -6.391 -12.812 1 76.38 255 PHE B O 1
ATOM 4077 N N . PHE B 1 256 ? -3.152 -5.391 -14.781 1 69.81 256 PHE B N 1
ATOM 4078 C CA . PHE B 1 256 ? -1.733 -5.195 -14.508 1 69.81 256 PHE B CA 1
ATOM 4079 C C . PHE B 1 256 ? -1.471 -3.785 -13.992 1 69.81 256 PHE B C 1
ATOM 4081 O O . PHE B 1 256 ? -0.317 -3.365 -13.875 1 69.81 256 PHE B O 1
ATOM 4088 N N . ARG B 1 257 ? -2.521 -3.096 -13.672 1 60.91 257 ARG B N 1
ATOM 4089 C CA . ARG B 1 257 ? -2.359 -1.759 -13.109 1 60.91 257 ARG B CA 1
ATOM 4090 C C . ARG B 1 257 ? -2.512 -1.779 -11.594 1 60.91 257 ARG B C 1
ATOM 4092 O O . ARG B 1 257 ? -3.223 -2.625 -11.047 1 60.91 257 ARG B O 1
#

Sequence (514 aa):
MIKSLDLFLQEIDEGDWAVISSATDYPENWVIPDHSHEKHQLLYATEGVMVVHSAQNQWTVPPNRGFWMPSGHVHSLRCVGPLKMRSVFVRPDSFPNLPTETKAVSISPLLSELIKASVSLKPPYAEDSRDARIMHLILDELALLPALPLSLPQPADPRVHRICQALQDEPGDASTVADWSERLNLDQKTIQRLFRKETGMTFGQWRQQARLLLALERIAVGEKVIDIALELGYESPSAFTSMFKKQFGKTPSHFFRMIKSLDLFLQEIDEGDWAVISSATDYPENWVIPDHSHEKHQLLYATEGVMVVHSAQNQWTVPPNRGFWMPSGHVHSLRCVGPLKMRSVFVRPDSFPNLPTETKAVSISPLLSELIKASVSLKPPYAEDSRDARIMHLILDELALLPALPLSLPQPADPRVHRICQALQDEPGDASTVADWSERLNLDQKTIQRLFRKETGMTFGQWRQQARLLLALERIAVGEKVIDIALELGYESPSAFTSMFKKQFGKTPSHFFR

Radius of gyration: 29.49 Å; Cα contacts (8 Å, |Δi|>4): 934; chains: 2; bounding box: 48×96×66 Å